Protein 2JUI (pdb70)

Secondary structure (DSSP, 8-state):
--S-S--SSHHHHHHHHHHHHGGGTHHHHTTT-

Organism: Lactiplantibacillus plantarum (NCBI:txid1590)

Nearest PDB structures (foldseek):
  2jui-assembly1_A  TM=8.104E-01  e=1.303E-03  unclassified
  2jui-assembly1_A  TM=7.655E-01  e=3.194E-03  unclassified
  2jui-assembly1_A  TM=8.270E-01  e=9.093E-04  unclassified
  2jui-assembly1_A  TM=8.305E-01  e=9.449E-04  unclassified
  2jui-assembly1_A  TM=6.900E-01  e=1.078E-03  unclassified

Structure (mmCIF, N/CA/C/O backbone):
data_2JUI
#
_entry.id   2JUI
#
loop_
_atom_site.group_PDB
_atom_site.id
_atom_site.type_symbol
_atom_site.label_atom_id
_atom_site.label_alt_id
_atom_site.label_comp_id
_atom_site.label_asym_id
_atom_site.label_entity_id
_atom_site.label_seq_id
_atom_site.pdbx_PDB_ins_code
_atom_site.Cartn_x
_atom_site.Cartn_y
_atom_site.Cartn_z
_atom_site.occupancy
_atom_site.B_iso_or_equiv
_atom_site.auth_seq_id
_atom_site.auth_comp_id
_atom_site.auth_asym_id
_atom_site.auth_atom_id
_atom_site.pdbx_PDB_model_num
ATOM 1 N N . PHE A 1 1 ? 1.325 0.000 0.000 1.00 11.00 1 PHE A N 1
ATOM 2 C CA . PHE A 1 1 ? 2.073 0.000 -1.246 1.00 3.05 1 PHE A CA 1
ATOM 3 C C . PHE A 1 1 ? 3.219 -1.013 -1.197 1.00 32.21 1 PHE A C 1
ATOM 4 O O . PHE A 1 1 ? 3.326 -1.790 -0.249 1.00 13.41 1 PHE A O 1
ATOM 21 N N . ASN A 1 2 ? 4.046 -0.973 -2.231 1.00 4.32 2 ASN A N 1
ATOM 22 C CA . ASN A 1 2 ? 5.180 -1.878 -2.318 1.00 11.41 2 ASN A CA 1
ATOM 23 C C . ASN A 1 2 ? 6.379 -1.131 -2.906 1.00 10.12 2 ASN A C 1
ATOM 24 O O . ASN A 1 2 ? 7.367 -0.892 -2.213 1.00 32.23 2 ASN A O 1
ATOM 35 N N . ARG A 1 3 ? 6.253 -0.783 -4.178 1.00 10.21 3 ARG A N 1
ATOM 36 C CA . ARG A 1 3 ? 7.314 -0.068 -4.867 1.00 21.02 3 ARG A CA 1
ATOM 37 C C . ARG A 1 3 ? 7.494 1.326 -4.263 1.00 55.43 3 ARG A C 1
ATOM 38 O O . ARG A 1 3 ? 8.602 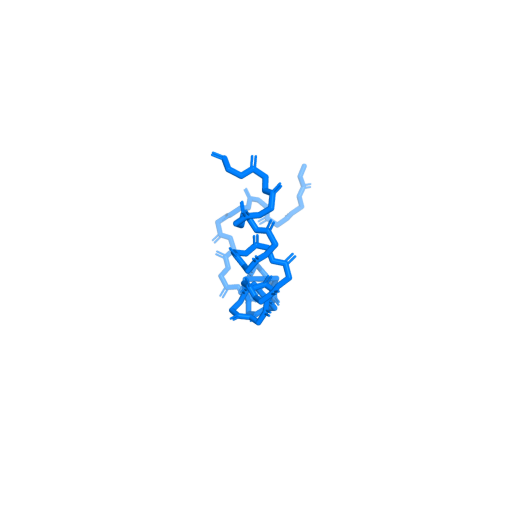1.858 -4.239 1.00 5.11 3 ARG A O 1
ATOM 58 N N . GLY A 1 4 ? 6.386 1.879 -3.791 1.00 71.00 4 GLY A N 1
ATOM 59 C CA . GLY A 1 4 ? 6.407 3.201 -3.189 1.00 50.42 4 GLY A CA 1
ATOM 60 C C . GLY A 1 4 ? 5.992 4.271 -4.201 1.00 50.23 4 GLY A C 1
ATOM 61 O O . GLY A 1 4 ? 5.322 5.240 -3.847 1.00 32.34 4 GLY A O 1
ATOM 65 N N . GLY A 1 5 ? 6.407 4.060 -5.442 1.00 24.25 5 GLY A N 1
ATOM 66 C CA . GLY A 1 5 ? 6.087 4.994 -6.507 1.00 62.15 5 GLY A CA 1
ATOM 67 C C . GLY A 1 5 ? 7.339 5.735 -6.982 1.00 21.32 5 GLY A C 1
ATOM 68 O O . GLY A 1 5 ? 7.400 6.190 -8.123 1.00 25.21 5 GLY A O 1
ATOM 72 N N . TYR A 1 6 ? 8.306 5.833 -6.082 1.00 25.32 6 TYR A N 1
ATOM 73 C CA . TYR A 1 6 ? 9.553 6.510 -6.394 1.00 43.50 6 TYR A CA 1
ATOM 74 C C . TYR A 1 6 ? 10.511 5.580 -7.141 1.00 40.11 6 TYR A C 1
ATOM 75 O O . TYR A 1 6 ? 11.679 5.913 -7.337 1.00 53.15 6 TYR A O 1
ATOM 93 N N . ASN A 1 7 ? 9.981 4.432 -7.538 1.00 2.25 7 ASN A N 1
ATOM 94 C CA . ASN A 1 7 ? 10.774 3.451 -8.259 1.00 4.43 7 ASN A CA 1
ATOM 95 C C . ASN A 1 7 ? 11.288 4.074 -9.559 1.00 23.44 7 ASN A C 1
ATOM 96 O O . ASN A 1 7 ? 11.073 5.258 -9.812 1.00 23.05 7 ASN A O 1
ATOM 107 N N . PHE A 1 8 ? 11.958 3.247 -10.349 1.00 14.03 8 PHE A N 1
ATOM 108 C CA . PHE A 1 8 ? 12.504 3.701 -11.616 1.00 51.32 8 PHE A CA 1
ATOM 109 C C . PHE A 1 8 ? 12.994 2.521 -12.457 1.00 21.53 8 PHE A C 1
ATOM 110 O O . PHE A 1 8 ? 13.981 2.637 -13.181 1.00 42.23 8 PHE A O 1
ATOM 127 N N . GLY A 1 9 ? 12.282 1.410 -12.332 1.00 12.41 9 GLY A N 1
ATOM 128 C CA . GLY A 1 9 ? 12.632 0.209 -13.071 1.00 51.41 9 GLY A CA 1
ATOM 129 C C . GLY A 1 9 ? 11.387 -0.623 -13.386 1.00 24.23 9 GLY A C 1
ATOM 130 O O . GLY A 1 9 ? 11.133 -0.952 -14.543 1.00 55.13 9 GLY A O 1
ATOM 134 N N . LYS A 1 10 ? 10.646 -0.940 -12.335 1.00 35.31 10 LYS A N 1
ATOM 135 C CA . LYS A 1 10 ? 9.434 -1.728 -12.485 1.00 31.35 10 LYS A CA 1
ATOM 136 C C . LYS A 1 10 ? 8.404 -0.926 -13.283 1.00 2.15 10 LYS A C 1
ATOM 137 O O . LYS A 1 10 ? 7.905 -1.393 -14.305 1.00 33.12 10 LYS A O 1
ATOM 155 N N . SER A 1 11 ? 8.117 0.268 -12.785 1.00 43.22 11 SER A N 1
ATOM 156 C CA . SER A 1 11 ? 7.156 1.140 -13.439 1.00 62.00 11 SER A CA 1
ATOM 157 C C . SER A 1 11 ? 7.539 1.332 -14.908 1.00 13.31 11 SER A C 1
ATOM 158 O O . SER A 1 11 ? 6.669 1.476 -15.766 1.00 1.21 11 SER A O 1
ATOM 166 N N . VAL A 1 12 ? 8.841 1.328 -15.152 1.00 52.54 12 VAL A N 1
ATOM 167 C CA . VAL A 1 12 ? 9.349 1.501 -16.503 1.00 23.33 12 VAL A CA 1
ATOM 168 C C . VAL A 1 12 ? 8.871 0.338 -17.375 1.00 42.32 12 VAL A C 1
ATOM 169 O O . VAL A 1 12 ? 8.613 0.515 -18.565 1.00 3.53 12 VAL A O 1
ATOM 182 N N . ARG A 1 13 ? 8.767 -0.825 -16.750 1.00 23.20 13 ARG A N 1
ATOM 183 C CA . ARG A 1 13 ? 8.325 -2.016 -17.455 1.00 33.55 13 ARG A CA 1
ATOM 184 C C . ARG A 1 13 ? 6.851 -1.886 -17.845 1.00 1.41 13 ARG A C 1
ATOM 185 O O . ARG A 1 13 ? 6.437 -2.380 -18.892 1.00 55.32 13 ARG A O 1
ATOM 205 N N . HIS A 1 14 ? 6.100 -1.217 -16.982 1.00 24.44 14 HIS A N 1
ATOM 206 C CA . HIS A 1 14 ? 4.682 -1.015 -17.223 1.00 72.40 14 HIS A CA 1
ATOM 207 C C . HIS A 1 14 ? 4.491 0.075 -18.279 1.00 2.20 14 HIS A C 1
ATOM 208 O O . HIS A 1 14 ? 3.664 -0.064 -19.178 1.00 72.14 14 HIS A O 1
ATOM 222 N N . VAL A 1 15 ? 5.271 1.137 -18.134 1.00 70.45 15 VAL A N 1
ATOM 223 C CA . VAL A 1 15 ? 5.199 2.251 -19.065 1.00 34.44 15 VAL A CA 1
ATOM 224 C C . VAL A 1 15 ? 5.717 1.802 -20.433 1.00 35.25 15 VAL A C 1
ATOM 225 O O . VAL A 1 15 ? 5.221 2.249 -21.465 1.00 52.54 15 VAL A O 1
ATOM 238 N N . VAL A 1 16 ? 6.707 0.923 -20.395 1.00 61.33 16 VAL A N 1
ATOM 239 C CA . VAL A 1 16 ? 7.298 0.408 -21.619 1.00 54.32 16 VAL A CA 1
ATOM 240 C C . VAL A 1 16 ? 6.196 -0.178 -22.505 1.00 22.15 16 VAL A C 1
ATOM 241 O O . VAL A 1 16 ? 6.178 0.051 -23.713 1.00 24.20 16 VAL A O 1
ATOM 254 N N . ASP A 1 17 ? 5.304 -0.923 -21.869 1.00 20.13 17 ASP A N 1
ATOM 255 C CA . ASP A 1 17 ? 4.202 -1.544 -22.583 1.00 72.14 17 ASP A CA 1
ATOM 256 C C . ASP A 1 17 ? 3.213 -0.464 -23.025 1.00 14.52 17 ASP A C 1
ATOM 257 O O . ASP A 1 17 ? 2.479 -0.647 -23.995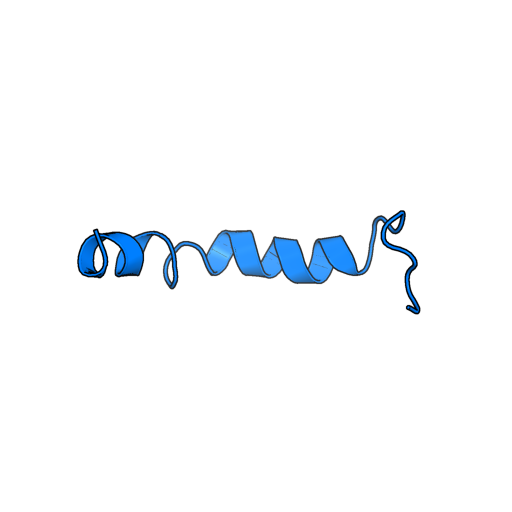 1.00 21.30 17 ASP A O 1
ATOM 267 N N . ALA A 1 18 ? 3.224 0.640 -22.291 1.00 63.41 18 ALA A N 1
ATOM 268 C CA . ALA A 1 18 ? 2.337 1.750 -22.595 1.00 23.22 18 ALA A CA 1
ATOM 269 C C . ALA A 1 18 ? 2.719 2.346 -23.951 1.00 43.00 18 ALA A C 1
ATOM 270 O O . ALA A 1 18 ? 1.855 2.796 -24.701 1.00 14.20 18 ALA A O 1
ATOM 277 N N . ILE A 1 19 ? 4.016 2.330 -24.225 1.00 34.33 19 ILE A N 1
ATOM 278 C CA . ILE A 1 19 ? 4.523 2.863 -25.477 1.00 53.25 19 ILE A CA 1
ATOM 279 C C . ILE A 1 19 ? 3.842 2.146 -26.645 1.00 24.40 19 ILE A C 1
ATOM 280 O O . ILE A 1 19 ? 3.660 2.726 -27.714 1.00 2.31 19 ILE A O 1
ATOM 296 N N . GLY A 1 20 ? 3.485 0.893 -26.401 1.00 1.41 20 GLY A N 1
ATOM 297 C CA . GLY A 1 20 ? 2.829 0.090 -27.419 1.00 12.44 20 GLY A CA 1
ATOM 298 C C . GLY A 1 20 ? 1.325 -0.010 -27.153 1.00 24.23 20 GLY A C 1
ATOM 299 O O . GLY A 1 20 ? 0.550 -0.314 -28.058 1.00 22.30 20 GLY A O 1
ATOM 303 N N . SER A 1 21 ? 0.959 0.251 -25.907 1.00 15.13 21 SER A N 1
ATOM 304 C CA . SER A 1 21 ? -0.438 0.194 -25.510 1.00 72.11 21 SER A CA 1
ATOM 305 C C . SER A 1 21 ? -1.198 1.384 -26.098 1.00 54.34 21 SER A C 1
ATOM 306 O O . SER A 1 21 ? -2.428 1.406 -26.090 1.00 72.41 21 SER A O 1
ATOM 314 N N . VAL A 1 22 ? -0.435 2.346 -26.595 1.00 5.20 22 VAL A N 1
ATOM 315 C CA . VAL A 1 22 ? -1.021 3.537 -27.186 1.00 45.22 22 VAL A CA 1
ATOM 316 C C . VAL A 1 22 ? -1.920 3.131 -28.356 1.00 4.23 22 VAL A C 1
ATOM 317 O O . VAL A 1 22 ? -2.935 3.775 -28.615 1.00 41.15 22 VAL A O 1
ATOM 330 N N . ALA A 1 23 ? -1.514 2.065 -29.030 1.00 42.41 23 ALA A N 1
ATOM 331 C CA . ALA A 1 23 ? -2.270 1.566 -30.166 1.00 20.11 23 ALA A CA 1
ATOM 332 C C . ALA A 1 23 ? -3.549 0.892 -29.665 1.00 11.20 23 ALA A C 1
ATOM 333 O O . ALA A 1 23 ? -4.486 0.682 -30.434 1.00 21.53 23 ALA A O 1
ATOM 340 N N . GLY A 1 24 ? -3.547 0.573 -28.379 1.00 71.11 24 GLY A N 1
ATOM 341 C CA . GLY A 1 24 ? -4.696 -0.073 -27.766 1.00 43.45 24 GLY A CA 1
ATOM 342 C C . GLY A 1 24 ? -5.347 0.840 -26.725 1.00 61.02 24 GLY A C 1
ATOM 343 O O . GLY A 1 24 ? -6.110 0.377 -25.879 1.00 23.42 24 GLY A O 1
ATOM 347 N N . ILE A 1 25 ? -5.022 2.121 -26.822 1.00 21.23 25 ILE A N 1
ATOM 348 C CA . ILE A 1 25 ? -5.566 3.102 -25.899 1.00 4.53 25 ILE A CA 1
ATOM 349 C C . ILE A 1 25 ? -5.808 4.417 -26.643 1.00 62.13 25 ILE A C 1
ATOM 350 O O . ILE A 1 25 ? -6.930 4.918 -26.676 1.00 15.43 25 ILE A O 1
ATOM 366 N N . ARG A 1 26 ? -4.736 4.937 -27.223 1.00 54.53 26 ARG A N 1
ATOM 367 C CA . ARG A 1 26 ? -4.818 6.184 -27.966 1.00 34.05 26 ARG A CA 1
ATOM 368 C C . ARG A 1 26 ? -5.594 5.976 -29.268 1.00 43.21 26 ARG A C 1
ATOM 369 O O . ARG A 1 26 ? -6.375 6.836 -29.674 1.00 22.45 26 ARG A O 1
ATOM 389 N N . GLY A 1 27 ? -5.351 4.830 -29.888 1.00 0.55 27 GLY A N 1
ATOM 390 C CA . GLY A 1 27 ? -6.017 4.499 -31.136 1.00 23.12 27 GLY A CA 1
ATOM 391 C C . GLY A 1 27 ? -7.510 4.251 -30.912 1.00 22.41 27 GLY A C 1
ATOM 392 O O . GLY A 1 27 ? -8.342 4.692 -31.703 1.00 43.11 27 GLY A O 1
ATOM 396 N N . ILE A 1 28 ? -7.804 3.545 -29.830 1.00 21.21 28 ILE A N 1
ATOM 397 C CA . ILE A 1 28 ? -9.182 3.233 -29.492 1.00 32.51 28 ILE A CA 1
ATOM 398 C C . ILE A 1 28 ? -9.842 4.465 -28.869 1.00 23.51 28 ILE A C 1
ATOM 399 O O . ILE A 1 28 ? -11.067 4.545 -28.791 1.00 24.44 28 ILE A O 1
ATOM 415 N N . LEU A 1 29 ? -9.000 5.394 -28.442 1.00 10.35 29 LEU A N 1
ATOM 416 C CA . LEU A 1 29 ? -9.486 6.619 -27.828 1.00 21.51 29 LEU A CA 1
ATOM 417 C C . LEU A 1 29 ? -10.364 7.372 -28.829 1.00 32.12 29 LEU A C 1
ATOM 418 O O . LEU A 1 29 ? -11.304 8.063 -28.438 1.00 44.44 29 LEU A O 1
ATOM 434 N N . LYS A 1 30 ? -10.027 7.212 -30.100 1.00 55.33 30 LYS A N 1
ATOM 435 C CA . LYS A 1 30 ? -10.774 7.869 -31.160 1.00 62.22 30 LYS A CA 1
ATOM 436 C C . LYS A 1 30 ? -12.196 7.307 -31.199 1.00 54.25 30 LYS A C 1
ATOM 437 O O . LYS A 1 30 ? -13.069 7.862 -31.866 1.00 45.31 30 LYS A O 1
ATOM 455 N N . SER A 1 31 ? -12.387 6.213 -30.477 1.00 3.22 31 SER A N 1
ATOM 456 C CA . SER A 1 31 ? -13.689 5.570 -30.421 1.00 4.43 31 SER A CA 1
ATOM 457 C C . SER A 1 31 ? -14.421 5.982 -29.142 1.00 23.23 31 SER A C 1
ATOM 458 O O . SER A 1 31 ? -15.613 5.718 -28.992 1.00 63.21 31 SER A O 1
ATOM 466 N N . ILE A 1 32 ? -13.676 6.622 -28.252 1.00 34.22 32 ILE A N 1
ATOM 467 C CA . ILE A 1 32 ? -14.240 7.072 -26.990 1.00 44.44 32 ILE A CA 1
ATOM 468 C C . ILE A 1 32 ? -14.571 8.563 -27.088 1.00 63.12 32 ILE A C 1
ATOM 469 O O . ILE A 1 32 ? -15.604 9.007 -26.589 1.00 64.02 32 ILE A O 1
ATOM 485 N N . ARG A 1 33 ? -13.675 9.294 -27.735 1.00 2.35 33 ARG A N 1
ATOM 486 C CA . ARG A 1 33 ? -13.859 10.726 -27.904 1.00 61.41 33 ARG A CA 1
ATOM 487 C C . ARG A 1 33 ? -13.826 11.430 -26.546 1.00 71.41 33 ARG A C 1
ATOM 488 O O . ARG A 1 33 ? -13.675 12.648 -26.478 1.00 51.42 33 ARG A O 1
ATOM 508 N N . PHE A 1 1 ? 5.159 1.431 3.493 1.00 44.25 1 PHE A N 2
ATOM 509 C CA . PHE A 1 1 ? 5.836 1.263 2.218 1.00 51.24 1 PHE A CA 2
ATOM 510 C C . PHE A 1 1 ? 7.143 2.058 2.182 1.00 71.15 1 PHE A C 2
ATOM 511 O O . PHE A 1 1 ? 7.451 2.795 3.116 1.00 1.45 1 PHE A O 2
ATOM 528 N N . ASN A 1 2 ? 7.876 1.881 1.092 1.00 22.54 2 ASN A N 2
ATOM 529 C CA . ASN A 1 2 ? 9.143 2.572 0.922 1.00 32.12 2 ASN A CA 2
ATOM 530 C C . ASN A 1 2 ? 9.294 2.998 -0.539 1.00 53.53 2 ASN A C 2
ATOM 531 O O . ASN A 1 2 ? 9.583 4.159 -0.824 1.00 44.51 2 ASN A O 2
ATOM 542 N N . ARG A 1 3 ? 9.090 2.036 -1.427 1.00 45.43 3 ARG A N 2
ATOM 543 C CA . ARG A 1 3 ? 9.200 2.298 -2.852 1.00 63.24 3 ARG A CA 2
ATOM 544 C C . ARG A 1 3 ? 8.086 3.243 -3.306 1.00 41.10 3 ARG A C 2
ATOM 545 O O . ARG A 1 3 ? 8.160 3.820 -4.390 1.00 35.20 3 ARG A O 2
ATOM 565 N N . GLY A 1 4 ? 7.080 3.373 -2.454 1.00 20.33 4 GLY A N 2
ATOM 566 C CA . GLY A 1 4 ? 5.952 4.238 -2.753 1.00 50.24 4 GLY A CA 2
ATOM 567 C C . GLY A 1 4 ? 4.870 3.481 -3.527 1.00 4.31 4 GLY A C 2
ATOM 568 O O . GLY A 1 4 ? 3.680 3.667 -3.279 1.00 40.34 4 GLY A O 2
ATOM 572 N N . GLY A 1 5 ? 5.323 2.644 -4.448 1.00 64.41 5 GLY A N 2
ATOM 573 C CA . GLY A 1 5 ? 4.409 1.858 -5.259 1.00 63.25 5 GLY A CA 2
ATOM 574 C C . GLY A 1 5 ? 4.538 2.223 -6.740 1.00 32.22 5 GLY A C 2
ATOM 575 O O . GLY A 1 5 ? 4.314 1.384 -7.611 1.00 53.23 5 GLY A O 2
ATOM 579 N N . TYR A 1 6 ? 4.898 3.475 -6.978 1.00 42.25 6 TYR A N 2
ATOM 580 C CA . TYR A 1 6 ? 5.059 3.961 -8.338 1.00 43.42 6 TYR A CA 2
ATOM 581 C C . TYR A 1 6 ? 6.409 3.533 -8.918 1.00 31.43 6 TYR A C 2
ATOM 582 O O . TYR A 1 6 ? 6.592 3.524 -10.134 1.00 53.00 6 TYR A O 2
ATOM 600 N N . ASN A 1 7 ? 7.320 3.187 -8.019 1.00 54.25 7 ASN A N 2
ATOM 601 C CA . ASN A 1 7 ? 8.647 2.758 -8.426 1.00 50.42 7 ASN A CA 2
ATOM 602 C C . ASN A 1 7 ? 9.125 3.628 -9.591 1.00 14.12 7 ASN A C 2
ATOM 603 O O . ASN A 1 7 ? 8.695 4.772 -9.733 1.00 3.13 7 ASN A O 2
ATOM 614 N N . PHE A 1 8 ? 10.007 3.052 -10.395 1.00 14.54 8 PHE A N 2
ATOM 615 C CA . PHE A 1 8 ? 10.547 3.761 -11.542 1.00 63.13 8 PHE A CA 2
ATOM 616 C C . PHE A 1 8 ? 11.322 2.811 -12.458 1.00 73.21 8 PHE A C 2
ATOM 617 O O . PHE A 1 8 ? 12.324 3.199 -13.056 1.00 61.11 8 PHE A O 2
ATOM 634 N N . GLY A 1 9 ? 10.827 1.584 -12.539 1.00 45.20 9 GLY A N 2
ATOM 635 C CA . GLY A 1 9 ? 11.461 0.576 -13.372 1.00 35.32 9 GLY A CA 2
ATOM 636 C C . GLY A 1 9 ? 10.441 -0.462 -13.846 1.00 64.24 9 GLY A C 2
ATOM 637 O O . GLY A 1 9 ? 10.308 -0.703 -15.045 1.00 72.31 9 GLY A O 2
ATOM 641 N N . LYS A 1 10 ? 9.749 -1.049 -12.881 1.00 53.32 10 LYS A N 2
ATOM 642 C CA . LYS A 1 10 ? 8.746 -2.055 -13.185 1.00 72.23 10 LYS A CA 2
ATOM 643 C C . LYS A 1 10 ? 7.598 -1.407 -13.962 1.00 41.20 10 LYS A C 2
ATOM 644 O O . LYS A 1 10 ? 7.253 -1.854 -15.055 1.00 11.22 10 LYS A O 2
ATOM 662 N N . SER A 1 11 ? 7.039 -0.363 -13.367 1.00 74.44 11 SER A N 2
ATOM 663 C CA . SER A 1 11 ? 5.937 0.351 -13.990 1.00 30.02 11 SER A CA 2
ATOM 664 C C . SER A 1 11 ? 6.325 0.780 -15.406 1.00 63.13 11 SER A C 2
ATOM 665 O O . SER A 1 11 ? 5.479 0.831 -16.297 1.00 52.42 11 SER A O 2
ATOM 673 N N . VAL A 1 12 ? 7.606 1.077 -15.570 1.00 21.10 12 VAL A N 2
ATOM 674 C CA . VAL A 1 12 ? 8.117 1.500 -16.863 1.00 31.22 12 VAL A CA 2
ATOM 675 C C . VAL A 1 12 ? 7.944 0.363 -17.872 1.00 33.54 12 VAL A C 2
ATOM 676 O O . VAL A 1 12 ? 7.701 0.607 -19.052 1.00 74.03 12 VAL A O 2
ATOM 689 N N . ARG A 1 13 ? 8.076 -0.856 -17.369 1.00 75.43 13 ARG A N 2
ATOM 690 C CA . ARG A 1 13 ? 7.937 -2.032 -18.212 1.00 34.12 13 ARG A CA 2
ATOM 691 C C . ARG A 1 13 ? 6.488 -2.182 -18.679 1.00 55.24 13 ARG A C 2
ATOM 692 O O . ARG A 1 13 ? 6.235 -2.638 -19.793 1.00 60.24 13 ARG A O 2
ATOM 712 N N . HIS A 1 14 ? 5.573 -1.789 -17.805 1.00 4.43 14 HIS A N 2
ATOM 713 C CA . HIS A 1 14 ? 4.156 -1.873 -18.114 1.00 62.31 14 HIS A CA 2
ATOM 714 C C . HIS A 1 14 ? 3.771 -0.743 -19.070 1.00 42.33 14 HIS A C 2
ATOM 715 O O . HIS A 1 14 ? 3.032 -0.960 -20.029 1.00 61.21 14 HIS A O 2
ATOM 729 N N . VAL A 1 15 ? 4.290 0.440 -18.776 1.00 12.42 15 VAL A N 2
ATOM 730 C CA . VAL A 1 15 ? 4.010 1.606 -19.597 1.00 72.23 15 VAL A CA 2
ATOM 731 C C . VAL A 1 15 ? 4.669 1.429 -20.967 1.00 13.32 15 VAL A C 2
ATOM 732 O O . VAL A 1 15 ? 4.126 1.865 -21.981 1.00 65.13 15 VAL A O 2
ATOM 745 N N . VAL A 1 16 ? 5.829 0.790 -20.952 1.00 32.43 16 VAL A N 2
ATOM 746 C CA . VAL A 1 16 ? 6.567 0.550 -22.180 1.00 5.11 16 VAL A CA 2
ATOM 747 C C . VAL A 1 16 ? 5.661 -0.166 -23.183 1.00 65.24 16 VAL A C 2
ATOM 748 O O . VAL A 1 16 ? 5.647 0.174 -24.365 1.00 42.13 16 VAL A O 2
ATOM 761 N N . ASP A 1 17 ? 4.927 -1.145 -22.675 1.00 62.14 17 ASP A N 2
ATOM 762 C CA . ASP A 1 17 ? 4.021 -1.912 -23.512 1.00 74.35 17 ASP A CA 2
ATOM 763 C C . ASP A 1 17 ? 2.912 -0.994 -24.031 1.00 31.20 17 ASP A C 2
ATOM 764 O O . ASP A 1 17 ? 2.334 -1.248 -25.087 1.00 44.41 17 ASP A O 2
ATOM 774 N N . ALA A 1 18 ? 2.648 0.053 -23.264 1.00 10.31 18 ALA A N 2
ATOM 775 C CA . ALA A 1 18 ? 1.619 1.011 -23.633 1.00 32.44 18 ALA A CA 2
ATOM 776 C C . ALA A 1 18 ? 2.104 1.842 -24.821 1.00 43.35 18 ALA A C 2
ATOM 777 O O . ALA A 1 18 ? 1.306 2.259 -25.659 1.00 50.41 18 ALA A O 2
ATOM 784 N N . ILE A 1 19 ? 3.411 2.058 -24.857 1.00 50.52 19 ILE A N 2
ATOM 785 C CA . ILE A 1 19 ? 4.012 2.833 -25.930 1.00 24.24 19 ILE A CA 2
ATOM 786 C C . ILE A 1 19 ? 3.752 2.134 -27.266 1.00 11.05 19 ILE A C 2
ATOM 787 O O . ILE A 1 19 ? 3.691 2.783 -28.308 1.00 43.44 19 ILE A O 2
ATOM 803 N N . GLY A 1 20 ? 3.605 0.819 -27.190 1.00 52.44 20 GLY A N 2
ATOM 804 C CA . GLY A 1 20 ? 3.352 0.025 -28.381 1.00 2.42 20 GLY A CA 2
ATOM 805 C C . GLY A 1 20 ? 1.859 -0.266 -28.539 1.00 35.44 20 GLY A C 2
ATOM 806 O O . GLY A 1 20 ? 1.390 -0.548 -29.641 1.00 25.34 20 GLY A O 2
ATOM 810 N N . SER A 1 21 ? 1.152 -0.189 -27.421 1.00 13.43 21 SER A N 2
ATOM 811 C CA . SER A 1 21 ? -0.279 -0.441 -27.421 1.00 13.21 21 SER A CA 2
ATOM 812 C C . SER A 1 21 ? -1.041 0.867 -27.644 1.00 11.24 21 SER A C 2
ATOM 813 O O . SER A 1 21 ? -2.262 0.910 -27.502 1.00 53.34 21 SER A O 2
ATOM 821 N N . VAL A 1 22 ? -0.289 1.902 -27.988 1.00 25.20 22 VAL A N 2
ATOM 822 C CA . VAL A 1 22 ? -0.878 3.208 -28.232 1.00 24.44 22 VAL A CA 2
ATOM 823 C C . VAL A 1 22 ? -1.905 3.096 -29.360 1.00 44.51 22 VAL A C 2
ATOM 824 O O . VAL A 1 22 ? -2.912 3.802 -29.359 1.00 41.43 22 VAL A O 2
ATOM 837 N N . ALA A 1 23 ? -1.614 2.205 -30.296 1.00 20.41 23 ALA A N 2
ATOM 838 C CA . ALA A 1 23 ? -2.500 1.992 -31.428 1.00 23.01 23 ALA A CA 2
ATOM 839 C C . ALA A 1 23 ? -3.751 1.247 -30.958 1.00 41.12 23 ALA A C 2
ATOM 840 O O . ALA A 1 23 ? -4.766 1.231 -31.653 1.00 2.51 23 ALA A O 2
ATOM 847 N N . GLY A 1 24 ? -3.637 0.648 -29.782 1.00 72.10 24 GLY A N 2
ATOM 848 C CA . GLY A 1 24 ? -4.747 -0.097 -29.211 1.00 64.03 24 GLY A CA 2
ATOM 849 C C . GLY A 1 24 ? -5.316 0.620 -27.985 1.00 44.13 24 GLY A C 2
ATOM 850 O O . GLY A 1 24 ? -6.056 0.026 -27.202 1.00 45.53 24 GLY A O 2
ATOM 854 N N . ILE A 1 25 ? -4.949 1.887 -27.857 1.00 65.31 25 ILE A N 2
ATOM 855 C CA . ILE A 1 25 ? -5.413 2.691 -26.740 1.00 11.13 25 ILE A CA 2
ATOM 856 C C . ILE A 1 25 ? -5.640 4.129 -27.211 1.00 72.34 25 ILE A C 2
ATOM 857 O O . ILE A 1 25 ? -6.752 4.647 -27.121 1.00 1.33 25 ILE A O 2
ATOM 873 N N . ARG A 1 26 ? -4.569 4.732 -27.705 1.00 62.21 26 ARG A N 2
ATOM 874 C CA . ARG A 1 26 ? -4.637 6.099 -28.191 1.00 52.42 26 ARG A CA 2
ATOM 875 C C . ARG A 1 26 ? -5.438 6.160 -29.493 1.00 52.44 26 ARG A C 2
ATOM 876 O O . ARG A 1 26 ? -5.935 7.220 -29.872 1.00 1.22 26 ARG A O 2
ATOM 896 N N . GLY A 1 27 ? -5.539 5.010 -30.143 1.00 41.23 27 GLY A N 2
ATOM 897 C CA . GLY A 1 27 ? -6.271 4.920 -31.395 1.00 70.51 27 GLY A CA 2
ATOM 898 C C . GLY A 1 27 ? -7.763 4.690 -31.143 1.00 5.04 27 GLY A C 2
ATOM 899 O O . GLY A 1 27 ? -8.604 5.155 -31.910 1.00 33.42 27 GLY A O 2
ATOM 903 N N . ILE A 1 28 ? -8.044 3.974 -30.064 1.00 71.43 28 ILE A N 2
ATOM 904 C CA . ILE A 1 28 ? -9.419 3.677 -29.701 1.00 74.21 28 ILE A CA 2
ATOM 905 C C . ILE A 1 28 ? -10.014 4.872 -28.954 1.00 55.35 28 ILE A C 2
ATOM 906 O O . ILE A 1 28 ? -11.233 5.026 -28.892 1.00 73.32 28 ILE A O 2
ATOM 922 N N . LEU A 1 29 ? -9.126 5.689 -28.407 1.00 34.34 29 LEU A N 2
ATOM 923 C CA . LEU A 1 29 ? -9.549 6.866 -27.667 1.00 25.24 29 LEU A CA 2
ATOM 924 C C . LEU A 1 29 ? -10.482 7.705 -28.541 1.00 44.45 29 LEU A C 2
ATOM 925 O O . LEU A 1 29 ? -11.578 8.068 -28.117 1.00 23.43 29 LEU A O 2
ATOM 941 N N . LYS A 1 30 ? -10.013 7.990 -29.747 1.00 44.44 30 LYS A N 2
ATOM 942 C CA . LYS A 1 30 ? -10.791 8.781 -30.686 1.00 34.43 30 LYS A CA 2
ATOM 943 C C . LYS A 1 30 ? -12.095 8.046 -31.006 1.00 24.21 30 LYS A C 2
ATOM 944 O O . LYS A 1 30 ? -13.022 8.633 -31.560 1.00 54.03 30 LYS A O 2
ATOM 962 N N . SER A 1 31 ? -12.123 6.772 -30.643 1.00 21.10 31 SER A N 2
ATOM 963 C CA . SER A 1 31 ? -13.297 5.951 -30.885 1.00 30.33 31 SER A CA 2
ATOM 964 C C . SER A 1 31 ? -14.325 6.168 -29.773 1.00 34.02 31 SER A C 2
ATOM 965 O O . SER A 1 31 ? -15.511 5.895 -29.956 1.00 65.34 31 SER A O 2
ATOM 973 N N . ILE A 1 32 ? -13.834 6.658 -28.644 1.00 33.41 32 ILE A N 2
ATOM 974 C CA . ILE A 1 32 ? -14.696 6.915 -27.502 1.00 62.23 32 ILE A CA 2
ATOM 975 C C . ILE A 1 32 ? -15.057 8.401 -27.466 1.00 40.11 32 ILE A C 2
ATOM 976 O O . ILE A 1 32 ? -16.215 8.757 -27.253 1.00 40.15 32 ILE A O 2
ATOM 992 N N . ARG A 1 33 ? -14.044 9.229 -27.677 1.00 31.31 33 ARG A N 2
ATOM 993 C CA . ARG A 1 33 ? -14.240 10.668 -27.671 1.00 14.50 33 ARG A CA 2
ATOM 994 C C . ARG A 1 33 ? -14.642 11.144 -26.273 1.00 63.31 33 ARG A C 2
ATOM 995 O O . ARG A 1 33 ? -15.213 12.222 -26.121 1.00 1.35 33 ARG A O 2
ATOM 1015 N N . PHE A 1 1 ? 3.320 3.610 -12.775 1.00 33.10 1 PHE A N 3
ATOM 1016 C CA . PHE A 1 1 ? 3.814 3.555 -11.410 1.00 12.34 1 PHE A CA 3
ATOM 1017 C C . PHE A 1 1 ? 2.702 3.150 -10.440 1.00 12.21 1 PHE A C 3
ATOM 1018 O O . PHE A 1 1 ? 1.539 3.050 -10.829 1.00 44.25 1 PHE A O 3
ATOM 1035 N N . ASN A 1 2 ? 3.098 2.928 -9.195 1.00 71.12 2 ASN A N 3
ATOM 1036 C CA . ASN A 1 2 ? 2.149 2.536 -8.167 1.00 22.13 2 ASN A CA 3
ATOM 1037 C C . ASN A 1 2 ? 2.563 3.161 -6.833 1.00 32.43 2 ASN A C 3
ATOM 1038 O O . ASN A 1 2 ? 1.741 3.763 -6.144 1.00 33.11 2 ASN A O 3
ATOM 1049 N N . ARG A 1 3 ? 3.837 2.996 -6.508 1.00 73.32 3 ARG A N 3
ATOM 1050 C CA . ARG A 1 3 ? 4.369 3.536 -5.269 1.00 24.00 3 ARG A CA 3
ATOM 1051 C C . ARG A 1 3 ? 4.954 4.930 -5.506 1.00 25.33 3 ARG A C 3
ATOM 1052 O O . ARG A 1 3 ? 4.655 5.866 -4.766 1.00 44.14 3 ARG A O 3
ATOM 1072 N N . GLY A 1 4 ? 5.778 5.023 -6.539 1.00 51.15 4 GLY A N 3
ATOM 1073 C CA . GLY A 1 4 ? 6.408 6.287 -6.883 1.00 34.21 4 GLY A CA 3
ATOM 1074 C C . GLY A 1 4 ? 7.218 6.834 -5.706 1.00 35.34 4 GLY A C 3
ATOM 1075 O O . GLY A 1 4 ? 7.585 8.007 -5.692 1.00 50.52 4 GLY A O 3
ATOM 1079 N N . GLY A 1 5 ? 7.472 5.957 -4.746 1.00 30.34 5 GLY A N 3
ATOM 1080 C CA . GLY A 1 5 ? 8.232 6.337 -3.567 1.00 34.13 5 GLY A CA 3
ATOM 1081 C C . GLY A 1 5 ? 9.402 5.379 -3.336 1.00 43.13 5 GLY A C 3
ATOM 1082 O O . GLY A 1 5 ? 10.168 5.546 -2.388 1.00 62.13 5 GLY A O 3
ATOM 1086 N N . TYR A 1 6 ? 9.504 4.397 -4.220 1.00 23.24 6 TYR A N 3
ATOM 1087 C CA . TYR A 1 6 ? 10.569 3.412 -4.124 1.00 53.34 6 TYR A CA 3
ATOM 1088 C C . TYR A 1 6 ? 10.817 2.741 -5.477 1.00 4.12 6 TYR A C 3
ATOM 1089 O O . TYR A 1 6 ? 11.957 2.657 -5.932 1.00 21.44 6 TYR A O 3
ATOM 1107 N N . ASN A 1 7 ? 9.732 2.281 -6.081 1.00 40.15 7 ASN A N 3
ATOM 1108 C CA . ASN A 1 7 ? 9.818 1.620 -7.373 1.00 0.04 7 ASN A CA 3
ATOM 1109 C C . ASN A 1 7 ? 10.388 2.596 -8.404 1.00 13.44 7 ASN A C 3
ATOM 1110 O O . ASN A 1 7 ? 10.401 3.805 -8.178 1.00 4.44 7 ASN A O 3
ATOM 1121 N N . PHE A 1 8 ? 10.844 2.035 -9.514 1.00 0.33 8 PHE A N 3
ATOM 1122 C CA . PHE A 1 8 ? 11.413 2.841 -10.580 1.00 44.43 8 PHE A CA 3
ATOM 1123 C C . PHE A 1 8 ? 12.189 1.971 -11.571 1.00 74.24 8 PHE A C 3
ATOM 1124 O O . PHE A 1 8 ? 13.269 2.349 -12.023 1.00 34.15 8 PHE A O 3
ATOM 1141 N N . GLY A 1 9 ? 11.607 0.821 -11.881 1.00 51.41 9 GLY A N 3
ATOM 1142 C CA . GLY A 1 9 ? 12.230 -0.106 -12.811 1.00 15.15 9 GLY A CA 3
ATOM 1143 C C . GLY A 1 9 ? 11.202 -1.088 -13.376 1.00 71.31 9 GLY A C 3
ATOM 1144 O O . GLY A 1 9 ? 11.107 -1.263 -14.590 1.00 3.20 9 GLY A O 3
ATOM 1148 N N . LYS A 1 10 ? 10.458 -1.704 -12.469 1.00 71.21 10 LYS A N 3
ATOM 1149 C CA . LYS A 1 10 ? 9.441 -2.664 -12.862 1.00 73.54 10 LYS A CA 3
ATOM 1150 C C . LYS A 1 10 ? 8.335 -1.942 -13.634 1.00 73.01 10 LYS A C 3
ATOM 1151 O O . LYS A 1 10 ? 8.013 -2.316 -14.761 1.00 35.44 10 LYS A O 3
ATOM 1169 N N . SER A 1 11 ? 7.783 -0.920 -12.997 1.00 5.51 11 SER A N 3
ATOM 1170 C CA . SER A 1 11 ? 6.720 -0.141 -13.609 1.00 63.25 11 SER A CA 3
ATOM 1171 C C . SER A 1 11 ? 7.164 0.358 -14.986 1.00 53.11 11 SER A C 3
ATOM 1172 O O . SER A 1 11 ? 6.348 0.481 -15.898 1.00 52.13 11 SER A O 3
ATOM 1180 N N . VAL A 1 12 ? 8.456 0.632 -15.093 1.00 15.33 12 VAL A N 3
ATOM 1181 C CA . VAL A 1 12 ? 9.017 1.116 -16.343 1.00 24.54 12 VAL A CA 3
ATOM 1182 C C . VAL A 1 12 ? 8.843 0.046 -17.422 1.00 63.43 12 VAL A C 3
ATOM 1183 O O . VAL A 1 12 ? 8.643 0.367 -18.593 1.00 23.52 12 VAL A O 3
ATOM 1196 N N . ARG A 1 13 ? 8.926 -1.204 -16.990 1.00 73.35 13 ARG A N 3
ATOM 1197 C CA . ARG A 1 13 ? 8.780 -2.323 -17.906 1.00 32.44 13 ARG A CA 3
ATOM 1198 C C . ARG A 1 13 ? 7.342 -2.402 -18.423 1.00 30.32 13 ARG A C 3
ATOM 1199 O O . ARG A 1 13 ? 7.111 -2.784 -19.569 1.00 31.51 13 ARG A O 3
ATOM 1219 N N . HIS A 1 14 ? 6.413 -2.035 -17.553 1.00 10.43 14 HIS A N 3
ATOM 1220 C CA . HIS A 1 14 ? 5.004 -2.059 -17.907 1.00 40.11 14 HIS A CA 3
ATOM 1221 C C . HIS A 1 14 ? 4.680 -0.863 -18.804 1.00 51.24 14 HIS A C 3
ATOM 1222 O O . HIS A 1 14 ? 3.964 -1.001 -19.795 1.00 65.24 14 HIS A O 3
ATOM 1236 N N . VAL A 1 15 ? 5.222 0.285 -18.425 1.00 20.03 15 VAL A N 3
ATOM 1237 C CA . VAL A 1 15 ? 5.000 1.505 -19.183 1.00 34.35 15 VAL A CA 3
ATOM 1238 C C . VAL A 1 15 ? 5.695 1.390 -20.541 1.00 13.03 15 VAL A C 3
ATOM 1239 O O . VAL A 1 15 ? 5.196 1.900 -21.542 1.00 53.54 15 VAL A O 3
ATOM 1252 N N . VAL A 1 16 ? 6.836 0.717 -20.531 1.00 33.33 16 VAL A N 3
ATOM 1253 C CA . VAL A 1 16 ? 7.604 0.529 -21.749 1.00 64.53 16 VAL A CA 3
ATOM 1254 C C . VAL A 1 16 ? 6.710 -0.101 -22.819 1.00 51.43 16 VAL A C 3
ATOM 1255 O O . VAL A 1 16 ? 6.756 0.295 -23.983 1.00 51.11 16 VAL A O 3
ATOM 1268 N N . ASP A 1 17 ? 5.917 -1.070 -22.387 1.00 51.11 17 ASP A N 3
ATOM 1269 C CA . ASP A 1 17 ? 5.013 -1.758 -23.294 1.00 1.35 17 ASP A CA 3
ATOM 1270 C C . ASP A 1 17 ? 3.849 -0.830 -23.648 1.00 45.30 17 ASP A C 3
ATOM 1271 O O . ASP A 1 17 ? 3.231 -0.978 -24.701 1.00 45.42 17 ASP A O 3
ATOM 1281 N N . ALA A 1 18 ? 3.586 0.107 -22.748 1.00 71.44 18 ALA A N 3
ATOM 1282 C CA . ALA A 1 18 ? 2.507 1.059 -22.953 1.00 24.41 18 ALA A CA 3
ATOM 1283 C C . ALA A 1 18 ? 2.850 1.965 -24.137 1.00 64.41 18 ALA A C 3
ATOM 1284 O O . ALA A 1 18 ? 1.958 2.448 -24.832 1.00 63.14 18 ALA A O 3
ATOM 1291 N N . ILE A 1 19 ? 4.145 2.167 -24.330 1.00 44.52 19 ILE A N 3
ATOM 1292 C CA . ILE A 1 19 ? 4.617 3.007 -25.418 1.00 64.13 19 ILE A CA 3
ATOM 1293 C C . ILE A 1 19 ? 4.125 2.434 -26.749 1.00 1.31 19 ILE A C 3
ATOM 1294 O O . ILE A 1 19 ? 3.921 3.175 -27.710 1.00 33.43 19 ILE A O 3
ATOM 1310 N N . GLY A 1 20 ? 3.949 1.121 -26.762 1.00 40.24 20 GLY A N 3
ATOM 1311 C CA . GLY A 1 20 ? 3.485 0.441 -27.959 1.00 74.33 20 GLY A CA 3
ATOM 1312 C C . GLY A 1 20 ? 2.002 0.081 -27.845 1.00 53.54 20 GLY A C 3
ATOM 1313 O O . GLY A 1 20 ? 1.353 -0.218 -28.847 1.00 22.23 20 GLY A O 3
ATOM 1317 N N . SER A 1 21 ? 1.508 0.123 -26.617 1.00 2.45 21 SER A N 3
ATOM 1318 C CA . SER A 1 21 ? 0.114 -0.194 -26.359 1.00 11.13 21 SER A CA 3
ATOM 1319 C C . SER A 1 21 ? -0.743 1.067 -26.492 1.00 21.24 21 SER A C 3
ATOM 1320 O O . SER A 1 21 ? -1.970 0.993 -26.468 1.00 75.34 21 SER A O 3
ATOM 1328 N N . VAL A 1 22 ? -0.062 2.195 -26.628 1.00 64.10 22 VAL A N 3
ATOM 1329 C CA . VAL A 1 22 ? -0.745 3.470 -26.765 1.00 21.13 22 VAL A CA 3
ATOM 1330 C C . VAL A 1 22 ? -1.663 3.423 -27.988 1.00 1.23 22 VAL A C 3
ATOM 1331 O O . VAL A 1 22 ? -2.722 4.049 -27.998 1.00 44.40 22 VAL A O 3
ATOM 1344 N N . ALA A 1 23 ? -1.224 2.675 -28.989 1.00 61.11 23 ALA A N 3
ATOM 1345 C CA . ALA A 1 23 ? -1.993 2.538 -30.214 1.00 40.23 23 ALA A CA 3
ATOM 1346 C C . ALA A 1 23 ? -3.213 1.654 -29.950 1.00 31.15 23 ALA A C 3
ATOM 1347 O O . ALA A 1 23 ? -4.167 1.657 -30.726 1.00 63.14 23 ALA A O 3
ATOM 1354 N N . GLY A 1 24 ? -3.143 0.918 -28.850 1.00 13.00 24 GLY A N 3
ATOM 1355 C CA . GLY A 1 24 ? -4.230 0.031 -28.473 1.00 34.30 24 GLY A CA 3
ATOM 1356 C C . GLY A 1 24 ? -4.948 0.543 -27.223 1.00 11.23 24 GLY A C 3
ATOM 1357 O O . GLY A 1 24 ? -5.688 -0.199 -26.579 1.00 22.41 24 GLY A O 3
ATOM 1361 N N . ILE A 1 25 ? -4.704 1.809 -26.916 1.00 74.15 25 ILE A N 3
ATOM 1362 C CA . ILE A 1 25 ? -5.318 2.429 -25.755 1.00 12.43 25 ILE A CA 3
ATOM 1363 C C . ILE A 1 25 ? -5.637 3.892 -26.072 1.00 21.13 25 ILE A C 3
ATOM 1364 O O . ILE A 1 25 ? -6.793 4.307 -26.007 1.00 40.10 25 ILE A O 3
ATOM 1380 N N . ARG A 1 26 ? -4.591 4.633 -26.408 1.00 32.24 26 ARG A N 3
ATOM 1381 C CA . ARG A 1 26 ? -4.745 6.040 -26.735 1.00 11.12 26 ARG A CA 3
ATOM 1382 C C . ARG A 1 26 ? -5.463 6.198 -28.077 1.00 32.44 26 ARG A C 3
ATOM 1383 O O . ARG A 1 26 ? -6.291 7.092 -28.240 1.00 51.44 26 ARG A O 3
ATOM 1403 N N . GLY A 1 27 ? -5.120 5.314 -29.002 1.00 41.25 27 GLY A N 3
ATOM 1404 C CA . GLY A 1 27 ? -5.721 5.344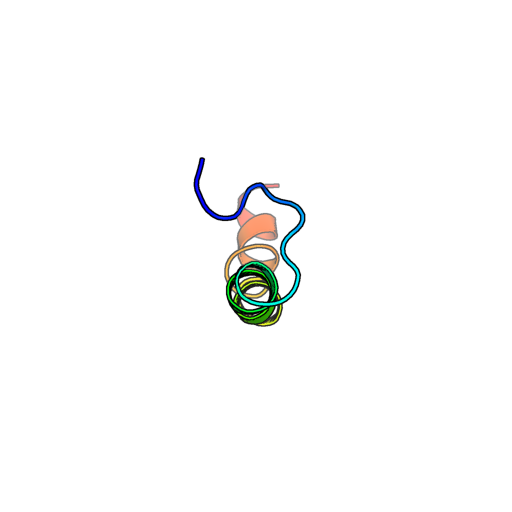 -30.325 1.00 34.01 27 GLY A CA 3
ATOM 1405 C C . GLY A 1 27 ? -7.196 4.940 -30.266 1.00 20.13 27 GLY A C 3
ATOM 1406 O O . GLY A 1 27 ? -8.038 5.553 -30.919 1.00 51.55 27 GLY A O 3
ATOM 1410 N N . ILE A 1 28 ? -7.463 3.910 -29.476 1.00 11.20 28 ILE A N 3
ATOM 1411 C CA . ILE A 1 28 ? -8.821 3.417 -29.323 1.00 13.00 28 ILE A CA 3
ATOM 1412 C C . ILE A 1 28 ? -9.592 4.342 -28.379 1.00 41.30 28 ILE A C 3
ATOM 1413 O O . ILE A 1 28 ? -10.821 4.313 -28.341 1.00 70.35 28 ILE A O 3
ATOM 1429 N N . LEU A 1 29 ? -8.838 5.142 -27.640 1.00 4.23 29 LEU A N 3
ATOM 1430 C CA . LEU A 1 29 ? -9.434 6.074 -26.698 1.00 53.44 29 LEU A CA 3
ATOM 1431 C C . LEU A 1 29 ? -10.342 7.046 -27.455 1.00 44.44 29 LEU A C 3
ATOM 1432 O O . LEU A 1 29 ? -11.342 7.515 -26.916 1.00 15.33 29 LEU A O 3
ATOM 1448 N N . LYS A 1 30 ? -9.959 7.320 -28.694 1.00 51.10 30 LYS A N 3
ATOM 1449 C CA . LYS A 1 30 ? -10.726 8.228 -29.531 1.00 24.33 30 LYS A CA 3
ATOM 1450 C C . LYS A 1 30 ? -12.098 7.615 -29.816 1.00 72.11 30 LYS A C 3
ATOM 1451 O O . LYS A 1 30 ? -12.993 8.294 -30.318 1.00 63.32 30 LYS A O 3
ATOM 1469 N N . SER A 1 31 ? -12.222 6.338 -29.484 1.00 5.43 31 SER A N 3
ATOM 1470 C CA . SER A 1 31 ? -13.470 5.626 -29.698 1.00 40.50 31 SER A CA 3
ATOM 1471 C C . SER A 1 31 ? -14.267 5.563 -28.393 1.00 64.33 31 SER A C 3
ATOM 1472 O O . SER A 1 31 ? -15.438 5.187 -28.395 1.00 22.14 31 SER A O 3
ATOM 1480 N N . ILE A 1 32 ? -13.599 5.936 -27.311 1.00 73.41 32 ILE A N 3
ATOM 1481 C CA . ILE A 1 32 ? -14.230 5.925 -26.002 1.00 53.53 32 ILE A CA 3
ATOM 1482 C C . ILE A 1 32 ? -14.675 7.345 -25.644 1.00 45.01 32 ILE A C 3
ATOM 1483 O O . ILE A 1 32 ? -15.752 7.539 -25.084 1.00 53.31 32 ILE A O 3
ATOM 1499 N N . ARG A 1 33 ? -13.821 8.301 -25.982 1.00 33.31 33 ARG A N 3
ATOM 1500 C CA . ARG A 1 33 ? -14.112 9.697 -25.703 1.00 34.30 33 ARG A CA 3
ATOM 1501 C C . ARG A 1 33 ? -14.172 9.935 -24.193 1.00 33.02 33 ARG A C 3
ATOM 1502 O O . ARG A 1 33 ? -13.895 9.031 -23.407 1.00 23.43 33 ARG A O 3
ATOM 1522 N N . PHE A 1 1 ? 3.970 2.197 0.385 1.00 31.12 1 PHE A N 4
ATOM 1523 C CA . PHE A 1 1 ? 4.748 1.824 1.555 1.00 51.34 1 PHE A CA 4
ATOM 1524 C C . PHE A 1 1 ? 5.847 0.826 1.186 1.00 24.04 1 PHE A C 4
ATOM 1525 O O . PHE A 1 1 ? 6.287 0.044 2.027 1.00 25.34 1 PHE A O 4
ATOM 1542 N N . ASN A 1 2 ? 6.259 0.886 -0.071 1.00 64.54 2 ASN A N 4
ATOM 1543 C CA . ASN A 1 2 ? 7.299 -0.004 -0.561 1.00 41.43 2 ASN A CA 4
ATOM 1544 C C . ASN A 1 2 ? 8.007 0.652 -1.749 1.00 1.14 2 ASN A C 4
ATOM 1545 O O . ASN A 1 2 ? 9.210 0.904 -1.697 1.00 20.41 2 ASN A O 4
ATOM 1556 N N . ARG A 1 3 ? 7.231 0.910 -2.791 1.00 14.24 3 ARG A N 4
ATOM 1557 C CA . ARG A 1 3 ? 7.768 1.532 -3.989 1.00 23.31 3 ARG A CA 4
ATOM 1558 C C . ARG A 1 3 ? 7.643 3.054 -3.899 1.00 75.14 3 ARG A C 4
ATOM 1559 O O . ARG A 1 3 ? 8.374 3.781 -4.570 1.00 13.22 3 ARG A O 4
ATOM 1579 N N . GLY A 1 4 ? 6.710 3.491 -3.066 1.00 30.32 4 GLY A N 4
ATOM 1580 C CA . GLY A 1 4 ? 6.479 4.913 -2.880 1.00 40.20 4 GLY A CA 4
ATOM 1581 C C . GLY A 1 4 ? 5.447 5.437 -3.881 1.00 32.51 4 GLY A C 4
ATOM 1582 O O . GLY A 1 4 ? 4.663 6.329 -3.560 1.00 71.54 4 GLY A O 4
ATOM 1586 N N . GLY A 1 5 ? 5.480 4.859 -5.073 1.00 1.21 5 GLY A N 4
ATOM 1587 C CA . GLY A 1 5 ? 4.557 5.256 -6.123 1.00 1.23 5 GLY A CA 4
ATOM 1588 C C . GLY A 1 5 ? 5.309 5.828 -7.326 1.00 51.14 5 GLY A C 4
ATOM 1589 O O . GLY A 1 5 ? 4.793 5.825 -8.443 1.00 45.32 5 GLY A O 4
ATOM 1593 N N . TYR A 1 6 ? 6.516 6.305 -7.058 1.00 35.11 6 TYR A N 4
ATOM 1594 C CA . TYR A 1 6 ? 7.343 6.879 -8.105 1.00 64.11 6 TYR A CA 4
ATOM 1595 C C . TYR A 1 6 ? 8.037 5.784 -8.918 1.00 21.22 6 TYR A C 4
ATOM 1596 O O . TYR A 1 6 ? 8.263 5.944 -10.116 1.00 41.12 6 TYR A O 4
ATOM 1614 N N . ASN A 1 7 ? 8.356 4.695 -8.233 1.00 53.21 7 ASN A N 4
ATOM 1615 C CA . ASN A 1 7 ? 9.019 3.574 -8.876 1.00 60.25 7 ASN A CA 4
ATOM 1616 C C . ASN A 1 7 ? 10.111 4.100 -9.811 1.00 15.24 7 ASN A C 4
ATOM 1617 O O . ASN A 1 7 ? 10.516 5.257 -9.707 1.00 63.32 7 ASN A O 4
ATOM 1628 N N . PHE A 1 8 ? 10.555 3.226 -10.701 1.00 73.23 8 PHE A N 4
ATOM 1629 C CA . PHE A 1 8 ? 11.591 3.588 -11.653 1.00 63.10 8 PHE A CA 4
ATOM 1630 C C . PHE A 1 8 ? 12.186 2.344 -12.316 1.00 23.34 8 PHE A C 4
ATOM 1631 O O . PHE A 1 8 ? 13.399 2.256 -12.504 1.00 54.11 8 PHE A O 4
ATOM 1648 N N . GLY A 1 9 ? 11.306 1.412 -12.651 1.00 15.43 9 GLY A N 4
ATOM 1649 C CA . GLY A 1 9 ? 11.729 0.177 -13.288 1.00 55.12 9 GLY A CA 4
ATOM 1650 C C . GLY A 1 9 ? 10.522 -0.670 -13.698 1.00 12.32 9 GLY A C 4
ATOM 1651 O O . GLY A 1 9 ? 10.402 -1.067 -14.856 1.00 12.42 9 GLY A O 4
ATOM 1655 N N . LYS A 1 10 ? 9.658 -0.921 -12.725 1.00 23.50 10 LYS A N 4
ATOM 1656 C CA . LYS A 1 10 ? 8.465 -1.714 -12.970 1.00 2.13 10 LYS A CA 4
ATOM 1657 C C . LYS A 1 10 ? 7.545 -0.959 -13.931 1.00 0.31 10 LYS A C 4
ATOM 1658 O O . LYS A 1 10 ? 7.173 -1.482 -14.980 1.00 64.22 10 LYS A O 4
ATOM 1676 N N . SER A 1 11 ? 7.204 0.260 -13.538 1.00 71.22 11 SER A N 4
ATOM 1677 C CA . SER A 1 11 ? 6.334 1.092 -14.352 1.00 2.21 11 SER A CA 4
ATOM 1678 C C . SER A 1 11 ? 6.915 1.236 -15.760 1.00 2.41 11 SER A C 4
ATOM 1679 O O . SER A 1 11 ? 6.172 1.331 -16.735 1.00 70.35 11 SER A O 4
ATOM 1687 N N . VAL A 1 12 ? 8.239 1.249 -15.821 1.00 13.12 12 VAL A N 4
ATOM 1688 C CA . VAL A 1 12 ? 8.928 1.380 -17.093 1.00 41.22 12 VAL A CA 4
ATOM 1689 C C . VAL A 1 12 ? 8.567 0.193 -17.989 1.00 0.34 12 VAL A C 4
ATOM 1690 O O . VAL A 1 12 ? 8.477 0.335 -19.207 1.00 41.21 12 VAL A O 4
ATOM 1703 N N . ARG A 1 13 ? 8.370 -0.950 -17.350 1.00 31.53 13 ARG A N 4
ATOM 1704 C CA . ARG A 1 13 ? 8.021 -2.161 -18.073 1.00 74.32 13 ARG A CA 4
ATOM 1705 C C . ARG A 1 13 ? 6.618 -2.036 -18.672 1.00 20.24 13 ARG A C 4
ATOM 1706 O O . ARG A 1 13 ? 6.350 -2.563 -19.750 1.00 44.14 13 ARG A O 4
ATOM 1726 N N . HIS A 1 14 ? 5.760 -1.336 -17.945 1.00 14.21 14 HIS A N 4
ATOM 1727 C CA . HIS A 1 14 ? 4.391 -1.135 -18.390 1.00 43.15 14 HIS A CA 4
ATOM 1728 C C . HIS A 1 14 ? 4.362 -0.080 -19.498 1.00 11.40 14 HIS A C 4
ATOM 1729 O O . HIS A 1 14 ? 3.669 -0.246 -20.501 1.00 11.45 14 HIS A O 4
ATOM 1743 N N . VAL A 1 15 ? 5.123 0.983 -19.279 1.00 71.32 15 VAL A N 4
ATOM 1744 C CA . VAL A 1 15 ? 5.193 2.065 -20.246 1.00 51.01 15 VAL A CA 4
ATOM 1745 C C . VAL A 1 15 ? 5.895 1.568 -21.511 1.00 42.14 15 VAL A C 4
ATOM 1746 O O . VAL A 1 15 ? 5.556 1.984 -22.618 1.00 74.01 15 VAL A O 4
ATOM 1759 N N . VAL A 1 16 ? 6.861 0.685 -21.305 1.00 45.45 16 VAL A N 4
ATOM 1760 C CA . VAL A 1 16 ? 7.614 0.127 -22.416 1.00 5.41 16 VAL A CA 4
ATOM 1761 C C . VAL A 1 16 ? 6.643 -0.464 -23.439 1.00 71.21 16 VAL A C 4
ATOM 1762 O O . VAL A 1 16 ? 6.804 -0.264 -24.642 1.00 4.51 16 VAL A O 4
ATOM 1775 N N . ASP A 1 17 ? 5.655 -1.181 -22.924 1.00 23.40 17 ASP A N 4
ATOM 1776 C CA . ASP A 1 17 ? 4.658 -1.804 -23.778 1.00 13.51 17 ASP A CA 4
ATOM 1777 C C . ASP A 1 17 ? 3.708 -0.729 -24.312 1.00 21.14 17 ASP A C 4
ATOM 1778 O O . ASP A 1 17 ? 3.097 -0.903 -25.365 1.00 65.21 17 ASP A O 4
ATOM 1788 N N . ALA A 1 18 ? 3.613 0.358 -23.560 1.00 64.12 18 ALA A N 4
ATOM 1789 C CA . ALA A 1 18 ? 2.749 1.460 -23.945 1.00 15.45 18 ALA A CA 4
ATOM 1790 C C . ALA A 1 18 ? 3.186 1.994 -25.310 1.00 1.20 18 ALA A C 4
ATOM 1791 O O . ALA A 1 18 ? 2.389 2.592 -26.031 1.00 70.35 18 ALA A O 4
ATOM 1798 N N . ILE A 1 19 ? 4.452 1.759 -25.624 1.00 12.35 19 ILE A N 4
ATOM 1799 C CA . ILE A 1 19 ? 5.005 2.209 -26.890 1.00 0.04 19 ILE A CA 4
ATOM 1800 C C . ILE A 1 19 ? 4.258 1.528 -28.038 1.00 63.22 19 ILE A C 4
ATOM 1801 O O . ILE A 1 19 ? 4.222 2.046 -29.153 1.00 74.12 19 ILE A O 4
ATOM 1817 N N . GLY A 1 20 ? 3.681 0.377 -27.726 1.00 63.32 20 GLY A N 4
ATOM 1818 C CA . GLY A 1 20 ? 2.938 -0.381 -28.718 1.00 54.24 20 GLY A CA 4
ATOM 1819 C C . GLY A 1 20 ? 1.438 -0.359 -28.415 1.00 2.55 20 GLY A C 4
ATOM 1820 O O . GLY A 1 20 ? 0.615 -0.459 -29.323 1.00 65.13 20 GLY A O 4
ATOM 1824 N N . SER A 1 21 ? 1.129 -0.226 -27.133 1.00 75.21 21 SER A N 4
ATOM 1825 C CA . SER A 1 21 ? -0.257 -0.189 -26.698 1.00 74.41 21 SER A CA 4
ATOM 1826 C C . SER A 1 21 ? -0.909 1.123 -27.137 1.00 51.35 21 SER A C 4
ATOM 1827 O O . SER A 1 21 ? -2.095 1.153 -27.464 1.00 45.14 21 SER A O 4
ATOM 1835 N N . VAL A 1 22 ? -0.106 2.177 -27.131 1.00 22.11 22 VAL A N 4
ATOM 1836 C CA . VAL A 1 22 ? -0.589 3.489 -27.525 1.00 14.22 22 VAL A CA 4
ATOM 1837 C C . VAL A 1 22 ? -1.101 3.428 -28.965 1.00 51.24 22 VAL A C 4
ATOM 1838 O O . VAL A 1 22 ? -2.026 4.153 -29.331 1.00 24.32 22 VAL A O 4
ATOM 1851 N N . ALA A 1 23 ? -0.478 2.557 -29.745 1.00 25.14 23 ALA A N 4
ATOM 1852 C CA . ALA A 1 23 ? -0.858 2.392 -31.137 1.00 72.22 23 ALA A CA 4
ATOM 1853 C C . ALA A 1 23 ? -2.214 1.687 -31.211 1.00 13.24 23 ALA A C 4
ATOM 1854 O O . ALA A 1 23 ? -2.877 1.715 -32.247 1.00 21.34 23 ALA A O 4
ATOM 1861 N N . GLY A 1 24 ? -2.587 1.072 -30.098 1.00 2.53 24 GLY A N 4
ATOM 1862 C CA . GLY A 1 24 ? -3.852 0.362 -30.023 1.00 30.22 24 GLY A CA 4
ATOM 1863 C C . GLY A 1 24 ? -4.678 0.837 -28.826 1.00 11.40 24 GLY A C 4
ATOM 1864 O O . GLY A 1 24 ? -5.523 0.101 -28.318 1.00 45.21 24 GLY A O 4
ATOM 1868 N N . ILE A 1 25 ? -4.406 2.066 -28.410 1.00 64.51 25 ILE A N 4
ATOM 1869 C CA . ILE A 1 25 ? -5.113 2.648 -27.283 1.00 11.14 25 ILE A CA 4
ATOM 1870 C C . ILE A 1 25 ? -5.377 4.129 -27.562 1.00 3.24 25 ILE A C 4
ATOM 1871 O O . ILE A 1 25 ? -6.491 4.612 -27.368 1.00 53.22 25 ILE A O 4
ATOM 1887 N N . ARG A 1 26 ? -4.332 4.809 -28.012 1.00 32.33 26 ARG A N 4
ATOM 1888 C CA . ARG A 1 26 ? -4.437 6.225 -28.319 1.00 62.03 26 ARG A CA 4
ATOM 1889 C C . ARG A 1 26 ? -5.409 6.446 -29.480 1.00 20.31 26 ARG A C 4
ATOM 1890 O O . ARG A 1 26 ? -6.310 7.278 -29.390 1.00 2.52 26 ARG A O 4
ATOM 1910 N N . GLY A 1 27 ? -5.194 5.685 -30.543 1.00 43.21 27 GLY A N 4
ATOM 1911 C CA . GLY A 1 27 ? -6.040 5.787 -31.720 1.00 43.31 27 GLY A CA 4
ATOM 1912 C C . GLY A 1 27 ? -7.490 5.431 -31.386 1.00 24.13 27 GLY A C 4
ATOM 1913 O O . GLY A 1 27 ? -8.418 6.085 -31.858 1.00 11.23 27 GLY A O 4
ATOM 1917 N N . ILE A 1 28 ? -7.639 4.394 -30.574 1.00 5.50 28 ILE A N 4
ATOM 1918 C CA . ILE A 1 28 ? -8.960 3.943 -30.171 1.00 3.30 28 ILE A CA 4
ATOM 1919 C C . ILE A 1 28 ? -9.500 4.870 -29.080 1.00 5.11 28 ILE A C 4
ATOM 1920 O O . ILE A 1 28 ? -10.699 4.882 -28.808 1.00 51.12 28 ILE A O 4
ATOM 1936 N N . LEU A 1 29 ? -8.588 5.624 -28.484 1.00 44.21 29 LEU A N 4
ATOM 1937 C CA . LEU A 1 29 ? -8.957 6.552 -27.429 1.00 11.13 29 LEU A CA 4
ATOM 1938 C C . LEU A 1 29 ? -9.949 7.577 -27.981 1.00 53.33 29 LEU A C 4
ATOM 1939 O O . LEU A 1 29 ? -10.813 8.065 -27.254 1.00 0.21 29 LEU A O 4
ATOM 1955 N N . LYS A 1 30 ? -9.793 7.874 -29.263 1.00 63.41 30 LYS A N 4
ATOM 1956 C CA . LYS A 1 30 ? -10.664 8.832 -29.922 1.00 31.14 30 LYS A CA 4
ATOM 1957 C C . LYS A 1 30 ? -12.084 8.265 -29.983 1.00 10.52 30 LYS A C 4
ATOM 1958 O O . LYS A 1 30 ? -13.028 8.981 -30.314 1.00 10.22 30 LYS A O 4
ATOM 1976 N N . SER A 1 31 ? -12.191 6.985 -29.658 1.00 44.34 31 SER A N 4
ATOM 1977 C CA . SER A 1 31 ? -13.479 6.315 -29.672 1.00 75.53 31 SER A CA 4
ATOM 1978 C C . SER A 1 31 ? -14.047 6.241 -28.253 1.00 43.42 31 SER A C 4
ATOM 1979 O O . SER A 1 31 ? -15.215 5.905 -28.064 1.00 65.31 31 SER A O 4
ATOM 1987 N N . ILE A 1 32 ? -13.193 6.562 -27.292 1.00 12.41 32 ILE A N 4
ATOM 1988 C CA . ILE A 1 32 ? -13.595 6.537 -25.896 1.00 4.44 32 ILE A CA 4
ATOM 1989 C C . ILE A 1 32 ? -13.900 7.963 -25.432 1.00 32.13 32 ILE A C 4
ATOM 1990 O O . ILE A 1 32 ? -14.870 8.190 -24.710 1.00 2.24 32 ILE A O 4
ATOM 2006 N N . ARG A 1 33 ? -13.055 8.886 -25.866 1.00 1.35 33 ARG A N 4
ATOM 2007 C CA . ARG A 1 33 ? -13.222 10.284 -25.504 1.00 34.53 33 ARG A CA 4
ATOM 2008 C C . ARG A 1 33 ? -13.082 10.461 -23.990 1.00 61.45 33 ARG A C 4
ATOM 2009 O O . ARG A 1 33 ? -12.308 11.298 -23.529 1.00 55.31 33 ARG A O 4
ATOM 2029 N N . PHE A 1 1 ? 2.838 -1.037 0.887 1.00 75.13 1 PHE A N 5
ATOM 2030 C CA . PHE A 1 1 ? 3.013 -0.318 -0.363 1.00 43.44 1 PHE A CA 5
ATOM 2031 C C . PHE A 1 1 ? 3.356 -1.277 -1.505 1.00 33.11 1 PHE A C 5
ATOM 2032 O O . PHE A 1 1 ? 3.241 -2.493 -1.355 1.00 13.54 1 PHE A O 5
ATOM 2049 N N . ASN A 1 2 ? 3.770 -0.695 -2.621 1.00 15.13 2 ASN A N 5
ATOM 2050 C CA . ASN A 1 2 ? 4.129 -1.483 -3.787 1.00 65.02 2 ASN A CA 5
ATOM 2051 C C . ASN A 1 2 ? 5.346 -0.852 -4.468 1.00 30.42 2 ASN A C 5
ATOM 2052 O O . ASN A 1 2 ? 6.432 -1.430 -4.466 1.00 31.23 2 ASN A O 5
ATOM 2063 N N . ARG A 1 3 ? 5.123 0.325 -5.034 1.00 63.50 3 ARG A N 5
ATOM 2064 C CA . ARG A 1 3 ? 6.188 1.040 -5.717 1.00 72.20 3 ARG A CA 5
ATOM 2065 C C . ARG A 1 3 ? 7.312 1.380 -4.737 1.00 43.40 3 ARG A C 5
ATOM 2066 O O . ARG A 1 3 ? 8.481 1.426 -5.119 1.00 33.42 3 ARG A O 5
ATOM 2086 N N . GLY A 1 4 ? 6.920 1.611 -3.493 1.00 11.32 4 GLY A N 5
ATOM 2087 C CA . GLY A 1 4 ? 7.880 1.946 -2.455 1.00 43.42 4 GLY A CA 5
ATOM 2088 C C . GLY A 1 4 ? 7.918 3.456 -2.210 1.00 0.22 4 GLY A C 5
ATOM 2089 O O . GLY A 1 4 ? 8.079 3.900 -1.074 1.00 50.31 4 GLY A O 5
ATOM 2093 N N . GLY A 1 5 ? 7.767 4.203 -3.293 1.00 51.54 5 GLY A N 5
ATOM 2094 C CA . GLY A 1 5 ? 7.782 5.654 -3.210 1.00 53.11 5 GLY A CA 5
ATOM 2095 C C . GLY A 1 5 ? 9.040 6.228 -3.864 1.00 4.13 5 GLY A C 5
ATOM 2096 O O . GLY A 1 5 ? 9.367 7.398 -3.669 1.00 71.11 5 GLY A O 5
ATOM 2100 N N . TYR A 1 6 ? 9.713 5.378 -4.626 1.00 10.04 6 TYR A N 5
ATOM 2101 C CA . TYR A 1 6 ? 10.929 5.786 -5.309 1.00 54.00 6 TYR A CA 5
ATOM 2102 C C . TYR A 1 6 ? 11.226 4.866 -6.495 1.00 1.02 6 TYR A C 5
ATOM 2103 O O . TYR A 1 6 ? 12.385 4.676 -6.862 1.00 75.31 6 TYR A O 5
ATOM 2121 N N . ASN A 1 7 ? 10.160 4.320 -7.061 1.00 21.31 7 ASN A N 5
ATOM 2122 C CA . ASN A 1 7 ? 10.292 3.424 -8.198 1.00 4.24 7 ASN A CA 5
ATOM 2123 C C . ASN A 1 7 ? 10.964 4.169 -9.353 1.00 2.33 7 ASN A C 5
ATOM 2124 O O . ASN A 1 7 ? 10.973 5.399 -9.381 1.00 44.01 7 ASN A O 5
ATOM 2135 N N . PHE A 1 8 ? 11.510 3.393 -10.277 1.00 41.34 8 PHE A N 5
ATOM 2136 C CA . PHE A 1 8 ? 12.183 3.964 -11.432 1.00 14.30 8 PHE A CA 5
ATOM 2137 C C . PHE A 1 8 ? 12.704 2.866 -12.361 1.00 51.45 8 PHE A C 5
ATOM 2138 O O . PHE A 1 8 ? 13.758 3.018 -12.977 1.00 21.23 8 PHE A O 5
ATOM 2155 N N . GLY A 1 9 ? 11.941 1.786 -12.434 1.00 61.52 9 GLY A N 5
ATOM 2156 C CA . GLY A 1 9 ? 12.313 0.663 -13.278 1.00 72.32 9 GLY A CA 5
ATOM 2157 C C . GLY A 1 9 ? 11.120 -0.266 -13.512 1.00 33.32 9 GLY A C 5
ATOM 2158 O O . GLY A 1 9 ? 10.827 -0.633 -14.649 1.00 11.41 9 GLY A O 5
ATOM 2162 N N . LYS A 1 10 ? 10.463 -0.621 -12.417 1.00 3.31 10 LYS A N 5
ATOM 2163 C CA . LYS A 1 10 ? 9.309 -1.500 -12.488 1.00 54.11 10 LYS A CA 5
ATOM 2164 C C . LYS A 1 10 ? 8.177 -0.789 -13.232 1.00 53.24 10 LYS A C 5
ATOM 2165 O O . LYS A 1 10 ? 7.667 -1.300 -14.229 1.00 10.45 10 LYS A O 5
ATOM 2183 N N . SER A 1 11 ? 7.817 0.379 -12.720 1.00 73.13 11 SER A N 5
ATOM 2184 C CA . SER A 1 11 ? 6.754 1.165 -13.324 1.00 45.30 11 SER A CA 5
ATOM 2185 C C . SER A 1 11 ? 7.059 1.407 -14.804 1.00 12.22 11 SER A C 5
ATOM 2186 O O . SER A 1 11 ? 6.147 1.471 -15.626 1.00 54.45 11 SER A O 5
ATOM 2194 N N . VAL A 1 12 ? 8.344 1.535 -15.097 1.00 65.44 12 VAL A N 5
ATOM 2195 C CA . VAL A 1 12 ? 8.781 1.768 -16.464 1.00 34.03 12 VAL A CA 5
ATOM 2196 C C . VAL A 1 12 ? 8.345 0.593 -17.341 1.00 64.52 12 VAL A C 5
ATOM 2197 O O . VAL A 1 12 ? 8.026 0.774 -18.515 1.00 11.40 12 VAL A O 5
ATOM 2210 N N . ARG A 1 13 ? 8.347 -0.587 -16.738 1.00 20.10 13 ARG A N 5
ATOM 2211 C CA . ARG A 1 13 ? 7.956 -1.792 -17.450 1.00 24.12 13 ARG A CA 5
ATOM 2212 C C . ARG A 1 13 ? 6.463 -1.753 -17.780 1.00 31.23 13 ARG A C 5
ATOM 2213 O O . ARG A 1 13 ? 6.040 -2.256 -18.819 1.00 71.24 13 ARG A O 5
ATOM 2233 N N . HIS A 1 14 ? 5.705 -1.151 -16.875 1.00 21.00 14 HIS A N 5
ATOM 2234 C CA . HIS A 1 14 ? 4.268 -1.040 -17.057 1.00 12.21 14 HIS A CA 5
ATOM 2235 C C . HIS A 1 14 ? 3.963 0.053 -18.084 1.00 24.23 14 HIS A C 5
ATOM 2236 O O . HIS A 1 14 ? 3.112 -0.127 -18.953 1.00 50.20 14 HIS A O 5
ATOM 2250 N N . VAL A 1 15 ? 4.676 1.162 -17.949 1.00 62.41 15 VAL A N 5
ATOM 2251 C CA . VAL A 1 15 ? 4.493 2.283 -18.854 1.00 41.43 15 VAL A CA 5
ATOM 2252 C C . VAL A 1 15 ? 4.985 1.893 -20.249 1.00 71.14 15 VAL A C 5
ATOM 2253 O O . VAL A 1 15 ? 4.420 2.324 -21.254 1.00 21.53 15 VAL A O 5
ATOM 2266 N N . VAL A 1 16 ? 6.032 1.082 -20.267 1.00 62.42 16 VAL A N 5
ATOM 2267 C CA . VAL A 1 16 ? 6.606 0.628 -21.523 1.00 5.24 16 VAL A CA 5
ATOM 2268 C C . VAL A 1 16 ? 5.513 -0.022 -22.373 1.00 43.32 16 VAL A C 5
ATOM 2269 O O . VAL A 1 16 ? 5.449 0.198 -23.582 1.00 1.22 16 VAL A O 5
ATOM 2282 N N . ASP A 1 17 ? 4.681 -0.809 -21.709 1.00 35.15 17 ASP A N 5
ATOM 2283 C CA . ASP A 1 17 ? 3.593 -1.492 -22.388 1.00 63.44 17 ASP A CA 5
ATOM 2284 C C . ASP A 1 17 ? 2.597 -0.458 -22.915 1.00 52.13 17 ASP A C 5
ATOM 2285 O O . ASP A 1 17 ? 1.903 -0.705 -23.900 1.00 53.13 17 ASP A O 5
ATOM 2295 N N . ALA A 1 18 ? 2.558 0.679 -22.236 1.00 32.22 18 ALA A N 5
ATOM 2296 C CA . ALA A 1 18 ? 1.658 1.752 -22.623 1.00 72.21 18 ALA A CA 5
ATOM 2297 C C . ALA A 1 18 ? 2.087 2.305 -23.983 1.00 51.53 18 ALA A C 5
ATOM 2298 O O . ALA A 1 18 ? 1.250 2.741 -24.772 1.00 73.45 18 ALA A O 5
ATOM 2305 N N . ILE A 1 19 ? 3.391 2.271 -24.216 1.00 12.02 19 ILE A N 5
ATOM 2306 C CA . ILE A 1 19 ? 3.941 2.764 -25.467 1.00 2.00 19 ILE A CA 5
ATOM 2307 C C . ILE A 1 19 ? 3.436 1.894 -26.619 1.00 73.15 19 ILE A C 5
ATOM 2308 O O . ILE A 1 19 ? 3.378 2.344 -27.763 1.00 23.22 19 ILE A O 5
ATOM 2324 N N . GLY A 1 20 ? 3.082 0.663 -26.279 1.00 10.44 20 GLY A N 5
ATOM 2325 C CA . GLY A 1 20 ? 2.583 -0.274 -27.271 1.00 2.14 20 GLY A CA 5
ATOM 2326 C C . GLY A 1 20 ? 1.061 -0.405 -27.185 1.00 22.25 20 GLY A C 5
ATOM 2327 O O . GLY A 1 20 ? 0.410 -0.773 -28.161 1.00 41.21 20 GLY A O 5
ATOM 2331 N N . SER A 1 21 ? 0.538 -0.097 -26.007 1.00 24.43 21 SER A N 5
ATOM 2332 C CA . SER A 1 21 ? -0.895 -0.176 -25.780 1.00 63.33 21 SER A CA 5
ATOM 2333 C C . SER A 1 21 ? -1.582 1.070 -26.340 1.00 54.43 21 SER A C 5
ATOM 2334 O O . SER A 1 21 ? -2.751 1.021 -26.720 1.00 53.21 21 SER A O 5
ATOM 2342 N N . VAL A 1 22 ? -0.828 2.159 -26.374 1.00 24.31 22 VAL A N 5
ATOM 2343 C CA . VAL A 1 22 ? -1.350 3.416 -26.881 1.00 43.31 22 VAL A CA 5
ATOM 2344 C C . VAL A 1 22 ? -1.815 3.225 -28.326 1.00 33.51 22 VAL A C 5
ATOM 2345 O O . VAL A 1 22 ? -2.780 3.852 -28.759 1.00 50.45 22 VAL A O 5
ATOM 2358 N N . ALA A 1 23 ? -1.108 2.354 -29.031 1.00 41.23 23 ALA A N 5
ATOM 2359 C CA . ALA A 1 23 ? -1.437 2.072 -30.418 1.00 64.22 23 ALA A CA 5
ATOM 2360 C C . ALA A 1 23 ? -2.717 1.237 -30.474 1.00 75.14 23 ALA A C 5
ATOM 2361 O O . ALA A 1 23 ? -3.353 1.139 -31.523 1.00 33.12 23 ALA A O 5
ATOM 2368 N N . GLY A 1 24 ? -3.058 0.656 -29.333 1.00 40.42 24 GLY A N 5
ATOM 2369 C CA . GLY A 1 24 ? -4.252 -0.167 -29.239 1.00 65.03 24 GLY A CA 5
ATOM 2370 C C . GLY A 1 24 ? -5.210 0.375 -28.177 1.00 4.33 24 GLY A C 5
ATOM 2371 O O . GLY A 1 24 ? -6.066 -0.353 -27.678 1.00 21.40 24 GLY A O 5
ATOM 2375 N N . ILE A 1 25 ? -5.033 1.650 -27.862 1.00 0.02 25 ILE A N 5
ATOM 2376 C CA . ILE A 1 25 ? -5.871 2.298 -26.868 1.00 11.44 25 ILE A CA 5
ATOM 2377 C C . ILE A 1 25 ? -6.123 3.748 -27.286 1.00 52.25 25 ILE A C 5
ATOM 2378 O O . ILE A 1 25 ? -7.270 4.188 -27.353 1.00 42.41 25 ILE A O 5
ATOM 2394 N N . ARG A 1 26 ? -5.033 4.450 -27.558 1.00 41.20 26 ARG A N 5
ATOM 2395 C CA . ARG A 1 26 ? -5.121 5.841 -27.969 1.00 14.23 26 ARG A CA 5
ATOM 2396 C C . ARG A 1 26 ? -5.705 5.942 -29.379 1.00 54.12 26 ARG A C 5
ATOM 2397 O O . ARG A 1 26 ? -6.483 6.850 -29.669 1.00 61.04 26 ARG A O 5
ATOM 2417 N N . GLY A 1 27 ? -5.308 4.997 -30.219 1.00 12.23 27 GLY A N 5
ATOM 2418 C CA . GLY A 1 27 ? -5.783 4.968 -31.592 1.00 5.32 27 GLY A CA 5
ATOM 2419 C C . GLY A 1 27 ? -7.266 4.598 -31.652 1.00 1.11 27 GLY A C 5
ATOM 2420 O O . GLY A 1 27 ? -8.023 5.179 -32.428 1.00 14.04 27 GLY A O 5
ATOM 2424 N N . ILE A 1 28 ? -7.636 3.633 -30.823 1.00 12.32 28 ILE A N 5
ATOM 2425 C CA . ILE A 1 28 ? -9.015 3.179 -30.772 1.00 34.22 28 ILE A CA 5
ATOM 2426 C C . ILE A 1 28 ? -9.850 4.184 -29.976 1.00 52.32 28 ILE A C 5
ATOM 2427 O O . ILE A 1 28 ? -11.077 4.181 -30.059 1.00 54.24 28 ILE A O 5
ATOM 2443 N N . LEU A 1 29 ? -9.151 5.021 -29.223 1.00 72.31 29 LEU A N 5
ATOM 2444 C CA . LEU A 1 29 ? -9.813 6.030 -28.413 1.00 64.32 29 LEU A CA 5
ATOM 2445 C C . LEU A 1 29 ? -10.615 6.962 -29.323 1.00 33.11 29 LEU A C 5
ATOM 2446 O O . LEU A 1 29 ? -11.652 7.488 -28.920 1.00 23.53 29 LEU A O 5
ATOM 2462 N N . LYS A 1 30 ? -10.106 7.138 -30.533 1.00 40.42 30 LYS A N 5
ATOM 2463 C CA . LYS A 1 30 ? -10.763 7.998 -31.503 1.00 44.04 30 LYS A CA 5
ATOM 2464 C C . LYS A 1 30 ? -12.116 7.393 -31.881 1.00 61.54 30 LYS A C 5
ATOM 2465 O O . LYS A 1 30 ? -12.939 8.050 -32.517 1.00 4.34 30 LYS A O 5
ATOM 2483 N N . SER A 1 31 ? -12.305 6.146 -31.475 1.00 24.22 31 SER A N 5
ATOM 2484 C CA . SER A 1 31 ? -13.544 5.444 -31.763 1.00 10.12 31 SER A CA 5
ATOM 2485 C C . SER A 1 31 ? -14.467 5.490 -30.543 1.00 63.32 31 SER A C 5
ATOM 2486 O O . SER A 1 31 ? -15.642 5.137 -30.636 1.00 5.14 31 SER A O 5
ATOM 2494 N N . ILE A 1 32 ? -13.900 5.927 -29.428 1.00 61.13 32 ILE A N 5
ATOM 2495 C CA . ILE A 1 32 ? -14.657 6.023 -28.192 1.00 1.12 32 ILE A CA 5
ATOM 2496 C C . ILE A 1 32 ? -15.098 7.473 -27.980 1.00 64.12 32 ILE A C 5
ATOM 2497 O O . ILE A 1 32 ? -16.222 7.727 -27.551 1.00 3.33 32 ILE A O 5
ATOM 2513 N N . ARG A 1 33 ? -14.189 8.385 -28.292 1.00 1.44 33 ARG A N 5
ATOM 2514 C CA . ARG A 1 33 ? -14.470 9.803 -28.141 1.00 42.10 33 ARG A CA 5
ATOM 2515 C C . ARG A 1 33 ? -14.650 10.154 -26.663 1.00 14.32 33 ARG A C 5
ATOM 2516 O O . ARG A 1 33 ? -13.708 10.595 -26.006 1.00 52.03 33 ARG A O 5
ATOM 2536 N N . PHE A 1 1 ? -0.041 7.733 -6.589 1.00 22.11 1 PHE A N 6
ATOM 2537 C CA . PHE A 1 1 ? 0.731 6.591 -6.129 1.00 34.25 1 PHE A CA 6
ATOM 2538 C C . PHE A 1 1 ? 0.849 5.531 -7.226 1.00 31.13 1 PHE A C 6
ATOM 2539 O O . PHE A 1 1 ? -0.159 5.041 -7.732 1.00 15.11 1 PHE A O 6
ATOM 2556 N N . ASN A 1 2 ? 2.089 5.208 -7.561 1.00 24.02 2 ASN A N 6
ATOM 2557 C CA . ASN A 1 2 ? 2.353 4.215 -8.589 1.00 14.24 2 ASN A CA 6
ATOM 2558 C C . ASN A 1 2 ? 3.557 3.367 -8.176 1.00 5.31 2 ASN A C 6
ATOM 2559 O O . ASN A 1 2 ? 3.416 2.180 -7.886 1.00 53.33 2 ASN A O 6
ATOM 2570 N N . ARG A 1 3 ? 4.716 4.010 -8.162 1.00 70.13 3 ARG A N 6
ATOM 2571 C CA . ARG A 1 3 ? 5.945 3.330 -7.790 1.00 32.31 3 ARG A CA 6
ATOM 2572 C C . ARG A 1 3 ? 5.883 2.885 -6.327 1.00 71.43 3 ARG A C 6
ATOM 2573 O O . ARG A 1 3 ? 6.430 1.843 -5.968 1.00 41.20 3 ARG A O 6
ATOM 2593 N N . GLY A 1 4 ? 5.212 3.696 -5.523 1.00 74.21 4 GLY A N 6
ATOM 2594 C CA . GLY A 1 4 ? 5.071 3.399 -4.108 1.00 21.43 4 GLY A CA 6
ATOM 2595 C C . GLY A 1 4 ? 6.106 4.164 -3.281 1.00 44.22 4 GLY A C 6
ATOM 2596 O O . GLY A 1 4 ? 5.895 4.420 -2.097 1.00 34.22 4 GLY A O 6
ATOM 2600 N N . GLY A 1 5 ? 7.204 4.509 -3.939 1.00 31.23 5 GLY A N 6
ATOM 2601 C CA . GLY A 1 5 ? 8.273 5.240 -3.280 1.00 14.15 5 GLY A CA 6
ATOM 2602 C C . GLY A 1 5 ? 9.536 4.384 -3.170 1.00 43.33 5 GLY A C 6
ATOM 2603 O O . GLY A 1 5 ? 10.340 4.572 -2.258 1.00 63.25 5 GLY A O 6
ATOM 2607 N N . TYR A 1 6 ? 9.672 3.463 -4.113 1.00 11.12 6 TYR A N 6
ATOM 2608 C CA . TYR A 1 6 ? 10.824 2.578 -4.134 1.00 20.11 6 TYR A CA 6
ATOM 2609 C C . TYR A 1 6 ? 11.050 2.006 -5.535 1.00 22.33 6 TYR A C 6
ATOM 2610 O O . TYR A 1 6 ? 12.184 1.941 -6.007 1.00 21.20 6 TYR A O 6
ATOM 2628 N N . ASN A 1 7 ? 9.953 1.605 -6.160 1.00 11.21 7 ASN A N 6
ATOM 2629 C CA . ASN A 1 7 ? 10.017 1.041 -7.497 1.00 63.42 7 ASN A CA 6
ATOM 2630 C C . ASN A 1 7 ? 10.592 2.083 -8.459 1.00 74.30 7 ASN A C 6
ATOM 2631 O O . ASN A 1 7 ? 10.445 3.284 -8.238 1.00 70.23 7 ASN A O 6
ATOM 2642 N N . PHE A 1 8 ? 11.233 1.585 -9.506 1.00 25.12 8 PHE A N 6
ATOM 2643 C CA . PHE A 1 8 ? 11.831 2.458 -10.502 1.00 74.11 8 PHE A CA 6
ATOM 2644 C C . PHE A 1 8 ? 12.587 1.649 -11.558 1.00 31.34 8 PHE A C 6
ATOM 2645 O O . PHE A 1 8 ? 13.642 2.070 -12.029 1.00 70.33 8 PHE A O 6
ATOM 2662 N N . GLY A 1 9 ? 12.018 0.501 -11.897 1.00 40.43 9 GLY A N 6
ATOM 2663 C CA . GLY A 1 9 ? 12.625 -0.371 -12.888 1.00 44.43 9 GLY A CA 6
ATOM 2664 C C . GLY A 1 9 ? 11.611 -1.383 -13.424 1.00 14.15 9 GLY A C 6
ATOM 2665 O O . GLY A 1 9 ? 11.458 -1.533 -14.635 1.00 20.12 9 GLY A O 6
ATOM 2669 N N . LYS A 1 10 ? 10.943 -2.051 -12.495 1.00 31.15 10 LYS A N 6
ATOM 2670 C CA . LYS A 1 10 ? 9.947 -3.045 -12.858 1.00 11.22 10 LYS A CA 6
ATOM 2671 C C . LYS A 1 10 ? 8.772 -2.353 -13.553 1.00 25.11 10 LYS A C 6
ATOM 2672 O O . LYS A 1 10 ? 8.415 -2.707 -14.675 1.00 42.15 10 LYS A O 6
ATOM 2690 N N . SER A 1 11 ? 8.205 -1.379 -12.857 1.00 34.32 11 SER A N 6
ATOM 2691 C CA . SER A 1 11 ? 7.078 -0.635 -13.393 1.00 51.21 11 SER A CA 6
ATOM 2692 C C . SER A 1 11 ? 7.435 -0.063 -14.767 1.00 13.14 11 SER A C 6
ATOM 2693 O O . SER A 1 11 ? 6.575 0.050 -15.639 1.00 34.43 11 SER A O 6
ATOM 2701 N N . VAL A 1 12 ? 8.705 0.283 -14.916 1.00 52.31 12 VAL A N 6
ATOM 2702 C CA . VAL A 1 12 ? 9.186 0.841 -16.169 1.00 21.33 12 VAL A CA 6
ATOM 2703 C C . VAL A 1 12 ? 8.979 -0.180 -17.289 1.00 64.42 12 VAL A C 6
ATOM 2704 O O . VAL A 1 12 ? 8.697 0.190 -18.428 1.00 1.45 12 VAL A O 6
ATOM 2717 N N . ARG A 1 13 ? 9.128 -1.446 -16.928 1.00 21.35 13 ARG A N 6
ATOM 2718 C CA . ARG A 1 13 ? 8.961 -2.524 -17.888 1.00 43.42 13 ARG A CA 6
ATOM 2719 C C . ARG A 1 13 ? 7.498 -2.627 -18.321 1.00 55.44 13 ARG A C 6
ATOM 2720 O O . ARG A 1 13 ? 7.208 -2.967 -19.467 1.00 61.43 13 ARG A O 6
ATOM 2740 N N . HIS A 1 14 ? 6.613 -2.326 -17.382 1.00 0.30 14 HIS A N 6
ATOM 2741 C CA . HIS A 1 14 ? 5.186 -2.380 -17.652 1.00 64.23 14 HIS A CA 6
ATOM 2742 C C . HIS A 1 14 ? 4.774 -1.161 -18.480 1.00 60.31 14 HIS A C 6
ATOM 2743 O O . HIS A 1 14 ? 4.004 -1.284 -19.431 1.00 71.04 14 HIS A O 6
ATOM 2757 N N . VAL A 1 15 ? 5.305 -0.013 -18.088 1.00 2.31 15 VAL A N 6
ATOM 2758 C CA . VAL A 1 15 ? 5.002 1.228 -18.782 1.00 22.42 15 VAL A CA 6
ATOM 2759 C C . VAL A 1 15 ? 5.618 1.187 -20.182 1.00 3.44 15 VAL A C 6
ATOM 2760 O O . VAL A 1 15 ? 5.047 1.722 -21.131 1.00 1.23 15 VAL A O 6
ATOM 2773 N N . VAL A 1 16 ? 6.776 0.548 -20.266 1.00 12.32 16 VAL A N 6
ATOM 2774 C CA . VAL A 1 16 ? 7.476 0.431 -21.534 1.00 14.42 16 VAL A CA 6
ATOM 2775 C C . VAL A 1 16 ? 6.540 -0.191 -22.572 1.00 50.54 16 VAL A C 6
ATOM 2776 O O . VAL A 1 16 ? 6.516 0.236 -23.726 1.00 12.12 16 VAL A O 6
ATOM 2789 N N . ASP A 1 17 ? 5.792 -1.189 -22.126 1.00 23.02 17 ASP A N 6
ATOM 2790 C CA . ASP A 1 17 ? 4.857 -1.874 -23.002 1.00 43.11 17 ASP A CA 6
ATOM 2791 C C . ASP A 1 17 ? 3.706 -0.929 -23.350 1.00 55.13 17 ASP A C 6
ATOM 2792 O O . ASP A 1 17 ? 3.065 -1.082 -24.389 1.00 51.31 17 ASP A O 6
ATOM 2802 N N . ALA A 1 18 ? 3.477 0.027 -22.462 1.00 24.14 18 ALA A N 6
ATOM 2803 C CA . ALA A 1 18 ? 2.414 0.997 -22.662 1.00 30.41 18 ALA A CA 6
ATOM 2804 C C . ALA A 1 18 ? 2.782 1.917 -23.828 1.00 33.15 18 ALA A C 6
ATOM 2805 O O . ALA A 1 18 ? 1.904 2.482 -24.478 1.00 12.34 18 ALA A O 6
ATOM 2812 N N . ILE A 1 19 ? 4.081 2.038 -24.057 1.00 0.55 19 ILE A N 6
ATOM 2813 C CA . ILE A 1 19 ? 4.576 2.880 -25.133 1.00 12.45 19 ILE A CA 6
ATOM 2814 C C . ILE A 1 19 ? 4.075 2.336 -26.472 1.00 24.42 19 ILE A C 6
ATOM 2815 O O . ILE A 1 19 ? 3.881 3.094 -27.421 1.00 31.43 19 ILE A O 6
ATOM 2831 N N . GLY A 1 20 ? 3.881 1.025 -26.506 1.00 4.40 20 GLY A N 6
ATOM 2832 C CA . GLY A 1 20 ? 3.407 0.370 -27.713 1.00 44.22 20 GLY A CA 6
ATOM 2833 C C . GLY A 1 20 ? 1.914 0.051 -27.614 1.00 3.31 20 GLY A C 6
ATOM 2834 O O . GLY A 1 20 ? 1.234 -0.077 -28.631 1.00 24.51 20 GLY A O 6
ATOM 2838 N N . SER A 1 21 ? 1.448 -0.067 -26.379 1.00 51.05 21 SER A N 6
ATOM 2839 C CA . SER A 1 21 ? 0.048 -0.368 -26.134 1.00 72.41 21 SER A CA 6
ATOM 2840 C C . SER A 1 21 ? -0.793 0.902 -26.272 1.00 50.40 21 SER A C 6
ATOM 2841 O O . SER A 1 21 ? -2.003 0.831 -26.482 1.00 21.22 21 SER A O 6
ATOM 2849 N N . VAL A 1 22 ? -0.119 2.036 -26.149 1.00 4.14 22 VAL A N 6
ATOM 2850 C CA . VAL A 1 22 ? -0.788 3.321 -26.257 1.00 34.02 22 VAL A CA 6
ATOM 2851 C C . VAL A 1 22 ? -1.478 3.419 -27.619 1.00 64.33 22 VAL A C 6
ATOM 2852 O O . VAL A 1 22 ? -2.560 3.992 -27.732 1.00 31.13 22 VAL A O 6
ATOM 2865 N N . ALA A 1 23 ? -0.822 2.850 -28.621 1.00 1.35 23 ALA A N 6
ATOM 2866 C CA . ALA A 1 23 ? -1.358 2.866 -29.971 1.00 10.20 23 ALA A CA 6
ATOM 2867 C C . ALA A 1 23 ? -2.575 1.942 -30.043 1.00 13.13 23 ALA A C 6
ATOM 2868 O O . ALA A 1 23 ? -3.375 2.034 -30.973 1.00 12.45 23 ALA A O 6
ATOM 2875 N N . GLY A 1 24 ? -2.677 1.072 -29.049 1.00 11.13 24 GLY A N 6
ATOM 2876 C CA . GLY A 1 24 ? -3.783 0.132 -28.987 1.00 74.14 24 GLY A CA 6
ATOM 2877 C C . GLY A 1 24 ? -4.646 0.380 -27.748 1.00 63.11 24 GLY A C 6
ATOM 2878 O O . GLY A 1 24 ? -5.403 -0.494 -27.330 1.00 32.15 24 GLY A O 6
ATOM 2882 N N . ILE A 1 25 ? -4.502 1.576 -27.196 1.00 24.41 25 ILE A N 6
ATOM 2883 C CA . ILE A 1 25 ? -5.258 1.950 -26.013 1.00 21.41 25 ILE A CA 6
ATOM 2884 C C . ILE A 1 25 ? -5.635 3.430 -26.101 1.00 25.04 25 ILE A C 6
ATOM 2885 O O . ILE A 1 25 ? -6.812 3.780 -26.032 1.00 22.21 25 ILE A O 6
ATOM 2901 N N . ARG A 1 26 ? -4.613 4.260 -26.251 1.00 24.30 26 ARG A N 6
ATOM 2902 C CA . ARG A 1 26 ? -4.822 5.694 -26.349 1.00 4.33 26 ARG A CA 6
ATOM 2903 C C . ARG A 1 26 ? -5.478 6.045 -27.685 1.00 41.35 26 ARG A C 6
ATOM 2904 O O . ARG A 1 26 ? -6.159 7.064 -27.798 1.00 63.54 26 ARG A O 6
ATOM 2924 N N . GLY A 1 27 ? -5.250 5.182 -28.665 1.00 14.33 27 GLY A N 6
ATOM 2925 C CA . GLY A 1 27 ? -5.811 5.388 -29.989 1.00 52.43 27 GLY A CA 6
ATOM 2926 C C . GLY A 1 27 ? -7.277 4.953 -30.038 1.00 12.22 27 GLY A C 6
ATOM 2927 O O . GLY A 1 27 ? -8.079 5.541 -30.762 1.00 33.02 27 GLY A O 6
ATOM 2931 N N . ILE A 1 28 ? -7.583 3.927 -29.258 1.00 23.24 28 ILE A N 6
ATOM 2932 C CA . ILE A 1 28 ? -8.938 3.406 -29.203 1.00 12.15 28 ILE A CA 6
ATOM 2933 C C . ILE A 1 28 ? -9.793 4.313 -28.314 1.00 65.14 28 ILE A C 6
ATOM 2934 O O . ILE A 1 28 ? -11.020 4.267 -28.373 1.00 53.34 28 ILE A O 6
ATOM 2950 N N . LEU A 1 29 ? -9.109 5.116 -27.512 1.00 31.41 29 LEU A N 6
ATOM 2951 C CA . LEU A 1 29 ? -9.790 6.032 -26.613 1.00 21.44 29 LEU A CA 6
ATOM 2952 C C . LEU A 1 29 ? -10.633 7.011 -27.432 1.00 1.14 29 LEU A C 6
ATOM 2953 O O . LEU A 1 29 ? -11.662 7.494 -26.961 1.00 45.51 29 LEU A O 6
ATOM 2969 N N . LYS A 1 30 ? -10.166 7.275 -28.643 1.00 62.21 30 LYS A N 6
ATOM 2970 C CA . LYS A 1 30 ? -10.864 8.188 -29.532 1.00 1.00 30 LYS A CA 6
ATOM 2971 C C . LYS A 1 30 ? -12.213 7.581 -29.923 1.00 63.11 30 LYS A C 6
ATOM 2972 O O . LYS A 1 30 ? -13.067 8.266 -30.483 1.00 0.20 30 LYS A O 6
ATOM 2990 N N . SER A 1 31 ? -12.362 6.302 -29.613 1.00 21.54 31 SER A N 6
ATOM 2991 C CA . SER A 1 31 ? -13.592 5.594 -29.925 1.00 13.34 31 SER A CA 6
ATOM 2992 C C . SER A 1 31 ? -14.482 5.519 -28.682 1.00 61.31 31 SER A C 6
ATOM 2993 O O . SER A 1 31 ? -15.650 5.144 -28.772 1.00 60.14 31 SER A O 6
ATOM 3001 N N . ILE A 1 32 ? -13.895 5.881 -27.551 1.00 33.33 32 ILE A N 6
ATOM 3002 C CA . ILE A 1 32 ? -14.620 5.859 -26.291 1.00 60.45 32 ILE A CA 6
ATOM 3003 C C . ILE A 1 32 ? -15.092 7.275 -25.955 1.00 23.44 32 ILE A C 6
ATOM 3004 O O . ILE A 1 32 ? -16.206 7.462 -25.470 1.00 13.54 32 ILE A O 6
ATOM 3020 N N . ARG A 1 33 ? -14.219 8.234 -26.225 1.00 54.51 33 ARG A N 6
ATOM 3021 C CA . ARG A 1 33 ? -14.533 9.628 -25.957 1.00 22.23 33 ARG A CA 6
ATOM 3022 C C . ARG A 1 33 ? -14.698 9.855 -24.453 1.00 22.54 33 ARG A C 6
ATOM 3023 O O . ARG A 1 33 ? -15.407 10.768 -24.033 1.00 61.11 33 ARG A O 6
ATOM 3043 N N . PHE A 1 1 ? 8.452 2.546 4.326 1.00 61.44 1 PHE A N 7
ATOM 3044 C CA . PHE A 1 1 ? 8.804 1.909 3.068 1.00 70.41 1 PHE A CA 7
ATOM 3045 C C . PHE A 1 1 ? 9.983 2.622 2.403 1.00 71.00 1 PHE A C 7
ATOM 3046 O O . PHE A 1 1 ? 10.731 3.341 3.064 1.00 70.22 1 PHE A O 7
ATOM 3063 N N . ASN A 1 2 ? 10.112 2.398 1.103 1.00 11.54 2 ASN A N 7
ATOM 3064 C CA . ASN A 1 2 ? 11.187 3.011 0.342 1.00 61.13 2 ASN A CA 7
ATOM 3065 C C . ASN A 1 2 ? 10.662 3.419 -1.036 1.00 71.12 2 ASN A C 7
ATOM 3066 O O . ASN A 1 2 ? 10.633 4.603 -1.368 1.00 13.14 2 ASN A O 7
ATOM 3077 N N . ARG A 1 3 ? 10.260 2.415 -1.802 1.00 1.21 3 ARG A N 7
ATOM 3078 C CA . ARG A 1 3 ? 9.738 2.655 -3.136 1.00 74.45 3 ARG A CA 7
ATOM 3079 C C . ARG A 1 3 ? 8.471 3.510 -3.065 1.00 33.40 3 ARG A C 7
ATOM 3080 O O . ARG A 1 3 ? 8.406 4.581 -3.665 1.00 42.32 3 ARG A O 7
ATOM 3100 N N . GLY A 1 4 ? 7.495 3.003 -2.326 1.00 14.52 4 GLY A N 7
ATOM 3101 C CA . GLY A 1 4 ? 6.233 3.707 -2.168 1.00 43.41 4 GLY A CA 7
ATOM 3102 C C . GLY A 1 4 ? 5.095 2.953 -2.858 1.00 15.22 4 GLY A C 7
ATOM 3103 O O . GLY A 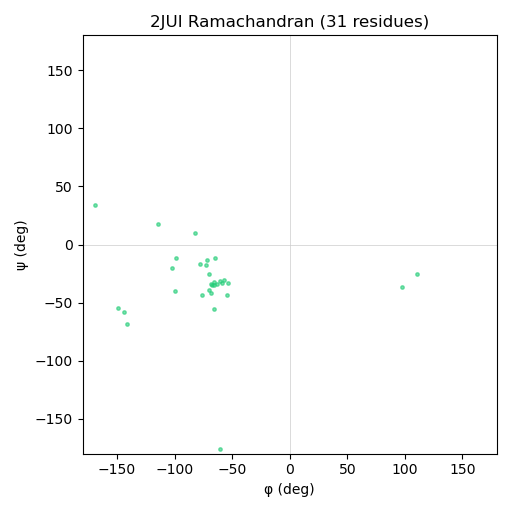1 4 ? 3.923 3.183 -2.561 1.00 3.35 4 GLY A O 7
ATOM 3107 N N . GLY A 1 5 ? 5.478 2.068 -3.766 1.00 24.03 5 GLY A N 7
ATOM 3108 C CA . GLY A 1 5 ? 4.504 1.279 -4.500 1.00 21.40 5 GLY A CA 7
ATOM 3109 C C . GLY A 1 5 ? 4.539 1.614 -5.992 1.00 43.24 5 GLY A C 7
ATOM 3110 O O . GLY A 1 5 ? 4.327 0.742 -6.834 1.00 3.15 5 GLY A O 7
ATOM 3114 N N . TYR A 1 6 ? 4.808 2.880 -6.275 1.00 45.24 6 TYR A N 7
ATOM 3115 C CA . TYR A 1 6 ? 4.874 3.342 -7.652 1.00 21.24 6 TYR A CA 7
ATOM 3116 C C . TYR A 1 6 ? 6.220 2.985 -8.286 1.00 50.01 6 TYR A C 7
ATOM 3117 O O . TYR A 1 6 ? 6.369 3.038 -9.506 1.00 34.50 6 TYR A O 7
ATOM 3135 N N . ASN A 1 7 ? 7.166 2.630 -7.429 1.00 43.24 7 ASN A N 7
ATOM 3136 C CA . ASN A 1 7 ? 8.495 2.265 -7.891 1.00 32.22 7 ASN A CA 7
ATOM 3137 C C . ASN A 1 7 ? 8.911 3.201 -9.027 1.00 12.30 7 ASN A C 7
ATOM 3138 O O . ASN A 1 7 ? 8.442 4.336 -9.104 1.00 4.12 7 ASN A O 7
ATOM 3149 N N . PHE A 1 8 ? 9.786 2.691 -9.881 1.00 11.30 8 PHE A N 7
ATOM 3150 C CA . PHE A 1 8 ? 10.270 3.468 -11.010 1.00 23.25 8 PHE A CA 7
ATOM 3151 C C . PHE A 1 8 ? 11.046 2.585 -11.990 1.00 12.51 8 PHE A C 7
ATOM 3152 O O . PHE A 1 8 ? 12.017 3.033 -12.598 1.00 72.55 8 PHE A O 7
ATOM 3169 N N . GLY A 1 9 ? 10.588 1.348 -12.112 1.00 41.22 9 GLY A N 7
ATOM 3170 C CA . GLY A 1 9 ? 11.227 0.399 -13.008 1.00 52.22 9 GLY A CA 7
ATOM 3171 C C . GLY A 1 9 ? 10.225 -0.644 -13.507 1.00 54.44 9 GLY A C 7
ATOM 3172 O O . GLY A 1 9 ? 10.067 -0.832 -14.713 1.00 4.52 9 GLY A O 7
ATOM 3176 N N . LYS A 1 10 ? 9.573 -1.294 -12.555 1.00 75.31 10 LYS A N 7
ATOM 3177 C CA . LYS A 1 10 ? 8.590 -2.313 -12.883 1.00 72.20 10 LYS A CA 7
ATOM 3178 C C . LYS A 1 10 ? 7.406 -1.662 -13.600 1.00 52.42 10 LYS A C 7
ATOM 3179 O O . LYS A 1 10 ? 7.045 -2.066 -14.705 1.00 24.15 10 LYS A O 7
ATOM 3197 N N . SER A 1 11 ? 6.833 -0.664 -12.943 1.00 44.31 11 SER A N 7
ATOM 3198 C CA . SER A 1 11 ? 5.698 0.048 -13.504 1.00 75.11 11 SER A CA 7
ATOM 3199 C C . SER A 1 11 ? 6.038 0.554 -14.907 1.00 62.23 11 SER A C 7
ATOM 3200 O O . SER A 1 11 ? 5.168 0.623 -15.774 1.00 43.32 11 SER A O 7
ATOM 3208 N N . VAL A 1 12 ? 7.306 0.894 -15.087 1.00 51.23 12 VAL A N 7
ATOM 3209 C CA . VAL A 1 12 ? 7.772 1.392 -16.370 1.00 63.34 12 VAL A CA 7
ATOM 3210 C C . VAL A 1 12 ? 7.603 0.299 -17.428 1.00 53.42 12 VAL A C 7
ATOM 3211 O O . VAL A 1 12 ? 7.323 0.593 -18.590 1.00 21.05 12 VAL A O 7
ATOM 3224 N N . ARG A 1 13 ? 7.779 -0.938 -16.989 1.00 0.03 13 ARG A N 7
ATOM 3225 C CA . ARG A 1 13 ? 7.649 -2.076 -17.883 1.00 40.32 13 ARG A CA 7
ATOM 3226 C C . ARG A 1 13 ? 6.191 -2.248 -18.315 1.00 3.33 13 ARG A C 7
ATOM 3227 O O . ARG A 1 13 ? 5.918 -2.673 -19.436 1.00 63.30 13 ARG A O 7
ATOM 3247 N N . HIS A 1 14 ? 5.293 -1.908 -17.402 1.00 22.12 14 HIS A N 7
ATOM 3248 C CA . HIS A 1 14 ? 3.870 -2.020 -17.674 1.00 2.40 14 HIS A CA 7
ATOM 3249 C C . HIS A 1 14 ? 3.430 -0.871 -18.584 1.00 22.01 14 HIS A C 7
ATOM 3250 O O . HIS A 1 14 ? 2.673 -1.079 -19.530 1.00 72.35 14 HIS A O 7
ATOM 3264 N N . VAL A 1 15 ? 3.924 0.316 -18.265 1.00 11.30 15 VAL A N 7
ATOM 3265 C CA . VAL A 1 15 ? 3.591 1.498 -19.042 1.00 2.42 15 VAL A CA 7
ATOM 3266 C C . VAL A 1 15 ? 4.212 1.379 -20.435 1.00 3.20 15 VAL A C 7
ATOM 3267 O O . VAL A 1 15 ? 3.611 1.794 -21.424 1.00 54.04 15 VAL A O 7
ATOM 3280 N N . VAL A 1 16 ? 5.408 0.811 -20.468 1.00 25.50 16 VAL A N 7
ATOM 3281 C CA . VAL A 1 16 ? 6.118 0.632 -21.723 1.00 73.55 16 VAL A CA 7
ATOM 3282 C C . VAL A 1 16 ? 5.219 -0.117 -22.710 1.00 21.44 16 VAL A C 7
ATOM 3283 O O . VAL A 1 16 ? 5.223 0.176 -23.904 1.00 74.21 16 VAL A O 7
ATOM 3296 N N . ASP A 1 17 ? 4.471 -1.070 -22.173 1.00 12.01 17 ASP A N 7
ATOM 3297 C CA . ASP A 1 17 ? 3.569 -1.863 -22.991 1.00 31.23 17 ASP A CA 7
ATOM 3298 C C . ASP A 1 17 ? 2.441 -0.970 -23.511 1.00 73.40 17 ASP A C 7
ATOM 3299 O O . ASP A 1 17 ? 1.823 -1.275 -24.530 1.00 71.11 17 ASP A O 7
ATOM 3309 N N . ALA A 1 18 ? 2.206 0.114 -22.787 1.00 41.44 18 ALA A N 7
ATOM 3310 C CA . ALA A 1 18 ? 1.163 1.054 -23.163 1.00 61.42 18 ALA A CA 7
ATOM 3311 C C . ALA A 1 18 ? 1.711 2.026 -24.209 1.00 43.33 18 ALA A C 7
ATOM 3312 O O . ALA A 1 18 ? 0.952 2.590 -24.996 1.00 63.44 18 ALA A O 7
ATOM 3319 N N . ILE A 1 19 ? 3.025 2.194 -24.184 1.00 24.41 19 ILE A N 7
ATOM 3320 C CA . ILE A 1 19 ? 3.684 3.088 -25.120 1.00 41.43 19 ILE A CA 7
ATOM 3321 C C . ILE A 1 19 ? 3.441 2.595 -26.548 1.00 32.22 19 ILE A C 7
ATOM 3322 O O . ILE A 1 19 ? 3.325 3.396 -27.474 1.00 61.32 19 ILE A O 7
ATOM 3338 N N . GLY A 1 20 ? 3.370 1.278 -26.681 1.00 4.42 20 GLY A N 7
ATOM 3339 C CA . GLY A 1 20 ? 3.143 0.668 -27.980 1.00 10.52 20 GLY A CA 7
ATOM 3340 C C . GLY A 1 20 ? 1.658 0.367 -28.192 1.00 30.04 20 GLY A C 7
ATOM 3341 O O . GLY A 1 20 ? 1.206 0.222 -29.326 1.00 50.24 20 GLY A O 7
ATOM 3345 N N . SER A 1 21 ? 0.940 0.281 -27.081 1.00 41.34 21 SER A N 7
ATOM 3346 C CA . SER A 1 21 ? -0.485 0.000 -27.131 1.00 65.31 21 SER A CA 7
ATOM 3347 C C . SER A 1 21 ? -1.264 1.290 -27.390 1.00 13.40 21 SER A C 7
ATOM 3348 O O . SER A 1 21 ? -2.494 1.292 -27.370 1.00 32.55 21 SER A O 7
ATOM 3356 N N . VAL A 1 22 ? -0.517 2.358 -27.628 1.00 3.15 22 VAL A N 7
ATOM 3357 C CA . VAL A 1 22 ? -1.122 3.652 -27.890 1.00 55.51 22 VAL A CA 7
ATOM 3358 C C . VAL A 1 22 ? -1.990 3.559 -29.147 1.00 43.31 22 VAL A C 7
ATOM 3359 O O . VAL A 1 22 ? -3.010 4.238 -29.253 1.00 71.04 22 VAL A O 7
ATOM 3372 N N . ALA A 1 23 ? -1.552 2.713 -30.068 1.00 10.11 23 ALA A N 7
ATOM 3373 C CA . ALA A 1 23 ? -2.276 2.522 -31.313 1.00 44.44 23 ALA A CA 7
ATOM 3374 C C . ALA A 1 23 ? -3.554 1.727 -31.039 1.00 44.2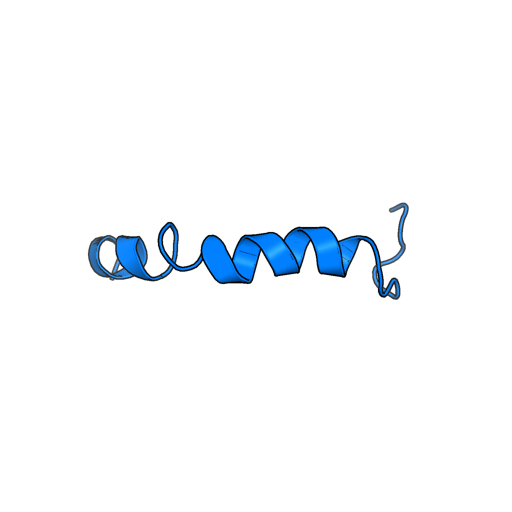1 23 ALA A C 7
ATOM 3375 O O . ALA A 1 23 ? -4.473 1.721 -31.857 1.00 24.03 23 ALA A O 7
ATOM 3382 N N . GLY A 1 24 ? -3.571 1.076 -29.886 1.00 20.34 24 GLY A N 7
ATOM 3383 C CA . GLY A 1 24 ? -4.721 0.279 -29.493 1.00 51.03 24 GLY A CA 7
ATOM 3384 C C . GLY A 1 24 ? -5.472 0.935 -28.333 1.00 33.12 24 GLY A C 7
ATOM 3385 O O . GLY A 1 24 ? -6.287 0.291 -27.673 1.00 50.23 24 GLY A O 7
ATOM 3389 N N . ILE A 1 25 ? -5.171 2.207 -28.119 1.00 13.31 25 ILE A N 7
ATOM 3390 C CA . ILE A 1 25 ? -5.808 2.957 -27.049 1.00 41.35 25 ILE A CA 7
ATOM 3391 C C . ILE A 1 25 ? -6.023 4.402 -27.504 1.00 54.21 25 ILE A C 7
ATOM 3392 O O . ILE A 1 25 ? -7.155 4.884 -27.538 1.00 63.23 25 ILE A O 7
ATOM 3408 N N . ARG A 1 26 ? -4.920 5.053 -27.842 1.00 11.41 26 ARG A N 7
ATOM 3409 C CA . ARG A 1 26 ? -4.974 6.434 -28.293 1.00 71.40 26 ARG A CA 7
ATOM 3410 C C . ARG A 1 26 ? -5.613 6.514 -29.681 1.00 31.21 26 ARG A C 7
ATOM 3411 O O . ARG A 1 26 ? -6.402 7.417 -29.954 1.00 1.34 26 ARG A O 7
ATOM 3431 N N . GLY A 1 27 ? -5.249 5.557 -30.521 1.00 63.33 27 GLY A N 7
ATOM 3432 C CA . GLY A 1 27 ? -5.777 5.508 -31.874 1.00 65.32 27 GLY A CA 7
ATOM 3433 C C . GLY A 1 27 ? -7.268 5.166 -31.869 1.00 22.51 27 GLY A C 7
ATOM 3434 O O . GLY A 1 27 ? -8.047 5.757 -32.615 1.00 2.24 27 GLY A O 7
ATOM 3438 N N . ILE A 1 28 ? -7.620 4.212 -31.020 1.00 34.25 28 ILE A N 7
ATOM 3439 C CA . ILE A 1 28 ? -9.004 3.784 -30.907 1.00 75.23 28 ILE A CA 7
ATOM 3440 C C . ILE A 1 28 ? -9.785 4.807 -30.079 1.00 64.03 28 ILE A C 7
ATOM 3441 O O . ILE A 1 28 ? -11.014 4.826 -30.108 1.00 12.12 28 ILE A O 7
ATOM 3457 N N . LEU A 1 29 ? -9.038 5.633 -29.361 1.00 63.33 29 LEU A N 7
ATOM 3458 C CA . LEU A 1 29 ? -9.644 6.656 -28.527 1.00 1.22 29 LEU A CA 7
ATOM 3459 C C . LEU A 1 29 ? -10.469 7.600 -29.404 1.00 10.34 29 LEU A C 7
ATOM 3460 O O . LEU A 1 29 ? -11.480 8.141 -28.959 1.00 34.00 29 LEU A O 7
ATOM 3476 N N . LYS A 1 30 ? -10.007 7.770 -30.634 1.00 25.44 30 LYS A N 7
ATOM 3477 C CA . LYS A 1 30 ? -10.689 8.639 -31.577 1.00 12.03 30 LYS A CA 7
ATOM 3478 C C . LYS A 1 30 ? -12.057 8.043 -31.915 1.00 61.25 30 LYS A C 7
ATOM 3479 O O . LYS A 1 30 ? -12.891 8.705 -32.531 1.00 34.43 30 LYS A O 7
ATOM 3497 N N . SER A 1 31 ? -12.244 6.799 -31.499 1.00 12.10 31 SER A N 7
ATOM 3498 C CA . SER A 1 31 ? -13.496 6.106 -31.751 1.00 14.14 31 SER A CA 7
ATOM 3499 C C . SER A 1 31 ? -14.387 6.167 -30.508 1.00 51.51 31 SER A C 7
ATOM 3500 O O . SER A 1 31 ? -15.570 5.837 -30.571 1.00 72.11 31 SER A O 7
ATOM 3508 N N . ILE A 1 32 ? -13.784 6.593 -29.408 1.00 35.14 32 ILE A N 7
ATOM 3509 C CA . ILE A 1 32 ? -14.508 6.702 -28.152 1.00 72.14 32 ILE A CA 7
ATOM 3510 C C . ILE A 1 32 ? -14.917 8.159 -27.929 1.00 5.41 32 ILE A C 7
ATOM 3511 O O . ILE A 1 32 ? -16.030 8.435 -27.485 1.00 20.23 32 ILE A O 7
ATOM 3527 N N . ARG A 1 33 ? -13.993 9.055 -28.247 1.00 71.41 33 ARG A N 7
ATOM 3528 C CA . ARG A 1 33 ? -14.243 10.477 -28.087 1.00 21.03 33 ARG A CA 7
ATOM 3529 C C . ARG A 1 33 ? -14.401 10.824 -26.605 1.00 40.40 33 ARG A C 7
ATOM 3530 O O . ARG A 1 33 ? -15.506 10.777 -26.067 1.00 71.02 33 ARG A O 7
ATOM 3550 N N . PHE A 1 1 ? 2.078 -0.950 0.997 1.00 44.31 1 PHE A N 8
ATOM 3551 C CA . PHE A 1 1 ? 3.040 -0.475 0.017 1.00 42.04 1 PHE A CA 8
ATOM 3552 C C . PHE A 1 1 ? 3.953 -1.611 -0.451 1.00 0.45 1 PHE A C 8
ATOM 3553 O O . PHE A 1 1 ? 3.958 -2.690 0.139 1.00 72.33 1 PHE A O 8
ATOM 3570 N N . ASN A 1 2 ? 4.704 -1.328 -1.505 1.00 12.20 2 ASN A N 8
ATOM 3571 C CA . ASN A 1 2 ? 5.619 -2.312 -2.058 1.00 34.01 2 ASN A CA 8
ATOM 3572 C C . ASN A 1 2 ? 6.450 -1.663 -3.167 1.00 32.24 2 ASN A C 8
ATOM 3573 O O . ASN A 1 2 ? 7.658 -1.879 -3.249 1.00 31.03 2 ASN A O 8
ATOM 3584 N N . ARG A 1 3 ? 5.769 -0.881 -3.992 1.00 23.13 3 ARG A N 8
ATOM 3585 C CA . ARG A 1 3 ? 6.430 -0.199 -5.092 1.00 32.42 3 ARG A CA 8
ATOM 3586 C C . ARG A 1 3 ? 7.224 1.001 -4.572 1.00 60.24 3 ARG A C 8
ATOM 3587 O O . ARG A 1 3 ? 8.090 1.525 -5.270 1.00 44.34 3 ARG A O 8
ATOM 3607 N N . GLY A 1 4 ? 6.900 1.400 -3.351 1.00 43.44 4 GLY A N 8
ATOM 3608 C CA . GLY A 1 4 ? 7.573 2.529 -2.730 1.00 72.14 4 GLY A CA 8
ATOM 3609 C C . GLY A 1 4 ? 6.872 3.844 -3.078 1.00 31.21 4 GLY A C 8
ATOM 3610 O O . GLY A 1 4 ? 6.629 4.672 -2.202 1.00 0.32 4 GLY A O 8
ATOM 3614 N N . GLY A 1 5 ? 6.567 3.994 -4.358 1.00 55.23 5 GLY A N 8
ATOM 3615 C CA . GLY A 1 5 ? 5.898 5.194 -4.832 1.00 43.35 5 GLY A CA 8
ATOM 3616 C C . GLY A 1 5 ? 6.900 6.173 -5.448 1.00 5.13 5 GLY A C 8
ATOM 3617 O O . GLY A 1 5 ? 6.608 7.359 -5.590 1.00 13.30 5 GLY A O 8
ATOM 3621 N N . TYR A 1 6 ? 8.062 5.640 -5.796 1.00 62.11 6 TYR A N 8
ATOM 3622 C CA . TYR A 1 6 ? 9.109 6.452 -6.393 1.00 23.32 6 TYR A CA 8
ATOM 3623 C C . TYR A 1 6 ? 10.101 5.583 -7.170 1.00 54.11 6 TYR A C 8
ATOM 3624 O O . TYR A 1 6 ? 11.258 5.962 -7.346 1.00 74.42 6 TYR A O 8
ATOM 3642 N N . ASN A 1 7 ? 9.611 4.435 -7.614 1.00 53.13 7 ASN A N 8
ATOM 3643 C CA . ASN A 1 7 ? 10.439 3.510 -8.369 1.00 20.24 7 ASN A CA 8
ATOM 3644 C C . ASN A 1 7 ? 10.915 4.190 -9.654 1.00 21.41 7 ASN A C 8
ATOM 3645 O O . ASN A 1 7 ? 10.647 5.370 -9.872 1.00 3.22 7 ASN A O 8
ATOM 3656 N N . PHE A 1 8 ? 11.613 3.415 -10.472 1.00 10.25 8 PHE A N 8
ATOM 3657 C CA . PHE A 1 8 ? 12.129 3.928 -11.729 1.00 71.25 8 PHE A CA 8
ATOM 3658 C C . PHE A 1 8 ? 12.663 2.793 -12.606 1.00 53.33 8 PHE A C 8
ATOM 3659 O O . PHE A 1 8 ? 13.641 2.971 -13.331 1.00 14.42 8 PHE A O 8
ATOM 3676 N N . GLY A 1 9 ? 11.997 1.652 -12.512 1.00 32.23 9 GLY A N 8
ATOM 3677 C CA . GLY A 1 9 ? 12.392 0.488 -13.287 1.00 40.33 9 GLY A CA 8
ATOM 3678 C C . GLY A 1 9 ? 11.183 -0.392 -13.610 1.00 71.01 9 GLY A C 8
ATOM 3679 O O . GLY A 1 9 ? 10.929 -0.702 -14.773 1.00 51.31 9 GLY A O 8
ATOM 3683 N N . LYS A 1 10 ? 10.469 -0.770 -12.560 1.00 24.21 10 LYS A N 8
ATOM 3684 C CA . LYS A 1 10 ? 9.293 -1.609 -12.717 1.00 1.21 10 LYS A CA 8
ATOM 3685 C C . LYS A 1 10 ? 8.218 -0.834 -13.482 1.00 22.00 10 LYS A C 8
ATOM 3686 O O . LYS A 1 10 ? 7.729 -1.297 -14.511 1.00 53.42 10 LYS A O 8
ATOM 3704 N N . SER A 1 11 ? 7.883 0.332 -12.949 1.00 74.25 11 SER A N 8
ATOM 3705 C CA . SER A 1 11 ? 6.875 1.175 -13.569 1.00 53.23 11 SER A CA 8
ATOM 3706 C C . SER A 1 11 ? 7.231 1.424 -15.036 1.00 74.04 11 SER A C 8
ATOM 3707 O O . SER A 1 11 ? 6.345 1.550 -15.881 1.00 3.21 11 SER A O 8
ATOM 3715 N N . VAL A 1 12 ? 8.529 1.487 -15.295 1.00 14.14 12 VAL A N 8
ATOM 3716 C CA . VAL A 1 12 ? 9.013 1.718 -16.645 1.00 14.50 12 VAL A CA 8
ATOM 3717 C C . VAL A 1 12 ? 8.578 0.559 -17.544 1.00 21.24 12 VAL A C 8
ATOM 3718 O O . VAL A 1 12 ? 8.298 0.756 -18.725 1.00 64.51 12 VAL A O 8
ATOM 3731 N N . ARG A 1 13 ? 8.535 -0.624 -16.949 1.00 62.41 13 ARG A N 8
ATOM 3732 C CA . ARG A 1 13 ? 8.140 -1.816 -17.681 1.00 55.30 13 ARG A CA 8
ATOM 3733 C C . ARG A 1 13 ? 6.658 -1.742 -18.054 1.00 53.55 13 ARG A C 8
ATOM 3734 O O . ARG A 1 13 ? 6.251 -2.246 -19.100 1.00 24.30 13 ARG A O 8
ATOM 3754 N N . HIS A 1 14 ? 5.891 -1.108 -17.179 1.00 73.23 14 HIS A N 8
ATOM 3755 C CA . HIS A 1 14 ? 4.463 -0.961 -17.404 1.00 74.50 14 HIS A CA 8
ATOM 3756 C C . HIS A 1 14 ? 4.217 0.122 -18.456 1.00 3.32 14 HIS A C 8
ATOM 3757 O O . HIS A 1 14 ? 3.388 -0.049 -19.347 1.00 74.25 14 HIS A O 8
ATOM 3771 N N . VAL A 1 15 ? 4.954 1.214 -18.317 1.00 4.45 15 VAL A N 8
ATOM 3772 C CA . VAL A 1 15 ? 4.828 2.326 -19.243 1.00 55.25 15 VAL A CA 8
ATOM 3773 C C . VAL A 1 15 ? 5.344 1.899 -20.619 1.00 54.10 15 VAL A C 8
ATOM 3774 O O . VAL A 1 15 ? 4.827 2.340 -21.644 1.00 54.13 15 VAL A O 8
ATOM 3787 N N . VAL A 1 16 ? 6.357 1.046 -20.597 1.00 32.33 16 VAL A N 8
ATOM 3788 C CA . VAL A 1 16 ? 6.949 0.554 -21.829 1.00 55.14 16 VAL A CA 8
ATOM 3789 C C . VAL A 1 16 ? 5.851 -0.035 -22.718 1.00 13.53 16 VAL A C 8
ATOM 3790 O O . VAL A 1 16 ? 5.796 0.249 -23.913 1.00 63.35 16 VAL A O 8
ATOM 3803 N N . ASP A 1 17 ? 5.003 -0.843 -22.099 1.00 10.03 17 ASP A N 8
ATOM 3804 C CA . ASP A 1 17 ? 3.910 -1.474 -22.818 1.00 73.03 17 ASP A CA 8
ATOM 3805 C C . ASP A 1 17 ? 2.947 -0.397 -23.321 1.00 14.41 17 ASP A C 8
ATOM 3806 O O . ASP A 1 17 ? 2.233 -0.605 -24.301 1.00 33.24 17 ASP A O 8
ATOM 3816 N N . ALA A 1 18 ? 2.958 0.732 -22.627 1.00 53.12 18 ALA A N 8
ATOM 3817 C CA . ALA A 1 18 ? 2.094 1.843 -22.991 1.00 21.41 18 ALA A CA 8
ATOM 3818 C C . ALA A 1 18 ? 2.500 2.369 -24.369 1.00 62.31 18 ALA A C 8
ATOM 3819 O O . ALA A 1 18 ? 1.646 2.748 -25.169 1.00 2.31 18 ALA A O 8
ATOM 3826 N N . ILE A 1 19 ? 3.804 2.374 -24.604 1.00 40.34 19 ILE A N 8
ATOM 3827 C CA . ILE A 1 19 ? 4.334 2.848 -25.872 1.00 33.40 19 ILE A CA 8
ATOM 3828 C C . ILE A 1 19 ? 3.653 2.095 -27.017 1.00 51.00 19 ILE A C 8
ATOM 3829 O O . ILE A 1 19 ? 3.498 2.633 -28.112 1.00 71.34 19 ILE A O 8
ATOM 3845 N N . GLY A 1 20 ? 3.265 0.863 -26.724 1.00 73.54 20 GLY A N 8
ATOM 3846 C CA . GLY A 1 20 ? 2.604 0.031 -27.716 1.00 22.42 20 GLY A CA 8
ATOM 3847 C C . GLY A 1 20 ? 1.101 -0.059 -27.443 1.00 23.11 20 GLY A C 8
ATOM 3848 O O . GLY A 1 20 ? 0.325 -0.409 -28.331 1.00 24.02 20 GLY A O 8
ATOM 3852 N N . SER A 1 21 ? 0.736 0.263 -26.211 1.00 12.21 21 SER A N 8
ATOM 3853 C CA . SER A 1 21 ? -0.660 0.223 -25.810 1.00 12.42 21 SER A CA 8
ATOM 3854 C C . SER A 1 21 ? -1.413 1.408 -26.418 1.00 54.21 21 SER A C 8
ATOM 3855 O O . SER A 1 21 ? -2.642 1.452 -26.382 1.00 71.22 21 SER A O 8
ATOM 3863 N N . VAL A 1 22 ? -0.645 2.340 -26.963 1.00 0.04 22 VAL A N 8
ATOM 3864 C CA . VAL A 1 22 ? -1.224 3.522 -27.578 1.00 11.11 22 VAL A CA 8
ATOM 3865 C C . VAL A 1 22 ? -2.164 3.095 -28.707 1.00 42.44 22 VAL A C 8
ATOM 3866 O O . VAL A 1 22 ? -3.190 3.733 -28.941 1.00 24.15 22 VAL A O 8
ATOM 3879 N N . ALA A 1 23 ? -1.780 2.020 -29.379 1.00 21.21 23 ALA A N 8
ATOM 3880 C CA . ALA A 1 23 ? -2.575 1.500 -30.478 1.00 53.44 23 ALA A CA 8
ATOM 3881 C C . ALA A 1 23 ? -3.833 0.831 -29.921 1.00 11.24 23 ALA A C 8
ATOM 3882 O O . ALA A 1 23 ? -4.793 0.597 -30.654 1.00 24.45 23 ALA A O 8
ATOM 3889 N N . GLY A 1 24 ? -3.788 0.543 -28.628 1.00 63.13 24 GLY A N 8
ATOM 3890 C CA . GLY A 1 24 ? -4.912 -0.095 -27.964 1.00 3.42 24 GLY A CA 8
ATOM 3891 C C . GLY A 1 24 ? -5.581 0.864 -26.977 1.00 1.11 24 GLY A C 8
ATOM 3892 O O . GLY A 1 24 ? -6.354 0.439 -26.120 1.00 24.44 24 GLY A O 8
ATOM 3896 N N . ILE A 1 25 ? -5.260 2.140 -27.131 1.00 4.24 25 ILE A N 8
ATOM 3897 C CA . ILE A 1 25 ? -5.820 3.163 -26.264 1.00 20.23 25 ILE A CA 8
ATOM 3898 C C . ILE A 1 25 ? -6.056 4.439 -27.074 1.00 20.01 25 ILE A C 8
ATOM 3899 O O . ILE A 1 25 ? -7.185 4.919 -27.168 1.00 64.00 25 ILE A O 8
ATOM 3915 N N . ARG A 1 26 ? -4.973 4.952 -27.638 1.00 42.24 26 ARG A N 8
ATOM 3916 C CA . ARG A 1 26 ? -5.048 6.163 -28.438 1.00 3.44 26 ARG A CA 8
ATOM 3917 C C . ARG A 1 26 ? -5.772 5.885 -29.756 1.00 52.32 26 ARG A C 8
ATOM 3918 O O . ARG A 1 26 ? -6.590 6.689 -30.200 1.00 55.14 26 ARG A O 8
ATOM 3938 N N . GLY A 1 27 ? -5.445 4.744 -30.345 1.00 13.40 27 GLY A N 8
ATOM 3939 C CA . GLY A 1 27 ? -6.055 4.350 -31.604 1.00 3.32 27 GLY A CA 8
ATOM 3940 C C . GLY A 1 27 ? -7.547 4.065 -31.425 1.00 32.01 27 GLY A C 8
ATOM 3941 O O . GLY A 1 27 ? -8.361 4.449 -32.263 1.00 52.13 27 GLY A O 8
ATOM 3945 N N . ILE A 1 28 ? -7.861 3.393 -30.327 1.00 12.43 28 ILE A N 8
ATOM 3946 C CA . ILE A 1 28 ? -9.241 3.052 -30.027 1.00 55.21 28 ILE A CA 8
ATOM 3947 C C . ILE A 1 28 ? -9.960 4.287 -29.479 1.00 71.21 28 ILE A C 8
ATOM 3948 O O . ILE A 1 28 ? -11.189 4.332 -29.449 1.00 41.04 28 ILE A O 8
ATOM 3964 N N . LEU A 1 29 ? -9.163 5.258 -29.059 1.00 40.20 29 LEU A N 8
ATOM 3965 C CA . LEU A 1 29 ? -9.708 6.490 -28.514 1.00 24.03 29 LEU A CA 8
ATOM 3966 C C . LEU A 1 29 ? -10.569 7.176 -29.576 1.00 31.21 29 LEU A C 8
ATOM 3967 O O . LEU A 1 29 ? -11.542 7.853 -29.249 1.00 34.14 29 LEU A O 8
ATOM 3983 N N . LYS A 1 30 ? -10.180 6.977 -30.827 1.00 21.34 30 LYS A N 8
ATOM 3984 C CA . LYS A 1 30 ? -10.904 7.568 -31.939 1.00 35.50 30 LYS A CA 8
ATOM 3985 C C . LYS A 1 30 ? -12.308 6.963 -32.006 1.00 73.13 30 LYS A C 8
ATOM 3986 O O . LYS A 1 30 ? -13.171 7.465 -32.725 1.00 43.50 30 LYS A O 8
ATOM 4004 N N . SER A 1 31 ? -12.494 5.893 -31.248 1.00 21.43 31 SER A N 8
ATOM 4005 C CA . SER A 1 31 ? -13.778 5.214 -31.212 1.00 53.11 31 SER A CA 8
ATOM 4006 C C . SER A 1 31 ? -14.568 5.653 -29.978 1.00 12.35 31 SER A C 8
ATOM 4007 O O . SER A 1 31 ? -15.757 5.359 -29.859 1.00 44.14 31 SER A O 8
ATOM 4015 N N . ILE A 1 32 ? -13.876 6.350 -29.089 1.00 3.42 32 ILE A N 8
ATOM 4016 C CA . ILE A 1 32 ? -14.498 6.833 -27.867 1.00 45.14 32 ILE A CA 8
ATOM 4017 C C . ILE A 1 32 ? -14.869 8.308 -28.038 1.00 30.53 32 ILE A C 8
ATOM 4018 O O . ILE A 1 32 ? -15.932 8.739 -27.594 1.00 73.32 32 ILE A O 8
ATOM 4034 N N . ARG A 1 33 ? -13.972 9.040 -28.681 1.00 51.31 33 ARG A N 8
ATOM 4035 C CA . ARG A 1 33 ? -14.192 10.457 -28.915 1.00 54.35 33 ARG A CA 8
ATOM 4036 C C . ARG A 1 33 ? -14.198 11.220 -27.589 1.00 53.01 33 ARG A C 8
ATOM 4037 O O . ARG A 1 33 ? -15.090 11.030 -26.764 1.00 12.03 33 ARG A O 8
ATOM 4057 N N . PHE A 1 1 ? 4.707 -2.404 1.786 1.00 2.53 1 PHE A N 9
ATOM 4058 C CA . PHE A 1 1 ? 5.050 -1.508 0.695 1.00 61.04 1 PHE A CA 9
ATOM 4059 C C . PHE A 1 1 ? 6.551 -1.212 0.679 1.00 1.22 1 PHE A C 9
ATOM 4060 O O . PHE A 1 1 ? 7.259 -1.526 1.635 1.00 43.24 1 PHE A O 9
ATOM 4077 N N . ASN A 1 2 ? 6.992 -0.611 -0.416 1.00 50.22 2 ASN A N 9
ATOM 4078 C CA . ASN A 1 2 ? 8.396 -0.269 -0.569 1.00 11.34 2 ASN A CA 9
ATOM 4079 C C . ASN A 1 2 ? 8.583 0.540 -1.854 1.00 14.43 2 ASN A C 9
ATOM 4080 O O . ASN A 1 2 ? 9.324 1.522 -1.872 1.00 23.55 2 ASN A O 9
ATOM 4091 N N . ARG A 1 3 ? 7.897 0.099 -2.898 1.00 12.02 3 ARG A N 9
ATOM 4092 C CA . ARG A 1 3 ? 7.978 0.770 -4.184 1.00 73.12 3 ARG A CA 9
ATOM 4093 C C . ARG A 1 3 ? 7.493 2.216 -4.060 1.00 75.33 3 ARG A C 9
ATOM 4094 O O . ARG A 1 3 ? 7.914 3.083 -4.824 1.00 1.25 3 ARG A O 9
ATOM 4114 N N . GLY A 1 4 ? 6.613 2.430 -3.093 1.00 10.21 4 GLY A N 9
ATOM 4115 C CA . GLY A 1 4 ? 6.066 3.756 -2.859 1.00 71.13 4 GLY A CA 9
ATOM 4116 C C . GLY A 1 4 ? 4.808 3.986 -3.700 1.00 44.20 4 GLY A C 9
ATOM 4117 O O . GLY A 1 4 ? 3.861 4.625 -3.244 1.00 43.25 4 GLY A O 9
ATOM 4121 N N . GLY A 1 5 ? 4.840 3.453 -4.912 1.00 61.24 5 GLY A N 9
ATOM 4122 C CA . GLY A 1 5 ? 3.715 3.592 -5.821 1.00 13.21 5 GLY A CA 9
ATOM 4123 C C . GLY A 1 5 ? 4.094 4.437 -7.039 1.00 4.13 5 GLY A C 9
ATOM 4124 O O . GLY A 1 5 ? 3.244 5.107 -7.623 1.00 64.03 5 GLY A O 9
ATOM 4128 N N . TYR A 1 6 ? 5.372 4.378 -7.385 1.00 31.11 6 TYR A N 9
ATOM 4129 C CA . TYR A 1 6 ? 5.875 5.129 -8.522 1.00 55.35 6 TYR A CA 9
ATOM 4130 C C . TYR A 1 6 ? 7.173 4.517 -9.053 1.00 55.55 6 TYR A C 9
ATOM 4131 O O . TYR A 1 6 ? 7.354 4.392 -10.264 1.00 4.25 6 TYR A O 9
ATOM 4149 N N . ASN A 1 7 ? 8.041 4.153 -8.122 1.00 65.33 7 ASN A N 9
ATOM 4150 C CA . ASN A 1 7 ? 9.317 3.557 -8.481 1.00 63.04 7 ASN A CA 9
ATOM 4151 C C . ASN A 1 7 ? 9.884 4.276 -9.708 1.00 35.53 7 ASN A C 9
ATOM 4152 O O . ASN A 1 7 ? 9.576 5.443 -9.945 1.00 74.50 7 ASN A O 9
ATOM 4163 N N . PHE A 1 8 ? 10.701 3.549 -10.455 1.00 25.54 8 PHE A N 9
ATOM 4164 C CA . PHE A 1 8 ? 11.314 4.102 -11.651 1.00 34.14 8 PHE A CA 9
ATOM 4165 C C . PHE A 1 8 ? 11.986 3.006 -12.480 1.00 34.20 8 PHE A C 9
ATOM 4166 O O . PHE A 1 8 ? 13.023 3.238 -13.098 1.00 5.21 8 PHE A O 9
ATOM 4183 N N . GLY A 1 9 ? 11.366 1.835 -12.467 1.00 23.41 9 GLY A N 9
ATOM 4184 C CA . GLY A 1 9 ? 11.892 0.702 -13.210 1.00 74.12 9 GLY A CA 9
ATOM 4185 C C . GLY A 1 9 ? 10.770 -0.260 -13.609 1.00 4.21 9 GLY A C 9
ATOM 4186 O O . GLY A 1 9 ? 10.613 -0.582 -14.786 1.00 1.15 9 GLY A O 9
ATOM 4190 N N . LYS A 1 10 ? 10.020 -0.691 -12.606 1.00 31.40 10 LYS A N 9
ATOM 4191 C CA . LYS A 1 10 ? 8.918 -1.610 -12.837 1.00 51.12 10 LYS A CA 9
ATOM 4192 C C . LYS A 1 10 ? 7.844 -0.911 -13.674 1.00 23.02 10 LYS A C 9
ATOM 4193 O O . LYS A 1 10 ? 7.455 -1.407 -14.730 1.00 50.20 10 LYS A O 9
ATOM 4211 N N . SER A 1 11 ? 7.396 0.229 -13.170 1.00 1.41 11 SER A N 9
ATOM 4212 C CA . SER A 1 11 ? 6.375 1.001 -13.858 1.00 0.44 11 SER A CA 9
ATOM 4213 C C . SER A 1 11 ? 6.807 1.272 -15.300 1.00 75.24 11 SER A C 9
ATOM 4214 O O . SER A 1 11 ? 5.970 1.339 -16.200 1.00 64.40 11 SER A O 9
ATOM 4222 N N . VAL A 1 12 ? 8.111 1.420 -15.476 1.00 3.20 12 VAL A N 9
ATOM 4223 C CA . VAL A 1 12 ? 8.664 1.682 -16.794 1.00 61.11 12 VAL A CA 9
ATOM 4224 C C . VAL A 1 12 ? 8.374 0.491 -17.710 1.00 12.03 12 VAL A C 9
ATOM 4225 O O . VAL A 1 12 ? 8.158 0.663 -18.908 1.00 40.14 12 VAL A O 9
ATOM 4238 N N . ARG A 1 13 ? 8.378 -0.690 -17.110 1.00 72.40 13 ARG A N 9
ATOM 4239 C CA . ARG A 1 13 ? 8.118 -1.910 -17.857 1.00 15.55 13 ARG A CA 9
ATOM 4240 C C . ARG A 1 13 ? 6.661 -1.945 -18.323 1.00 71.44 13 ARG A C 9
ATOM 4241 O O . ARG A 1 13 ? 6.363 -2.462 -19.399 1.00 33.41 13 ARG A O 9
ATOM 4261 N N . HIS A 1 14 ? 5.792 -1.389 -17.492 1.00 25.34 14 HIS A N 9
ATOM 4262 C CA . HIS A 1 14 ? 4.374 -1.351 -17.806 1.00 23.22 14 HIS A CA 9
ATOM 4263 C C . HIS A 1 14 ? 4.110 -0.268 -18.854 1.00 32.41 14 HIS A C 9
ATOM 4264 O O . HIS A 1 14 ? 3.353 -0.485 -19.799 1.00 35.54 14 HIS A O 9
ATOM 4278 N N . VAL A 1 15 ? 4.749 0.874 -18.652 1.00 12.44 15 VAL A N 9
ATOM 4279 C CA . VAL A 1 15 ? 4.592 1.992 -19.567 1.00 62.34 15 VAL A CA 9
ATOM 4280 C C . VAL A 1 15 ? 5.230 1.637 -20.912 1.00 73.51 15 VAL A C 9
ATOM 4281 O O . VAL A 1 15 ? 4.736 2.041 -21.963 1.00 52.24 15 VAL A O 9
ATOM 4294 N N . VAL A 1 16 ? 6.317 0.884 -20.835 1.00 23.13 16 VAL A N 9
ATOM 4295 C CA . VAL A 1 16 ? 7.028 0.470 -22.033 1.00 35.42 16 VAL A CA 9
ATOM 4296 C C . VAL A 1 16 ? 6.052 -0.226 -22.984 1.00 31.52 16 VAL A C 9
ATOM 4297 O O . VAL A 1 16 ? 6.086 0.004 -24.192 1.00 32.14 16 VAL A O 9
ATOM 4310 N N . ASP A 1 17 ? 5.205 -1.064 -22.403 1.00 43.01 17 ASP A N 9
ATOM 4311 C CA . ASP A 1 17 ? 4.222 -1.795 -23.184 1.00 32.22 17 ASP A CA 9
ATOM 4312 C C . ASP A 1 17 ? 3.134 -0.830 -23.659 1.00 44.34 17 ASP A C 9
ATOM 4313 O O . ASP A 1 17 ? 2.478 -1.077 -24.670 1.00 31.43 17 ASP A O 9
ATOM 4323 N N . ALA A 1 18 ? 2.978 0.251 -22.909 1.00 34.33 18 ALA A N 9
ATOM 4324 C CA . ALA A 1 18 ? 1.981 1.255 -23.241 1.00 20.41 18 ALA A CA 9
ATOM 4325 C C . ALA A 1 18 ? 2.347 1.908 -24.575 1.00 10.41 18 ALA A C 9
ATOM 4326 O O . ALA A 1 18 ? 1.468 2.259 -25.360 1.00 53.23 18 ALA A O 9
ATOM 4333 N N . ILE A 1 19 ? 3.646 2.052 -24.790 1.00 3.50 19 ILE A N 9
ATOM 4334 C CA . ILE A 1 19 ? 4.139 2.658 -26.015 1.00 65.14 19 ILE A CA 9
ATOM 4335 C C . ILE A 1 19 ? 3.538 1.928 -27.218 1.00 31.21 19 ILE A C 9
ATOM 4336 O O . ILE A 1 19 ? 3.333 2.526 -28.273 1.00 65.11 19 ILE A O 9
ATOM 4352 N N . GLY A 1 20 ? 3.271 0.645 -27.018 1.00 42.52 20 GLY A N 9
ATOM 4353 C CA . GLY A 1 20 ? 2.697 -0.173 -28.073 1.00 41.40 20 GLY A CA 9
ATOM 4354 C C . GLY A 1 20 ? 1.173 -0.233 -27.952 1.00 21.43 20 GLY A C 9
ATOM 4355 O O . GLY A 1 20 ? 0.477 -0.466 -28.939 1.00 20.12 20 GLY A O 9
ATOM 4359 N N . SER A 1 21 ? 0.699 -0.020 -26.733 1.00 24.21 21 SER A N 9
ATOM 4360 C CA . SER A 1 21 ? -0.729 -0.048 -26.470 1.00 13.23 21 SER A CA 9
ATOM 4361 C C . SER A 1 21 ? -1.393 1.201 -27.053 1.00 51.20 21 SER A C 9
ATOM 4362 O O . SER A 1 21 ? -2.619 1.288 -27.111 1.00 22.33 21 SER A O 9
ATOM 4370 N N . VAL A 1 22 ? -0.554 2.138 -27.471 1.00 32.32 22 VAL A N 9
ATOM 4371 C CA . VAL A 1 22 ? -1.044 3.378 -28.048 1.00 13.14 22 VAL A CA 9
ATOM 4372 C C . VAL A 1 22 ? -1.934 3.059 -29.251 1.00 12.43 22 VAL A C 9
ATOM 4373 O O . VAL A 1 22 ? -2.923 3.749 -29.496 1.00 31.33 22 VAL A O 9
ATOM 4386 N N . ALA A 1 23 ? -1.551 2.015 -29.969 1.00 60.45 23 ALA A N 9
ATOM 4387 C CA . ALA A 1 23 ? -2.302 1.596 -31.141 1.00 42.10 23 ALA A CA 9
ATOM 4388 C C . ALA A 1 23 ? -3.610 0.939 -30.695 1.00 42.23 23 ALA A C 9
ATOM 4389 O O . ALA A 1 23 ? -4.547 0.816 -31.483 1.00 4.22 23 ALA A O 9
ATOM 4396 N N . GLY A 1 24 ? -3.632 0.535 -29.434 1.00 24.51 24 GLY A N 9
ATOM 4397 C CA . GLY A 1 24 ? -4.809 -0.107 -28.874 1.00 12.30 24 GLY A CA 9
ATOM 4398 C C . GLY A 1 24 ? -5.456 0.774 -27.803 1.00 21.23 24 GLY A C 9
ATOM 4399 O O . GLY A 1 24 ? -6.236 0.290 -26.984 1.00 61.31 24 GLY A O 9
ATOM 4403 N N . ILE A 1 25 ? -5.108 2.051 -27.843 1.00 3.50 25 ILE A N 9
ATOM 4404 C CA . ILE A 1 25 ? -5.644 3.004 -26.886 1.00 34.11 25 ILE A CA 9
ATOM 4405 C C . ILE A 1 25 ? -5.859 4.351 -27.579 1.00 71.10 25 ILE A C 9
ATOM 4406 O O . ILE A 1 25 ? -6.970 4.879 -27.587 1.00 71.45 25 ILE A O 9
ATOM 4422 N N . ARG A 1 26 ? -4.778 4.869 -28.144 1.00 31.35 26 ARG A N 9
ATOM 4423 C CA . ARG A 1 26 ? -4.834 6.144 -28.838 1.00 11.05 26 ARG A CA 9
ATOM 4424 C C . ARG A 1 26 ? -5.688 6.024 -30.101 1.00 75.31 26 ARG A C 9
ATOM 4425 O O . ARG A 1 26 ? -6.477 6.916 -30.409 1.00 13.05 26 ARG A O 9
ATOM 4445 N N . GLY A 1 27 ? -5.502 4.913 -30.799 1.00 54.22 27 GLY A N 9
ATOM 4446 C CA . GLY A 1 27 ? -6.246 4.665 -32.022 1.00 73.44 27 GLY A CA 9
ATOM 4447 C C . GLY A 1 27 ? -7.733 4.459 -31.727 1.00 75.35 27 GLY A C 9
ATOM 4448 O O . GLY A 1 27 ? -8.589 4.959 -32.456 1.00 34.24 27 GLY A O 9
ATOM 4452 N N . ILE A 1 28 ? -7.995 3.721 -30.658 1.00 54.43 28 ILE A N 9
ATOM 4453 C CA . ILE A 1 28 ? -9.364 3.443 -30.258 1.00 53.11 28 ILE A CA 9
ATOM 4454 C C . ILE A 1 28 ? -9.944 4.670 -29.552 1.00 11.40 28 ILE A C 9
ATOM 4455 O O . ILE A 1 28 ? -11.159 4.789 -29.403 1.00 33.44 28 ILE A O 9
ATOM 4471 N N . LEU A 1 29 ? -9.048 5.553 -29.136 1.00 65.14 29 LEU A N 9
ATOM 4472 C CA . LEU A 1 29 ? -9.455 6.767 -28.450 1.00 21.25 29 LEU A CA 9
ATOM 4473 C C . LEU A 1 29 ? -10.359 7.590 -29.370 1.00 24.40 29 LEU A C 9
ATOM 4474 O O . LEU A 1 29 ? -11.254 8.291 -28.902 1.00 32.33 29 LEU A O 9
ATOM 4490 N N . LYS A 1 30 ? -10.092 7.477 -30.663 1.00 34.21 30 LYS A N 9
ATOM 4491 C CA . LYS A 1 30 ? -10.870 8.202 -31.653 1.00 74.53 30 LYS A CA 9
ATOM 4492 C C . LYS A 1 30 ? -12.306 7.672 -31.655 1.00 63.33 30 LYS A C 9
ATOM 4493 O O . LYS A 1 30 ? -13.192 8.272 -32.262 1.00 21.24 30 LYS A O 9
ATOM 4511 N N . SER A 1 31 ? -12.491 6.553 -30.970 1.00 64.11 31 SER A N 9
ATOM 4512 C CA . SER A 1 31 ? -13.803 5.935 -30.885 1.00 52.53 31 SER A CA 9
ATOM 4513 C C . SER A 1 31 ? -14.475 6.313 -29.563 1.00 42.45 31 SER A C 9
ATOM 4514 O O . SER A 1 31 ? -15.668 6.080 -29.380 1.00 74.34 31 SER A O 9
ATOM 4522 N N . ILE A 1 32 ? -13.679 6.891 -28.676 1.00 45.31 32 ILE A N 9
ATOM 4523 C CA . ILE A 1 32 ? -14.181 7.304 -27.377 1.00 21.24 32 ILE A CA 9
ATOM 4524 C C . ILE A 1 32 ? -14.468 8.806 -27.399 1.00 51.52 32 ILE A C 9
ATOM 4525 O O . ILE A 1 32 ? -15.476 9.258 -26.857 1.00 25.23 32 ILE A O 9
ATOM 4541 N N . ARG A 1 33 ? -13.565 9.540 -28.033 1.00 24.32 33 ARG A N 9
ATOM 4542 C CA . ARG A 1 33 ? -13.708 10.982 -28.133 1.00 52.23 33 ARG A CA 9
ATOM 4543 C C . ARG A 1 33 ? -13.595 11.625 -26.749 1.00 64.43 33 ARG A C 9
ATOM 4544 O O . ARG A 1 33 ? -13.948 12.789 -26.571 1.00 12.12 33 ARG A O 9
ATOM 4564 N N . PHE A 1 1 ? 8.997 -1.352 4.132 1.00 60.03 1 PHE A N 10
ATOM 4565 C CA . PHE A 1 1 ? 8.845 -1.218 2.693 1.00 72.22 1 PHE A CA 10
ATOM 4566 C C . PHE A 1 1 ? 10.197 -1.331 1.986 1.00 71.14 1 PHE A C 10
ATOM 4567 O O . PHE A 1 1 ? 11.232 -1.467 2.636 1.00 61.22 1 PHE A O 10
ATOM 4584 N N . ASN A 1 2 ? 10.144 -1.270 0.663 1.00 32.41 2 ASN A N 10
ATOM 4585 C CA . ASN A 1 2 ? 11.352 -1.364 -0.139 1.00 75.14 2 ASN A CA 10
ATOM 4586 C C . ASN A 1 2 ? 11.248 -0.401 -1.324 1.00 13.03 2 ASN A C 10
ATOM 4587 O O . ASN A 1 2 ? 12.040 0.533 -1.440 1.00 61.44 2 ASN A O 10
ATOM 4598 N N . ARG A 1 3 ? 10.264 -0.661 -2.172 1.00 40.12 3 ARG A N 10
ATOM 4599 C CA . ARG A 1 3 ? 10.046 0.171 -3.343 1.00 43.43 3 ARG A CA 10
ATOM 4600 C C . ARG A 1 3 ? 9.631 1.582 -2.922 1.00 4.51 3 ARG A C 10
ATOM 4601 O O . ARG A 1 3 ? 9.803 2.536 -3.680 1.00 11.03 3 ARG A O 10
ATOM 4621 N N . GLY A 1 4 ? 9.093 1.671 -1.714 1.00 63.24 4 GLY A N 10
ATOM 4622 C CA . GLY A 1 4 ? 8.653 2.950 -1.183 1.00 74.53 4 GLY A CA 10
ATOM 4623 C C . GLY A 1 4 ? 7.195 3.225 -1.556 1.00 55.04 4 GLY A C 10
ATOM 4624 O O . GLY A 1 4 ? 6.455 3.829 -0.781 1.00 42.51 4 GLY A O 10
ATOM 4628 N N . GLY A 1 5 ? 6.825 2.768 -2.744 1.00 14.42 5 GLY A N 10
ATOM 4629 C CA . GLY A 1 5 ? 5.468 2.958 -3.229 1.00 42.12 5 GLY A CA 10
ATOM 4630 C C . GLY A 1 5 ? 5.469 3.530 -4.648 1.00 55.03 5 GLY A C 10
ATOM 4631 O O . GLY A 1 5 ? 4.675 3.112 -5.490 1.00 65.53 5 GLY A O 10
ATOM 4635 N N . TYR A 1 6 ? 6.367 4.478 -4.870 1.00 24.13 6 TYR A N 10
ATOM 4636 C CA . TYR A 1 6 ? 6.481 5.111 -6.172 1.00 45.54 6 TYR A CA 10
ATOM 4637 C C . TYR A 1 6 ? 7.270 4.230 -7.144 1.00 11.45 6 TYR A C 10
ATOM 4638 O O . TYR A 1 6 ? 7.219 4.436 -8.355 1.00 73.02 6 TYR A O 10
ATOM 4656 N N . ASN A 1 7 ? 7.981 3.268 -6.575 1.00 71.21 7 ASN A N 10
ATOM 4657 C CA . ASN A 1 7 ? 8.779 2.355 -7.375 1.00 60.44 7 ASN A CA 10
ATOM 4658 C C . ASN A 1 7 ? 9.526 3.146 -8.452 1.00 35.45 7 ASN A C 10
ATOM 4659 O O . ASN A 1 7 ? 9.616 4.370 -8.377 1.00 13.04 7 ASN A O 10
ATOM 4670 N N . PHE A 1 8 ? 10.042 2.413 -9.428 1.00 13.43 8 PHE A N 10
ATOM 4671 C CA . PHE A 1 8 ? 10.778 3.031 -10.518 1.00 14.23 8 PHE A CA 10
ATOM 4672 C C . PHE A 1 8 ? 11.380 1.972 -11.442 1.00 65.42 8 PHE A C 10
ATOM 4673 O O . PHE A 1 8 ? 12.498 2.132 -11.931 1.00 12.12 8 PHE A O 10
ATOM 4690 N N . GLY A 1 9 ? 10.614 0.912 -11.654 1.00 52.04 9 GLY A N 10
ATOM 4691 C CA . GLY A 1 9 ? 11.058 -0.174 -12.512 1.00 4.24 9 GLY A CA 10
ATOM 4692 C C . GLY A 1 9 ? 9.871 -0.999 -13.012 1.00 51.30 9 GLY A C 10
ATOM 4693 O O . GLY A 1 9 ? 9.723 -1.215 -14.214 1.00 11.41 9 GLY A O 10
ATOM 4697 N N . LYS A 1 10 ? 9.055 -1.437 -12.065 1.00 30.33 10 LYS A N 10
ATOM 4698 C CA . LYS A 1 10 ? 7.885 -2.234 -12.394 1.00 41.33 10 LYS A CA 10
ATOM 4699 C C . LYS A 1 10 ? 6.900 -1.378 -13.193 1.00 35.23 10 LYS A C 10
ATOM 4700 O O . LYS A 1 10 ? 6.500 -1.750 -14.295 1.00 22.41 10 LYS A O 10
ATOM 4718 N N . SER A 1 11 ? 6.536 -0.248 -12.605 1.00 54.22 11 SER A N 10
ATOM 4719 C CA . SER A 1 11 ? 5.604 0.664 -13.248 1.00 22.30 11 SER A CA 10
ATOM 4720 C C . SER A 1 11 ? 6.099 1.013 -14.653 1.00 23.11 11 SER A C 10
ATOM 4721 O O . SER A 1 11 ? 5.299 1.223 -15.563 1.00 14.03 11 SER A O 10
ATOM 4729 N N . VAL A 1 12 ? 7.416 1.064 -14.786 1.00 25.02 12 VAL A N 10
ATOM 4730 C CA . VAL A 1 12 ? 8.028 1.384 -16.065 1.00 11.05 12 VAL A CA 10
ATOM 4731 C C . VAL A 1 12 ? 7.659 0.305 -17.085 1.00 45.52 12 VAL A C 10
ATOM 4732 O O . VAL A 1 12 ? 7.494 0.596 -18.269 1.00 3.41 12 VAL A O 10
ATOM 4745 N N . ARG A 1 13 ? 7.542 -0.918 -16.590 1.00 14.44 13 ARG A N 10
ATOM 4746 C CA . ARG A 1 13 ? 7.196 -2.041 -17.444 1.00 32.13 13 ARG A CA 10
ATOM 4747 C C . ARG A 1 13 ? 5.756 -1.905 -17.942 1.00 73.33 13 ARG A C 10
ATOM 4748 O O . ARG A 1 13 ? 5.444 -2.300 -19.065 1.00 32.44 13 ARG A O 10
ATOM 4768 N N . HIS A 1 14 ? 4.916 -1.345 -17.084 1.00 23.33 14 HIS A N 10
ATOM 4769 C CA . HIS A 1 14 ? 3.517 -1.153 -17.423 1.00 14.50 14 HIS A CA 10
ATOM 4770 C C . HIS A 1 14 ? 3.379 0.035 -18.378 1.00 71.32 14 HIS A C 10
ATOM 4771 O O . HIS A 1 14 ? 2.633 -0.032 -19.354 1.00 34.03 14 HIS A O 10
ATOM 4785 N N . VAL A 1 15 ? 4.110 1.094 -18.064 1.00 65.41 15 VAL A N 10
ATOM 4786 C CA . VAL A 1 15 ? 4.080 2.294 -18.882 1.00 55.12 15 VAL A CA 10
ATOM 4787 C C . VAL A 1 15 ? 4.721 1.998 -20.239 1.00 63.01 15 VAL A C 10
ATOM 4788 O O . VAL A 1 15 ? 4.296 2.535 -21.261 1.00 64.51 15 VAL A O 10
ATOM 4801 N N . VAL A 1 16 ? 5.734 1.145 -20.205 1.00 64.21 16 VAL A N 10
ATOM 4802 C CA . VAL A 1 16 ? 6.439 0.771 -21.420 1.00 20.24 16 VAL A CA 10
ATOM 4803 C C . VAL A 1 16 ? 5.437 0.224 -22.438 1.00 34.33 16 VAL A C 10
ATOM 4804 O O . VAL A 1 16 ? 5.531 0.520 -23.628 1.00 14.12 16 VAL A O 10
ATOM 4817 N N . ASP A 1 17 ? 4.500 -0.565 -21.933 1.00 32.43 17 ASP A N 10
ATOM 4818 C CA . ASP A 1 17 ? 3.481 -1.157 -22.783 1.00 51.23 17 ASP A CA 10
ATOM 4819 C C . ASP A 1 17 ? 2.555 -0.055 -23.304 1.00 22.41 17 ASP A C 10
ATOM 4820 O O . ASP A 1 17 ? 1.945 -0.201 -24.362 1.00 34.33 17 ASP A O 10
ATOM 4830 N N . ALA A 1 18 ? 2.480 1.022 -22.537 1.00 2.14 18 ALA A N 10
ATOM 4831 C CA . ALA A 1 18 ? 1.639 2.148 -22.907 1.00 63.31 18 ALA A CA 10
ATOM 4832 C C . ALA A 1 18 ? 2.175 2.776 -24.195 1.00 55.42 18 ALA A C 10
ATOM 4833 O O . ALA A 1 18 ? 1.401 3.165 -25.069 1.00 34.42 18 ALA A O 10
ATOM 4840 N N . ILE A 1 19 ? 3.495 2.857 -24.272 1.00 53.32 19 ILE A N 10
ATOM 4841 C CA . ILE A 1 19 ? 4.142 3.432 -25.439 1.00 5.21 19 ILE A CA 10
ATOM 4842 C C . ILE A 1 19 ? 3.824 2.577 -26.667 1.00 25.32 19 ILE A C 10
ATOM 4843 O O . ILE A 1 19 ? 3.902 3.054 -27.798 1.00 1.44 19 ILE A O 10
ATOM 4859 N N . GLY A 1 20 ? 3.473 1.327 -26.403 1.00 21.13 20 GLY A N 10
ATOM 4860 C CA . GLY A 1 20 ? 3.143 0.400 -27.472 1.00 50.32 20 GLY A CA 10
ATOM 4861 C C . GLY A 1 20 ? 1.628 0.231 -27.603 1.00 31.23 20 GLY A C 10
ATOM 4862 O O . GLY A 1 20 ? 1.141 -0.272 -28.614 1.00 72.20 20 GLY A O 10
ATOM 4866 N N . SER A 1 21 ? 0.925 0.660 -26.565 1.00 0.20 21 SER A N 10
ATOM 4867 C CA . SER A 1 21 ? -0.525 0.562 -26.551 1.00 3.31 21 SER A CA 10
ATOM 4868 C C . SER A 1 21 ? -1.141 1.845 -27.114 1.00 32.52 21 SER A C 10
ATOM 4869 O O . SER A 1 21 ? -2.296 1.848 -27.538 1.00 1.35 21 SER A O 10
ATOM 4877 N N . VAL A 1 22 ? -0.343 2.902 -27.100 1.00 15.32 22 VAL A N 10
ATOM 4878 C CA . VAL A 1 22 ? -0.796 4.188 -27.604 1.00 33.24 22 VAL A CA 10
ATOM 4879 C C . VAL A 1 22 ? -1.174 4.048 -29.080 1.00 30.14 22 VAL A C 10
ATOM 4880 O O . VAL A 1 22 ? -2.063 4.746 -29.565 1.00 62.24 22 VAL A O 10
ATOM 4893 N N . ALA A 1 23 ? -0.480 3.141 -29.752 1.00 1.43 23 ALA A N 10
ATOM 4894 C CA . ALA A 1 23 ? -0.731 2.901 -31.163 1.00 13.15 23 ALA A CA 10
ATOM 4895 C C . ALA A 1 23 ? -2.088 2.212 -31.324 1.00 62.02 23 ALA A C 10
ATOM 4896 O O . ALA A 1 23 ? -2.641 2.172 -32.422 1.00 41.21 23 ALA A O 10
ATOM 4903 N N . GLY A 1 24 ? -2.585 1.686 -30.214 1.00 45.21 24 GLY A N 10
ATOM 4904 C CA . GLY A 1 24 ? -3.866 1.001 -30.219 1.00 23.31 24 GLY A CA 10
ATOM 4905 C C . GLY A 1 24 ? -4.907 1.780 -29.413 1.00 33.40 24 GLY A C 10
ATOM 4906 O O . GLY A 1 24 ? -6.101 1.495 -29.495 1.00 70.41 24 GLY A O 10
ATOM 4910 N N . ILE A 1 25 ? -4.418 2.748 -28.652 1.00 65.44 25 ILE A N 10
ATOM 4911 C CA . ILE A 1 25 ? -5.291 3.570 -27.832 1.00 71.43 25 ILE A CA 10
ATOM 4912 C C . ILE A 1 25 ? -5.705 4.812 -28.623 1.00 52.21 25 ILE A C 10
ATOM 4913 O O . ILE A 1 25 ? -6.836 5.282 -28.501 1.00 65.21 25 ILE A O 10
ATOM 4929 N N . ARG A 1 26 ? -4.768 5.309 -29.416 1.00 43.43 26 ARG A N 10
ATOM 4930 C CA . ARG A 1 26 ? -5.021 6.488 -30.227 1.00 10.41 26 ARG A CA 10
ATOM 4931 C C . ARG A 1 26 ? -5.992 6.154 -31.361 1.00 14.22 26 ARG A C 10
ATOM 4932 O O . ARG A 1 26 ? -6.805 6.990 -31.754 1.00 2.25 26 ARG A O 10
ATOM 4952 N N . GLY A 1 27 ? -5.877 4.930 -31.855 1.00 4.41 27 GLY A N 10
ATOM 4953 C CA . GLY A 1 27 ? -6.734 4.475 -32.936 1.00 15.51 27 GLY A CA 10
ATOM 4954 C C . GLY A 1 27 ? -8.172 4.278 -32.449 1.00 43.55 27 GLY A C 10
ATOM 4955 O O . GLY A 1 27 ? -9.121 4.608 -33.158 1.00 74.04 27 GLY A O 10
ATOM 4959 N N . ILE A 1 28 ? -8.286 3.742 -31.243 1.00 51.05 28 ILE A N 10
ATOM 4960 C CA . ILE A 1 28 ? -9.591 3.497 -30.654 1.00 14.20 28 ILE A CA 10
ATOM 4961 C C . ILE A 1 28 ? -10.162 4.814 -30.123 1.00 44.12 28 ILE A C 10
ATOM 4962 O O . ILE A 1 28 ? -11.361 4.918 -29.869 1.00 64.20 28 ILE A O 10
ATOM 4978 N N . LEU A 1 29 ? -9.275 5.787 -29.972 1.00 14.24 29 LEU A N 10
ATOM 4979 C CA . LEU A 1 29 ? -9.675 7.093 -29.476 1.00 13.14 29 LEU A CA 10
ATOM 4980 C C . LEU A 1 29 ? -10.681 7.716 -30.446 1.00 1.31 29 LEU A C 10
ATOM 4981 O O . LEU A 1 29 ? -11.508 8.535 -30.047 1.00 71.35 29 LEU A O 10
ATOM 4997 N N . LYS A 1 30 ? -10.576 7.305 -31.701 1.00 54.11 30 LYS A N 10
ATOM 4998 C CA . LYS A 1 30 ? -11.466 7.813 -32.731 1.00 74.24 30 LYS A CA 10
ATOM 4999 C C . LYS A 1 30 ? -12.881 7.288 -32.481 1.00 35.20 30 LYS A C 10
ATOM 5000 O O . LYS A 1 30 ? -13.839 7.759 -33.092 1.00 15.44 30 LYS A O 10
ATOM 5018 N N . SER A 1 31 ? -12.968 6.319 -31.582 1.00 31.32 31 SER A N 10
ATOM 5019 C CA . SER A 1 31 ? -14.250 5.724 -31.243 1.00 52.50 31 SER A CA 10
ATOM 5020 C C . SER A 1 31 ? -14.785 6.337 -29.947 1.00 42.30 31 SER A C 10
ATOM 5021 O O . SER A 1 31 ? -15.942 6.127 -29.588 1.00 54.22 31 SER A O 10
ATOM 5029 N N . ILE A 1 32 ? -13.916 7.083 -29.280 1.00 71.13 32 ILE A N 10
ATOM 5030 C CA . ILE A 1 32 ? -14.286 7.728 -28.032 1.00 33.32 32 ILE A CA 10
ATOM 5031 C C . ILE A 1 32 ? -14.607 9.200 -28.299 1.00 33.33 32 ILE A C 10
ATOM 5032 O O . ILE A 1 32 ? -15.560 9.742 -27.741 1.00 72.11 32 ILE A O 10
ATOM 5048 N N . ARG A 1 33 ? -13.793 9.805 -29.152 1.00 35.55 33 ARG A N 10
ATOM 5049 C CA . ARG A 1 33 ? -13.979 11.203 -29.499 1.00 42.21 33 ARG A CA 10
ATOM 5050 C C . ARG A 1 33 ? -13.798 12.086 -28.263 1.00 32.15 33 ARG A C 10
ATOM 5051 O O . ARG A 1 33 ? -14.773 12.443 -27.603 1.00 50.41 33 ARG A O 10
ATOM 5071 N N . PHE A 1 1 ? -0.812 0.187 -2.130 1.00 20.11 1 PHE A N 11
ATOM 5072 C CA . PHE A 1 1 ? 0.526 0.749 -2.207 1.00 71.54 1 PHE A CA 11
ATOM 5073 C C . PHE A 1 1 ? 1.588 -0.333 -1.996 1.00 14.34 1 PHE A C 11
ATOM 5074 O O . PHE A 1 1 ? 1.326 -1.347 -1.350 1.00 50.50 1 PHE A O 11
ATOM 5091 N N . ASN A 1 2 ? 2.763 -0.080 -2.552 1.00 2.44 2 ASN A N 11
ATOM 5092 C CA . ASN A 1 2 ? 3.866 -1.019 -2.432 1.00 15.34 2 ASN A CA 11
ATOM 5093 C C . ASN A 1 2 ? 5.125 -0.400 -3.041 1.00 24.04 2 ASN A C 11
ATOM 5094 O O . ASN A 1 2 ? 6.171 -0.350 -2.395 1.00 22.41 2 ASN A O 11
ATOM 5105 N N . ARG A 1 3 ? 4.984 0.056 -4.276 1.00 41.24 3 ARG A N 11
ATOM 5106 C CA . ARG A 1 3 ? 6.098 0.670 -4.980 1.00 32.43 3 ARG A CA 11
ATOM 5107 C C . ARG A 1 3 ? 6.128 2.176 -4.714 1.00 41.14 3 ARG A C 11
ATOM 5108 O O . ARG A 1 3 ? 7.191 2.794 -4.743 1.00 64.25 3 ARG A O 11
ATOM 5128 N N . GLY A 1 4 ? 4.949 2.724 -4.462 1.00 14.02 4 GLY A N 11
ATOM 5129 C CA . GLY A 1 4 ? 4.827 4.147 -4.192 1.00 34.54 4 GLY A CA 11
ATOM 5130 C C . GLY A 1 4 ? 4.559 4.928 -5.479 1.00 40.34 4 GLY A C 11
ATOM 5131 O O . GLY A 1 4 ? 3.768 5.870 -5.485 1.00 10.20 4 GLY A O 11
ATOM 5135 N N . GLY A 1 5 ? 5.234 4.509 -6.540 1.00 33.34 5 GLY A N 11
ATOM 5136 C CA . GLY A 1 5 ? 5.079 5.158 -7.830 1.00 73.34 5 GLY A CA 11
ATOM 5137 C C . GLY A 1 5 ? 6.337 5.944 -8.203 1.00 41.32 5 GLY A C 11
ATOM 5138 O O . GLY A 1 5 ? 6.522 6.314 -9.362 1.00 14.54 5 GLY A O 11
ATOM 5142 N N . TYR A 1 6 ? 7.170 6.176 -7.199 1.00 42.35 6 TYR A N 11
ATOM 5143 C CA . TYR A 1 6 ? 8.406 6.912 -7.407 1.00 52.23 6 TYR A CA 11
ATOM 5144 C C . TYR A 1 6 ? 9.506 5.995 -7.946 1.00 51.41 6 TYR A C 11
ATOM 5145 O O . TYR A 1 6 ? 10.668 6.392 -8.020 1.00 60.33 6 TYR A O 11
ATOM 5163 N N . ASN A 1 7 ? 9.100 4.787 -8.308 1.00 45.24 7 ASN A N 11
ATOM 5164 C CA . ASN A 1 7 ? 10.037 3.811 -8.838 1.00 63.02 7 ASN A CA 11
ATOM 5165 C C . ASN A 1 7 ? 10.679 4.365 -10.111 1.00 44.54 7 ASN A C 11
ATOM 5166 O O . ASN A 1 7 ? 10.475 5.528 -10.459 1.00 31.43 7 ASN A O 11
ATOM 5177 N N . PHE A 1 8 ? 11.443 3.508 -10.772 1.00 41.14 8 PHE A N 11
ATOM 5178 C CA . PHE A 1 8 ? 12.117 3.898 -12.000 1.00 35.43 8 PHE A CA 11
ATOM 5179 C C . PHE A 1 8 ? 12.712 2.680 -12.709 1.00 74.41 8 PHE A C 11
ATOM 5180 O O . PHE A 1 8 ? 13.818 2.746 -13.242 1.00 41.31 8 PHE A O 11
ATOM 5197 N N . GLY A 1 9 ? 11.951 1.595 -12.693 1.00 13.04 9 GLY A N 11
ATOM 5198 C CA . GLY A 1 9 ? 12.389 0.364 -13.328 1.00 31.33 9 GLY A CA 11
ATOM 5199 C C . GLY A 1 9 ? 11.194 -0.517 -13.699 1.00 22.11 9 GLY A C 11
ATOM 5200 O O . GLY A 1 9 ? 11.002 -0.848 -14.868 1.00 13.12 9 GLY A O 11
ATOM 5204 N N . LYS A 1 10 ? 10.423 -0.872 -12.682 1.00 13.22 10 LYS A N 11
ATOM 5205 C CA . LYS A 1 10 ? 9.252 -1.708 -12.887 1.00 10.15 10 LYS A CA 11
ATOM 5206 C C . LYS A 1 10 ? 8.231 -0.949 -13.737 1.00 64.34 10 LYS A C 11
ATOM 5207 O O . LYS A 1 10 ? 7.808 -1.435 -14.785 1.00 60.12 10 LYS A O 11
ATOM 5225 N N . SER A 1 11 ? 7.866 0.229 -13.255 1.00 51.31 11 SER A N 11
ATOM 5226 C CA . SER A 1 11 ? 6.903 1.060 -13.958 1.00 70.34 11 SER A CA 11
ATOM 5227 C C . SER A 1 11 ? 7.353 1.273 -15.405 1.00 65.50 11 SER A C 11
ATOM 5228 O O . SER A 1 11 ? 6.525 1.382 -16.307 1.00 73.13 11 SER A O 11
ATOM 5236 N N . VAL A 1 12 ? 8.666 1.325 -15.581 1.00 34.12 12 VAL A N 11
ATOM 5237 C CA . VAL A 1 12 ? 9.236 1.523 -16.902 1.00 63.34 12 VAL A CA 11
ATOM 5238 C C . VAL A 1 12 ? 8.854 0.344 -17.800 1.00 11.11 12 VAL A C 11
ATOM 5239 O O . VAL A 1 12 ? 8.652 0.514 -19.001 1.00 55.12 12 VAL A O 11
ATOM 5252 N N . ARG A 1 13 ? 8.767 -0.825 -17.182 1.00 54.32 13 ARG A N 11
ATOM 5253 C CA . ARG A 1 13 ? 8.412 -2.031 -17.910 1.00 61.32 13 ARG A CA 11
ATOM 5254 C C . ARG A 1 13 ? 6.957 -1.961 -18.377 1.00 72.23 13 ARG A C 11
ATOM 5255 O O . ARG A 1 13 ? 6.619 -2.469 -19.446 1.00 11.44 13 ARG A O 11
ATOM 5275 N N . HIS A 1 14 ? 6.134 -1.328 -17.554 1.00 23.22 14 HIS A N 11
ATOM 5276 C CA . HIS A 1 14 ? 4.723 -1.185 -17.869 1.00 61.11 14 HIS A CA 11
ATOM 5277 C C . HIS A 1 14 ? 4.542 -0.100 -18.932 1.00 43.23 14 HIS A C 11
ATOM 5278 O O . HIS A 1 14 ? 3.770 -0.271 -19.874 1.00 53.30 14 HIS A O 11
ATOM 5292 N N . VAL A 1 15 ? 5.268 0.993 -18.746 1.00 20.12 15 VAL A N 11
ATOM 5293 C CA . VAL A 1 15 ? 5.198 2.106 -19.677 1.00 54.00 15 VAL A CA 11
ATOM 5294 C C . VAL A 1 15 ? 5.805 1.684 -21.016 1.00 51.14 15 VAL A C 11
ATOM 5295 O O . VAL A 1 15 ? 5.345 2.113 -22.073 1.00 51.24 15 VAL A O 11
ATOM 5308 N N . VAL A 1 16 ? 6.829 0.848 -20.928 1.00 42.33 16 VAL A N 11
ATOM 5309 C CA . VAL A 1 16 ? 7.504 0.364 -22.120 1.00 63.41 16 VAL A CA 11
ATOM 5310 C C . VAL A 1 16 ? 6.477 -0.267 -23.062 1.00 52.12 16 VAL A C 11
ATOM 5311 O O . VAL A 1 16 ? 6.524 -0.050 -24.272 1.00 74.41 16 VAL A O 11
ATOM 5324 N N . ASP A 1 17 ? 5.573 -1.035 -22.472 1.00 13.53 17 ASP A N 11
ATOM 5325 C CA . ASP A 1 17 ? 4.535 -1.698 -23.243 1.00 43.01 17 ASP A CA 11
ATOM 5326 C C . ASP A 1 17 ? 3.525 -0.658 -23.732 1.00 44.11 17 ASP A C 11
ATOM 5327 O O . ASP A 1 17 ? 2.852 -0.867 -24.740 1.00 45.23 17 ASP A O 11
ATOM 5337 N N . ALA A 1 18 ? 3.451 0.440 -22.995 1.00 3.43 18 ALA A N 11
ATOM 5338 C CA . ALA A 1 18 ? 2.535 1.514 -23.341 1.00 32.44 18 ALA A CA 11
ATOM 5339 C C . ALA A 1 18 ? 2.855 2.018 -24.749 1.00 4.21 18 ALA A C 11
ATOM 5340 O O . ALA A 1 18 ? 1.957 2.411 -25.491 1.00 14.41 18 ALA A O 11
ATOM 5347 N N . ILE A 1 19 ? 4.139 1.991 -25.075 1.00 23.42 19 ILE A N 11
ATOM 5348 C CA . ILE A 1 19 ? 4.590 2.440 -26.381 1.00 12.40 19 ILE A CA 11
ATOM 5349 C C . ILE A 1 19 ? 3.853 1.655 -27.468 1.00 14.41 19 ILE A C 11
ATOM 5350 O O . ILE A 1 19 ? 3.705 2.133 -28.592 1.00 0.33 19 ILE A O 11
ATOM 5366 N N . GLY A 1 20 ? 3.409 0.464 -27.095 1.00 64.10 20 GLY A N 11
ATOM 5367 C CA . GLY A 1 20 ? 2.691 -0.392 -28.024 1.00 43.12 20 GLY A CA 11
ATOM 5368 C C . GLY A 1 20 ? 1.217 -0.511 -27.633 1.00 11.23 20 GLY A C 11
ATOM 5369 O O . GLY A 1 20 ? 0.389 -0.934 -28.438 1.00 63.30 20 GLY A O 11
ATOM 5373 N N . SER A 1 21 ? 0.933 -0.129 -26.396 1.00 25.31 21 SER A N 11
ATOM 5374 C CA . SER A 1 21 ? -0.427 -0.188 -25.888 1.00 4.22 21 SER A CA 11
ATOM 5375 C C . SER A 1 21 ? -1.188 1.080 -26.282 1.00 65.44 21 SER A C 11
ATOM 5376 O O . SER A 1 21 ? -2.417 1.108 -26.242 1.00 64.25 21 SER A O 11
ATOM 5384 N N . VAL A 1 22 ? -0.425 2.097 -26.654 1.00 52.34 22 VAL A N 11
ATOM 5385 C CA . VAL A 1 22 ? -1.012 3.364 -27.056 1.00 12.51 22 VAL A CA 11
ATOM 5386 C C . VAL A 1 22 ? -1.938 3.136 -28.253 1.00 3.43 22 VAL A C 11
ATOM 5387 O O . VAL A 1 22 ? -2.974 3.788 -28.374 1.00 3.41 22 VAL A O 11
ATOM 5400 N N . ALA A 1 23 ? -1.531 2.209 -29.107 1.00 24.14 23 ALA A N 11
ATOM 5401 C CA . ALA A 1 23 ? -2.310 1.887 -30.290 1.00 34.34 23 ALA A CA 11
ATOM 5402 C C . ALA A 1 23 ? -3.567 1.119 -29.873 1.00 63.05 23 ALA A C 11
ATOM 5403 O O . ALA A 1 23 ? -4.509 0.994 -30.654 1.00 32.10 23 ALA A O 11
ATOM 5410 N N . GLY A 1 24 ? -3.540 0.625 -28.644 1.00 65.35 24 GLY A N 11
ATOM 5411 C CA . GLY A 1 24 ? -4.665 -0.127 -28.115 1.00 65.32 24 GLY A CA 11
ATOM 5412 C C . GLY A 1 24 ? -5.273 0.578 -26.901 1.00 62.41 24 GLY A C 11
ATOM 5413 O O . GLY A 1 24 ? -6.010 -0.033 -26.129 1.00 31.40 24 GLY A O 11
ATOM 5417 N N . ILE A 1 25 ? -4.941 1.854 -26.770 1.00 72.42 25 ILE A N 11
ATOM 5418 C CA . ILE A 1 25 ? -5.446 2.648 -25.663 1.00 45.21 25 ILE A CA 11
ATOM 5419 C C . ILE A 1 25 ? -5.712 4.075 -26.145 1.00 53.53 25 ILE A C 11
ATOM 5420 O O . ILE A 1 25 ? -6.825 4.582 -26.011 1.00 51.01 25 ILE A O 11
ATOM 5436 N N . ARG A 1 26 ? -4.672 4.684 -26.697 1.00 34.32 26 ARG A N 11
ATOM 5437 C CA . ARG A 1 26 ? -4.780 6.043 -27.200 1.00 35.33 26 ARG A CA 11
ATOM 5438 C C . ARG A 1 26 ? -5.621 6.070 -28.478 1.00 14.54 26 ARG A C 11
ATOM 5439 O O . ARG A 1 26 ? -6.666 6.718 -28.524 1.00 0.34 26 ARG A O 11
ATOM 5459 N N . GLY A 1 27 ? -5.134 5.360 -29.484 1.00 34.50 27 GLY A N 11
ATOM 5460 C CA . GLY A 1 27 ? -5.828 5.295 -30.759 1.00 71.41 27 GLY A CA 11
ATOM 5461 C C . GLY A 1 27 ? -7.266 4.804 -30.577 1.00 23.32 27 GLY A C 11
ATOM 5462 O O . GLY A 1 27 ? -8.170 5.242 -31.287 1.00 23.42 27 GLY A O 11
ATOM 5466 N N . ILE A 1 28 ? -7.432 3.901 -29.621 1.00 72.14 28 ILE A N 11
ATOM 5467 C CA . ILE A 1 28 ? -8.745 3.346 -29.337 1.00 24.21 28 ILE A CA 11
ATOM 5468 C C . ILE A 1 28 ? -9.549 4.349 -28.508 1.00 21.14 28 ILE A C 11
ATOM 5469 O O . ILE A 1 28 ? -10.771 4.246 -28.417 1.00 54.33 28 ILE A O 11
ATOM 5485 N N . LEU A 1 29 ? -8.830 5.296 -27.923 1.00 32.11 29 LEU A N 11
ATOM 5486 C CA . LEU A 1 29 ? -9.462 6.317 -27.104 1.00 63.30 29 LEU A CA 11
ATOM 5487 C C . LEU A 1 29 ? -10.395 7.159 -27.976 1.00 44.24 29 LEU A C 11
ATOM 5488 O O . LEU A 1 29 ? -11.388 7.697 -27.490 1.00 2.24 29 LEU A O 11
ATOM 5504 N N . LYS A 1 30 ? -10.042 7.247 -29.250 1.00 41.34 30 LYS A N 11
ATOM 5505 C CA . LYS A 1 30 ? -10.835 8.015 -30.195 1.00 52.12 30 LYS A CA 11
ATOM 5506 C C . LYS A 1 30 ? -12.205 7.353 -30.361 1.00 4.31 30 LYS A C 11
ATOM 5507 O O . LYS A 1 30 ? -13.120 7.946 -30.930 1.00 43.13 30 LYS A O 11
ATOM 5525 N N . SER A 1 31 ? -12.302 6.134 -29.853 1.00 32.50 31 SER A N 11
ATOM 5526 C CA . SER A 1 31 ? -13.545 5.385 -29.938 1.00 24.24 31 SER A CA 11
ATOM 5527 C C . SER A 1 31 ? -14.311 5.492 -28.618 1.00 22.44 31 SER A C 11
ATOM 5528 O O . SER A 1 31 ? -15.475 5.102 -28.538 1.00 23.41 31 SER A O 11
ATOM 5536 N N . ILE A 1 32 ? -13.627 6.022 -27.614 1.00 63.25 32 ILE A N 11
ATOM 5537 C CA . ILE A 1 32 ? -14.228 6.185 -26.302 1.00 33.11 32 ILE A CA 11
ATOM 5538 C C . ILE A 1 32 ? -14.694 7.633 -26.135 1.00 64.22 32 ILE A C 11
ATOM 5539 O O . ILE A 1 32 ? -15.761 7.885 -25.578 1.00 4.51 32 ILE A O 11
ATOM 5555 N N . ARG A 1 33 ? -13.870 8.546 -26.629 1.00 30.14 33 ARG A N 11
ATOM 5556 C CA . ARG A 1 33 ? -14.184 9.962 -26.541 1.00 62.03 33 ARG A CA 11
ATOM 5557 C C . ARG A 1 33 ? -14.180 10.418 -25.081 1.00 23.53 33 ARG A C 11
ATOM 5558 O O . ARG A 1 33 ? -14.446 11.583 -24.789 1.00 63.44 33 ARG A O 11
ATOM 5578 N N . PHE A 1 1 ? 7.162 1.367 4.303 1.00 12.34 1 PHE A N 12
ATOM 5579 C CA . PHE A 1 1 ? 7.164 1.071 2.881 1.00 62.12 1 PHE A CA 12
ATOM 5580 C C . PHE A 1 1 ? 8.588 1.081 2.321 1.00 21.41 1 PHE A C 12
ATOM 5581 O O . PHE A 1 1 ? 9.538 1.392 3.037 1.00 3.23 1 PHE A O 12
ATOM 5598 N N . ASN A 1 2 ? 8.691 0.736 1.046 1.00 72.30 2 ASN A N 12
ATOM 5599 C CA . ASN A 1 2 ? 9.983 0.701 0.382 1.00 72.21 2 ASN A CA 12
ATOM 5600 C C . ASN A 1 2 ? 9.830 1.220 -1.049 1.00 71.33 2 ASN A C 12
ATOM 5601 O O . ASN A 1 2 ? 10.340 2.288 -1.384 1.00 32.21 2 ASN A O 12
ATOM 5612 N N . ARG A 1 3 ? 9.125 0.439 -1.856 1.00 4.25 3 ARG A N 12
ATOM 5613 C CA . ARG A 1 3 ? 8.899 0.807 -3.243 1.00 70.50 3 ARG A CA 12
ATOM 5614 C C . ARG A 1 3 ? 8.138 2.132 -3.324 1.00 64.30 3 ARG A C 12
ATOM 5615 O O . ARG A 1 3 ? 8.340 2.911 -4.254 1.00 12.21 3 ARG A O 12
ATOM 5635 N N . GLY A 1 4 ? 7.280 2.346 -2.338 1.00 4.05 4 GLY A N 12
ATOM 5636 C CA . GLY A 1 4 ? 6.489 3.563 -2.285 1.00 53.45 4 GLY A CA 12
ATOM 5637 C C . GLY A 1 4 ? 5.164 3.388 -3.030 1.00 53.02 4 GLY A C 12
ATOM 5638 O O . GLY A 1 4 ? 4.148 3.961 -2.640 1.00 53.10 4 GLY A O 12
ATOM 5642 N N . GLY A 1 5 ? 5.217 2.593 -4.089 1.00 44.40 5 GLY A N 12
ATOM 5643 C CA . GLY A 1 5 ? 4.034 2.335 -4.892 1.00 0.42 5 GLY A CA 12
ATOM 5644 C C . GLY A 1 5 ? 4.258 2.750 -6.347 1.00 52.34 5 GLY A C 12
ATOM 5645 O O . GLY A 1 5 ? 3.795 2.077 -7.267 1.00 31.12 5 GLY A O 12
ATOM 5649 N N . TYR A 1 6 ? 4.968 3.857 -6.511 1.00 74.04 6 TYR A N 12
ATOM 5650 C CA . TYR A 1 6 ? 5.258 4.370 -7.840 1.00 24.34 6 TYR A CA 12
ATOM 5651 C C . TYR A 1 6 ? 6.421 3.608 -8.479 1.00 3.22 6 TYR A C 12
ATOM 5652 O O . TYR A 1 6 ? 6.577 3.615 -9.699 1.00 13.40 6 TYR A O 12
ATOM 5670 N N . ASN A 1 7 ? 7.208 2.969 -7.626 1.00 4.21 7 ASN A N 12
ATOM 5671 C CA . ASN A 1 7 ? 8.353 2.204 -8.092 1.00 54.41 7 ASN A CA 12
ATOM 5672 C C . ASN A 1 7 ? 9.071 2.989 -9.192 1.00 20.12 7 ASN A C 12
ATOM 5673 O O . ASN A 1 7 ? 8.872 4.195 -9.330 1.00 60.22 7 ASN A O 12
ATOM 5684 N N . PHE A 1 8 ? 9.892 2.272 -9.946 1.00 14.31 8 PHE A N 12
ATOM 5685 C CA . PHE A 1 8 ? 10.641 2.886 -11.029 1.00 53.30 8 PHE A CA 12
ATOM 5686 C C . PHE A 1 8 ? 11.295 1.824 -11.914 1.00 60.34 8 PHE A C 12
ATOM 5687 O O . PHE A 1 8 ? 12.393 2.030 -12.430 1.00 14.11 8 PHE A O 12
ATOM 5704 N N . GLY A 1 9 ? 10.593 0.710 -12.064 1.00 24.34 9 GLY A N 12
ATOM 5705 C CA . GLY A 1 9 ? 11.092 -0.386 -12.878 1.00 3.44 9 GLY A CA 12
ATOM 5706 C C . GLY A 1 9 ? 9.939 -1.192 -13.478 1.00 30.33 9 GLY A C 12
ATOM 5707 O O . GLY A 1 9 ? 9.893 -1.412 -14.687 1.00 44.42 9 GLY A O 12
ATOM 5711 N N . LYS A 1 10 ? 9.035 -1.612 -12.604 1.00 63.05 10 LYS A N 12
ATOM 5712 C CA . LYS A 1 10 ? 7.885 -2.390 -13.033 1.00 1.30 10 LYS A CA 12
ATOM 5713 C C . LYS A 1 10 ? 6.991 -1.522 -13.921 1.00 35.23 10 LYS A C 12
ATOM 5714 O O . LYS A 1 10 ? 6.680 -1.897 -15.050 1.00 60.23 10 LYS A O 12
ATOM 5732 N N . SER A 1 11 ? 6.601 -0.379 -13.376 1.00 43.22 11 SER A N 12
ATOM 5733 C CA . SER A 1 11 ? 5.749 0.545 -14.105 1.00 14.14 11 SER A CA 12
ATOM 5734 C C . SER A 1 11 ? 6.372 0.873 -15.463 1.00 5.24 11 SER A C 12
ATOM 5735 O O . SER A 1 11 ? 5.659 1.095 -16.440 1.00 45.20 11 SER A O 12
ATOM 5743 N N . VAL A 1 12 ? 7.697 0.894 -15.480 1.00 21.42 12 VAL A N 12
ATOM 5744 C CA . VAL A 1 12 ? 8.425 1.191 -16.702 1.00 22.13 12 VAL A CA 12
ATOM 5745 C C . VAL A 1 12 ? 8.107 0.125 -17.752 1.00 70.11 12 VAL A C 12
ATOM 5746 O O . VAL A 1 12 ? 8.027 0.425 -18.942 1.00 51.41 12 VAL A O 12
ATOM 5759 N N . ARG A 1 13 ? 7.934 -1.098 -17.274 1.00 21.53 13 ARG A N 12
ATOM 5760 C CA . ARG A 1 13 ? 7.626 -2.211 -18.157 1.00 4.24 13 ARG A CA 12
ATOM 5761 C C . ARG A 1 13 ? 6.226 -2.045 -18.751 1.00 21.34 13 ARG A C 12
ATOM 5762 O O . ARG A 1 13 ? 5.980 -2.441 -19.889 1.00 43.52 13 ARG A O 12
ATOM 5782 N N . HIS A 1 14 ? 5.345 -1.461 -17.953 1.00 11.44 14 HIS A N 12
ATOM 5783 C CA . HIS A 1 14 ? 3.976 -1.238 -18.385 1.00 73.12 14 HIS A CA 12
ATOM 5784 C C . HIS A 1 14 ? 3.931 -0.059 -19.360 1.00 35.52 14 HIS A C 12
ATOM 5785 O O . HIS A 1 14 ? 3.249 -0.120 -20.382 1.00 60.20 14 HIS A O 12
ATOM 5799 N N . VAL A 1 15 ? 4.665 0.986 -19.009 1.00 24.52 15 VAL A N 12
ATOM 5800 C CA . VAL A 1 15 ? 4.718 2.176 -19.840 1.00 10.53 15 VAL A CA 12
ATOM 5801 C C . VAL A 1 15 ? 5.443 1.849 -21.147 1.00 13.51 15 VAL A C 12
ATOM 5802 O O . VAL A 1 15 ? 5.098 2.380 -22.202 1.00 35.14 15 VAL A O 12
ATOM 5815 N N . VAL A 1 16 ? 6.434 0.978 -21.035 1.00 31.44 16 VAL A N 12
ATOM 5816 C CA . VAL A 1 16 ? 7.210 0.574 -22.195 1.00 22.55 16 VAL A CA 12
ATOM 5817 C C . VAL A 1 16 ? 6.264 0.060 -23.282 1.00 45.32 16 VAL A C 12
ATOM 5818 O O . VAL A 1 16 ? 6.423 0.394 -24.456 1.00 20.34 16 VAL A O 12
ATOM 5831 N N . ASP A 1 17 ? 5.301 -0.742 -22.854 1.00 24.43 17 ASP A N 12
ATOM 5832 C CA . ASP A 1 17 ? 4.330 -1.305 -23.776 1.00 41.15 17 ASP A CA 12
ATOM 5833 C C . ASP A 1 17 ? 3.388 -0.199 -24.255 1.00 53.31 17 ASP A C 12
ATOM 5834 O O . ASP A 1 17 ? 2.808 -0.297 -25.335 1.00 53.34 17 ASP A O 12
ATOM 5844 N N . ALA A 1 18 ? 3.264 0.829 -23.428 1.00 24.33 18 ALA A N 12
ATOM 5845 C CA . ALA A 1 18 ? 2.402 1.952 -23.753 1.00 4.31 18 ALA A CA 12
ATOM 5846 C C . ALA A 1 18 ? 2.862 2.577 -25.071 1.00 43.54 18 ALA A C 12
ATOM 5847 O O . ALA A 1 18 ? 2.039 2.987 -25.889 1.00 4.23 18 ALA A O 12
ATOM 5854 N N . ILE A 1 19 ? 4.176 2.631 -25.238 1.00 13.15 19 ILE A N 12
ATOM 5855 C CA . ILE A 1 19 ? 4.755 3.199 -26.443 1.00 0.52 19 ILE A CA 12
ATOM 5856 C C . ILE A 1 19 ? 4.143 2.517 -27.668 1.00 45.21 19 ILE A C 12
ATOM 5857 O O . ILE A 1 19 ? 4.150 3.078 -28.763 1.00 33.21 19 ILE A O 12
ATOM 5873 N N . GLY A 1 20 ? 3.630 1.317 -27.443 1.00 31.14 20 GLY A N 12
ATOM 5874 C CA . GLY A 1 20 ? 3.016 0.552 -28.515 1.00 14.24 20 GLY A CA 12
ATOM 5875 C C . GLY A 1 20 ? 1.514 0.383 -28.277 1.00 14.43 20 GLY A C 12
ATOM 5876 O O . GLY A 1 20 ? 0.764 0.088 -29.206 1.00 14.50 20 GLY A O 12
ATOM 5880 N N . SER A 1 21 ? 1.119 0.578 -27.027 1.00 23.32 21 SER A N 12
ATOM 5881 C CA . SER A 1 21 ? -0.280 0.451 -26.655 1.00 64.41 21 SER A CA 12
ATOM 5882 C C . SER A 1 21 ? -1.041 1.721 -27.040 1.00 22.11 21 SER A C 12
ATOM 5883 O O . SER A 1 21 ? -2.267 1.709 -27.138 1.00 22.41 21 SER A O 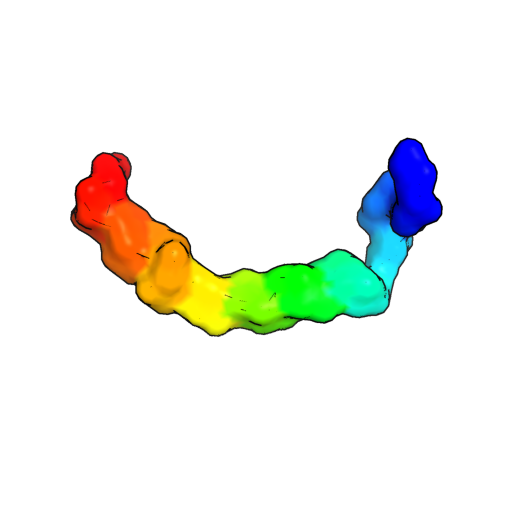12
ATOM 5891 N N . VAL A 1 22 ? -0.282 2.787 -27.248 1.00 30.15 22 VAL A N 12
ATOM 5892 C CA . VAL A 1 22 ? -0.870 4.063 -27.619 1.00 64.25 22 VAL A CA 12
ATOM 5893 C C . VAL A 1 22 ? -1.682 3.890 -28.904 1.00 71.03 22 VAL A C 12
ATOM 5894 O O . VAL A 1 22 ? -2.734 4.507 -29.066 1.00 3.32 22 VAL A O 12
ATOM 5907 N N . ALA A 1 23 ? -1.164 3.047 -29.786 1.00 4.44 23 ALA A N 12
ATOM 5908 C CA . ALA A 1 23 ? -1.828 2.786 -31.051 1.00 62.42 23 ALA A CA 12
ATOM 5909 C C . ALA A 1 23 ? -3.084 1.949 -30.799 1.00 41.25 23 ALA A C 12
ATOM 5910 O O . ALA A 1 23 ? -3.958 1.861 -31.660 1.00 54.41 23 ALA A O 12
ATOM 5917 N N . GLY A 1 24 ? -3.134 1.356 -29.616 1.00 24.21 24 GLY A N 12
ATOM 5918 C CA . GLY A 1 24 ? -4.268 0.529 -29.240 1.00 52.40 24 GLY A CA 12
ATOM 5919 C C . GLY A 1 24 ? -5.021 1.137 -28.055 1.00 4.45 24 GLY A C 12
ATOM 5920 O O . GLY A 1 24 ? -5.804 0.455 -27.396 1.00 25.13 24 GLY A O 12
ATOM 5924 N N . ILE A 1 25 ? -4.757 2.414 -27.819 1.00 44.22 25 ILE A N 12
ATOM 5925 C CA . ILE A 1 25 ? -5.399 3.122 -26.725 1.00 21.24 25 ILE A CA 12
ATOM 5926 C C . ILE A 1 25 ? -5.670 4.567 -27.147 1.00 1.23 25 ILE A C 12
ATOM 5927 O O . ILE A 1 25 ? -6.812 5.024 -27.113 1.00 65.10 25 ILE A O 12
ATOM 5943 N N . ARG A 1 26 ? -4.601 5.247 -27.535 1.00 1.15 26 ARG A N 12
ATOM 5944 C CA . ARG A 1 26 ? -4.709 6.631 -27.963 1.00 10.42 26 ARG A CA 12
ATOM 5945 C C . ARG A 1 26 ? -5.422 6.715 -29.314 1.00 31.11 26 ARG A C 12
ATOM 5946 O O . ARG A 1 26 ? -6.215 7.626 -29.546 1.00 43.41 26 ARG A O 12
ATOM 5966 N N . GLY A 1 27 ? -5.115 5.751 -30.170 1.00 2.32 27 GLY A N 12
ATOM 5967 C CA . GLY A 1 27 ? -5.716 5.704 -31.492 1.00 15.54 27 GLY A CA 12
ATOM 5968 C C . GLY A 1 27 ? -7.207 5.372 -31.404 1.00 33.40 27 GLY A C 12
ATOM 5969 O O . GLY A 1 27 ? -8.021 5.961 -32.113 1.00 53.10 27 GLY A O 12
ATOM 5973 N N . ILE A 1 28 ? -7.520 4.428 -30.528 1.00 63.00 28 ILE A N 12
ATOM 5974 C CA . ILE A 1 28 ? -8.898 4.010 -30.339 1.00 33.45 28 ILE A CA 12
ATOM 5975 C C . ILE A 1 28 ? -9.628 5.046 -29.482 1.00 12.20 28 ILE A C 12
ATOM 5976 O O . ILE A 1 28 ? -10.857 5.073 -29.447 1.00 34.15 28 ILE A O 12
ATOM 5992 N N . LEU A 1 29 ? -8.840 5.875 -28.813 1.00 20.43 29 LEU A N 12
ATOM 5993 C CA . LEU A 1 29 ? -9.396 6.910 -27.959 1.00 2.53 29 LEU A CA 12
ATOM 5994 C C . LEU A 1 29 ? -10.256 7.854 -28.802 1.00 70.42 29 LEU A C 12
ATOM 5995 O O . LEU A 1 29 ? -11.231 8.418 -28.309 1.00 11.32 29 LEU A O 12
ATOM 6011 N N . LYS A 1 30 ? -9.864 7.995 -30.060 1.00 21.12 30 LYS A N 12
ATOM 6012 C CA . LYS A 1 30 ? -10.587 8.860 -30.977 1.00 21.25 30 LYS A CA 12
ATOM 6013 C C . LYS A 1 30 ? -11.981 8.280 -31.226 1.00 64.11 30 LYS A C 12
ATOM 6014 O O . LYS A 1 30 ? -12.839 8.944 -31.804 1.00 41.45 30 LYS A O 12
ATOM 6032 N N . SER A 1 31 ? -12.162 7.047 -30.777 1.00 73.44 31 SER A N 12
ATOM 6033 C CA . SER A 1 31 ? -13.437 6.370 -30.945 1.00 31.42 31 SER A CA 12
ATOM 6034 C C . SER A 1 31 ? -14.249 6.456 -29.651 1.00 55.31 31 SER A C 12
ATOM 6035 O O . SER A 1 31 ? -15.442 6.156 -29.642 1.00 13.34 31 SER A O 12
ATOM 6043 N N . ILE A 1 32 ? -13.571 6.868 -28.590 1.00 42.24 32 ILE A N 12
ATOM 6044 C CA . ILE A 1 32 ? -14.215 6.998 -27.294 1.00 45.22 32 ILE A CA 12
ATOM 6045 C C . ILE A 1 32 ? -14.542 8.471 -27.038 1.00 32.41 32 ILE A C 12
ATOM 6046 O O . ILE A 1 32 ? -15.539 8.784 -26.389 1.00 3.54 32 ILE A O 12
ATOM 6062 N N . ARG A 1 33 ? -13.685 9.334 -27.561 1.00 43.42 33 ARG A N 12
ATOM 6063 C CA . ARG A 1 33 ? -13.871 10.766 -27.397 1.00 44.21 33 ARG A CA 12
ATOM 6064 C C . ARG A 1 33 ? -14.553 11.063 -26.060 1.00 42.12 33 ARG A C 12
ATOM 6065 O O . ARG A 1 33 ? -14.020 10.735 -25.001 1.00 73.21 33 ARG A O 12
ATOM 6085 N N . PHE A 1 1 ? 4.273 -1.722 -11.832 1.00 1.04 1 PHE A N 13
ATOM 6086 C CA . PHE A 1 1 ? 4.815 -1.365 -10.532 1.00 10.44 1 PHE A CA 13
ATOM 6087 C C . PHE A 1 1 ? 3.876 -1.805 -9.406 1.00 64.24 1 PHE A C 13
ATOM 6088 O O . PHE A 1 1 ? 2.928 -2.552 -9.641 1.00 55.33 1 PHE A O 13
ATOM 6105 N N . ASN A 1 2 ? 4.174 -1.324 -8.208 1.00 62.33 2 ASN A N 13
ATOM 6106 C CA . ASN A 1 2 ? 3.369 -1.659 -7.046 1.00 71.11 2 ASN A CA 13
ATOM 6107 C C . ASN A 1 2 ? 3.246 -0.429 -6.144 1.00 65.23 2 ASN A C 13
ATOM 6108 O O . ASN A 1 2 ? 2.157 0.118 -5.980 1.00 4.33 2 ASN A O 13
ATOM 6119 N N . ARG A 1 3 ? 4.379 -0.031 -5.584 1.00 10.02 3 ARG A N 13
ATOM 6120 C CA . ARG A 1 3 ? 4.412 1.124 -4.703 1.00 3.11 3 ARG A CA 13
ATOM 6121 C C . ARG A 1 3 ? 3.953 2.377 -5.452 1.00 61.42 3 ARG A C 13
ATOM 6122 O O . ARG A 1 3 ? 3.279 3.233 -4.882 1.00 42.10 3 ARG A O 13
ATOM 6142 N N . GLY A 1 4 ? 4.336 2.443 -6.719 1.00 3.43 4 GLY A N 13
ATOM 6143 C CA . GLY A 1 4 ? 3.972 3.577 -7.552 1.00 23.21 4 GLY A CA 13
ATOM 6144 C C . GLY A 1 4 ? 3.987 4.877 -6.746 1.00 13.14 4 GLY A C 13
ATOM 6145 O O . GLY A 1 4 ? 3.196 5.782 -7.006 1.00 54.24 4 GLY A O 13
ATOM 6149 N N . GLY A 1 5 ? 4.895 4.929 -5.782 1.00 71.34 5 GLY A N 13
ATOM 6150 C CA . GLY A 1 5 ? 5.023 6.103 -4.936 1.00 53.13 5 GLY A CA 13
ATOM 6151 C C . GLY A 1 5 ? 6.354 6.815 -5.184 1.00 23.11 5 GLY A C 13
ATOM 6152 O O . GLY A 1 5 ? 6.417 8.043 -5.171 1.00 5.25 5 GLY A O 13
ATOM 6156 N N . TYR A 1 6 ? 7.386 6.013 -5.404 1.00 75.20 6 TYR A N 13
ATOM 6157 C CA . TYR A 1 6 ? 8.712 6.551 -5.654 1.00 70.42 6 TYR A CA 13
ATOM 6158 C C . TYR A 1 6 ? 9.593 5.526 -6.371 1.00 71.35 6 TYR A C 13
ATOM 6159 O O . TYR A 1 6 ? 10.818 5.576 -6.270 1.00 72.25 6 TYR A O 13
ATOM 6177 N N . ASN A 1 7 ? 8.935 4.620 -7.080 1.00 52.11 7 ASN A N 13
ATOM 6178 C CA . ASN A 1 7 ? 9.643 3.585 -7.814 1.00 32.00 7 ASN A CA 13
ATOM 6179 C C . ASN A 1 7 ? 10.412 4.223 -8.973 1.00 33.31 7 ASN A C 13
ATOM 6180 O O . ASN A 1 7 ? 10.311 5.427 -9.201 1.00 2.21 7 ASN A O 13
ATOM 6191 N N . PHE A 1 8 ? 11.162 3.386 -9.674 1.00 45.23 8 PHE A N 13
ATOM 6192 C CA . PHE A 1 8 ? 11.948 3.853 -10.804 1.00 1.11 8 PHE A CA 13
ATOM 6193 C C . PHE A 1 8 ? 12.558 2.678 -11.571 1.00 52.00 8 PHE A C 13
ATOM 6194 O O . PHE A 1 8 ? 13.731 2.714 -11.940 1.00 13.42 8 PHE A O 13
ATOM 6211 N N . GLY A 1 9 ? 11.734 1.664 -11.789 1.00 32.54 9 GLY A N 13
ATOM 6212 C CA . GLY A 1 9 ? 12.177 0.480 -12.505 1.00 62.31 9 GLY A CA 13
ATOM 6213 C C . GLY A 1 9 ? 10.988 -0.393 -12.912 1.00 13.42 9 GLY A C 13
ATOM 6214 O O . GLY A 1 9 ? 10.825 -0.718 -14.087 1.00 24.53 9 GLY A O 13
ATOM 6218 N N . LYS A 1 10 ? 10.187 -0.746 -11.917 1.00 55.25 10 LYS A N 13
ATOM 6219 C CA 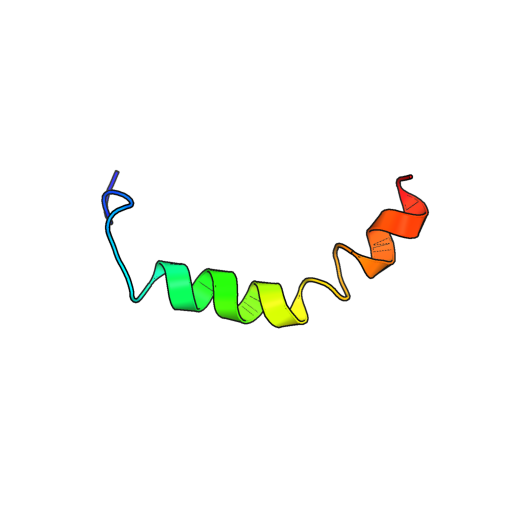. LYS A 1 10 ? 9.017 -1.574 -12.157 1.00 12.00 10 LYS A CA 13
ATOM 6220 C C . LYS A 1 10 ? 8.021 -0.804 -13.027 1.00 5.20 10 LYS A C 13
ATOM 6221 O O . LYS A 1 10 ? 7.614 -1.284 -14.084 1.00 3.51 10 LYS A O 13
ATOM 6239 N N . SER A 1 11 ? 7.658 0.378 -12.550 1.00 63.21 11 SER A N 13
ATOM 6240 C CA . SER A 1 11 ? 6.718 1.219 -13.271 1.00 42.11 11 SER A CA 13
ATOM 6241 C C . SER A 1 11 ? 7.201 1.430 -14.708 1.00 15.53 11 SER A C 13
ATOM 6242 O O . SER A 1 11 ? 6.392 1.551 -15.627 1.00 33.35 11 SER A O 13
ATOM 6250 N N . VAL A 1 12 ? 8.516 1.469 -14.856 1.00 45.44 12 VAL A N 13
ATOM 6251 C CA . VAL A 1 12 ? 9.116 1.664 -16.165 1.00 43.25 12 VAL A CA 13
ATOM 6252 C C . VAL A 1 12 ? 8.748 0.487 -17.071 1.00 13.12 12 VAL A C 13
ATOM 6253 O O . VAL A 1 12 ? 8.572 0.658 -18.276 1.00 73.22 12 VAL A O 13
ATOM 6266 N N . ARG A 1 13 ? 8.642 -0.681 -16.455 1.00 33.20 13 ARG A N 13
ATOM 6267 C CA . ARG A 1 13 ? 8.297 -1.886 -17.190 1.00 63.22 13 ARG A CA 13
ATOM 6268 C C . ARG A 1 13 ? 6.853 -1.809 -17.688 1.00 74.43 13 ARG A C 13
ATOM 6269 O O . ARG A 1 13 ? 6.535 -2.316 -18.763 1.00 62.12 13 ARG A O 13
ATOM 6289 N N . HIS A 1 14 ? 6.016 -1.172 -16.883 1.00 12.20 14 HIS A N 13
ATOM 6290 C CA . HIS A 1 14 ? 4.612 -1.022 -17.229 1.00 24.25 14 HIS A CA 13
ATOM 6291 C C . HIS A 1 14 ? 4.460 0.063 -18.296 1.00 14.20 14 HIS A C 13
ATOM 6292 O O . HIS A 1 14 ? 3.707 -0.105 -19.254 1.00 14.30 14 HIS A O 13
ATOM 6306 N N . VAL A 1 15 ? 5.186 1.153 -18.095 1.00 23.44 15 VAL A N 13
ATOM 6307 C CA . VAL A 1 15 ? 5.141 2.265 -19.028 1.00 1.42 15 VAL A CA 13
ATOM 6308 C C . VAL A 1 15 ? 5.775 1.840 -20.354 1.00 31.44 15 VAL A C 13
ATOM 6309 O O . VAL A 1 15 ? 5.340 2.271 -21.420 1.00 45.23 15 VAL A O 13
ATOM 6322 N N . VAL A 1 16 ? 6.792 0.998 -20.243 1.00 61.12 16 VAL A N 13
ATOM 6323 C CA . VAL A 1 16 ? 7.490 0.509 -21.420 1.00 61.11 16 VAL A CA 13
ATOM 6324 C C . VAL A 1 16 ? 6.482 -0.129 -22.377 1.00 75.24 16 VAL A C 13
ATOM 6325 O O . VAL A 1 16 ? 6.561 0.067 -23.589 1.00 73.21 16 VAL A O 13
ATOM 6338 N N . ASP A 1 17 ? 5.557 -0.880 -21.797 1.00 55.24 17 ASP A N 13
ATOM 6339 C CA . ASP A 1 17 ? 4.534 -1.548 -22.584 1.00 14.11 17 ASP A CA 13
ATOM 6340 C C . ASP A 1 17 ? 3.542 -0.509 -23.111 1.00 41.24 17 ASP A C 13
ATOM 6341 O O . ASP A 1 17 ? 2.891 -0.728 -24.132 1.00 24.42 17 ASP A O 13
ATOM 6351 N N . ALA A 1 18 ? 3.458 0.601 -22.392 1.00 62.31 18 ALA A N 13
ATOM 6352 C CA . ALA A 1 18 ? 2.557 1.674 -22.775 1.00 1.42 18 ALA A CA 13
ATOM 6353 C C . ALA A 1 18 ? 2.987 2.236 -24.132 1.00 20.15 18 ALA A C 13
ATOM 6354 O O . ALA A 1 18 ? 2.149 2.659 -24.926 1.00 73.53 18 ALA A O 13
ATOM 6361 N N . ILE A 1 19 ? 4.293 2.222 -24.355 1.00 11.22 19 ILE A N 13
ATOM 6362 C CA . ILE A 1 19 ? 4.844 2.725 -25.602 1.00 23.13 19 ILE A CA 13
ATOM 6363 C C . ILE A 1 19 ? 4.318 1.880 -26.764 1.00 43.30 19 ILE A C 13
ATOM 6364 O O . ILE A 1 19 ? 4.324 2.324 -27.911 1.00 41.41 19 ILE A O 13
ATOM 6380 N N . GLY A 1 20 ? 3.876 0.678 -26.427 1.00 63.31 20 GLY A N 13
ATOM 6381 C CA . GLY A 1 20 ? 3.348 -0.233 -27.429 1.00 30.15 20 GLY A CA 13
ATOM 6382 C C . GLY A 1 20 ? 1.835 -0.399 -27.275 1.00 32.55 20 GLY A C 13
ATOM 6383 O O . GLY A 1 20 ? 1.155 -0.822 -28.208 1.00 70.34 20 GLY A O 13
ATOM 6387 N N . SER A 1 21 ? 1.352 -0.058 -26.089 1.00 32.31 21 SER A N 13
ATOM 6388 C CA . SER A 1 21 ? -0.068 -0.165 -25.801 1.00 14.54 21 SER A CA 13
ATOM 6389 C C . SER A 1 21 ? -0.777 1.140 -26.172 1.00 61.44 21 SER A C 13
ATOM 6390 O O . SER A 1 21 ? -2.005 1.191 -26.221 1.00 1.34 21 SER A O 13
ATOM 6398 N N . VAL A 1 22 ? 0.028 2.161 -26.426 1.00 12.34 22 VAL A N 13
ATOM 6399 C CA . VAL A 1 22 ? -0.507 3.462 -26.792 1.00 3.04 22 VAL A CA 13
ATOM 6400 C C . VAL A 1 22 ? -1.309 3.332 -28.088 1.00 11.51 22 VAL A C 13
ATOM 6401 O O . VAL A 1 22 ? -2.275 4.064 -28.300 1.00 44.42 22 VAL A O 13
ATOM 6414 N N . ALA A 1 23 ? -0.880 2.396 -28.921 1.00 22.01 23 ALA A N 13
ATOM 6415 C CA . ALA A 1 23 ? -1.546 2.161 -30.191 1.00 12.24 23 ALA A CA 13
ATOM 6416 C C . ALA A 1 23 ? -2.910 1.516 -29.934 1.00 43.24 23 ALA A C 13
ATOM 6417 O O . ALA A 1 23 ? -3.768 1.499 -30.816 1.00 2.25 23 ALA A O 13
ATOM 6424 N N . GLY A 1 24 ? -3.067 1.001 -28.724 1.00 2.11 24 GLY A N 13
ATOM 6425 C CA . GLY A 1 24 ? -4.311 0.357 -28.341 1.00 34.45 24 GLY A CA 13
ATOM 6426 C C . GLY A 1 24 ? -5.044 1.171 -27.272 1.00 73.23 24 GLY A C 13
ATOM 6427 O O . GLY A 1 24 ? -6.214 0.917 -26.987 1.00 5.20 24 GLY A O 13
ATOM 6431 N N . ILE A 1 25 ? -4.326 2.133 -26.711 1.00 34.40 25 ILE A N 13
ATOM 6432 C CA . ILE A 1 25 ? -4.894 2.986 -25.681 1.00 22.45 25 ILE A CA 13
ATOM 6433 C C . ILE A 1 25 ? -5.495 4.233 -26.331 1.00 50.01 25 ILE A C 13
ATOM 6434 O O . ILE A 1 25 ? -6.545 4.714 -25.907 1.00 62.13 25 ILE A O 13
ATOM 6450 N N . ARG A 1 26 ? -4.804 4.721 -27.350 1.00 45.53 26 ARG A N 13
ATOM 6451 C CA . ARG A 1 26 ? -5.256 5.904 -28.064 1.00 30.24 26 ARG A CA 13
ATOM 6452 C C . ARG A 1 26 ? -6.498 5.579 -28.896 1.00 20.41 26 ARG A C 13
ATOM 6453 O O . ARG A 1 26 ? -7.276 6.470 -29.231 1.00 12.44 26 ARG A O 13
ATOM 6473 N N . GLY A 1 27 ? -6.645 4.299 -29.206 1.00 61.02 27 GLY A N 13
ATOM 6474 C CA . GLY A 1 27 ? -7.779 3.845 -29.993 1.00 40.10 27 GLY A CA 13
ATOM 6475 C C . GLY A 1 27 ? -9.022 3.678 -29.117 1.00 55.52 27 GLY A C 13
ATOM 6476 O O . GLY A 1 27 ? -10.145 3.677 -29.620 1.00 61.35 27 GLY A O 13
ATOM 6480 N N . ILE A 1 28 ? -8.781 3.543 -27.822 1.00 22.53 28 ILE A N 13
ATOM 6481 C CA . ILE A 1 28 ? -9.867 3.376 -26.871 1.00 71.32 28 ILE A CA 13
ATOM 6482 C C . ILE A 1 28 ? -10.451 4.747 -26.524 1.00 65.13 28 ILE A C 13
ATOM 6483 O O . ILE A 1 28 ? -11.629 4.857 -26.189 1.00 41.43 28 ILE A O 13
ATOM 6499 N N . LEU A 1 29 ? -9.599 5.757 -26.616 1.00 44.45 29 LEU A N 13
ATOM 6500 C CA . LEU A 1 29 ? -10.015 7.117 -26.317 1.00 21.14 29 LEU A CA 13
ATOM 6501 C C . LEU A 1 29 ? -10.901 7.636 -27.450 1.00 53.14 29 LEU A C 13
ATOM 6502 O O . LEU A 1 29 ? -11.925 8.271 -27.202 1.00 10.13 29 LEU A O 13
ATOM 6518 N N . LYS A 1 30 ? -10.476 7.347 -28.671 1.00 63.32 30 LYS A N 13
ATOM 6519 C CA . LYS A 1 30 ? -11.218 7.776 -29.844 1.00 40.51 30 LYS A CA 13
ATOM 6520 C C . LYS A 1 30 ? -12.539 7.008 -29.916 1.00 13.43 30 LYS A C 13
ATOM 6521 O O . LYS A 1 30 ? -13.416 7.347 -30.709 1.00 13.42 30 LYS A O 13
ATOM 6539 N N . SER A 1 31 ? -12.640 5.988 -29.076 1.00 51.34 31 SER A N 13
ATOM 6540 C CA . SER A 1 31 ? -13.840 5.169 -29.035 1.00 3.35 31 SER A CA 13
ATOM 6541 C C . SER A 1 31 ? -14.895 5.832 -28.146 1.00 63.40 31 SER A C 13
ATOM 6542 O O . SER A 1 31 ? -16.083 5.536 -28.262 1.00 11.32 31 SER A O 13
ATOM 6550 N N . ILE A 1 32 ? -14.422 6.715 -27.279 1.00 21.21 32 ILE A N 13
ATOM 6551 C CA . ILE A 1 32 ? -15.310 7.421 -26.371 1.00 44.42 32 ILE A CA 13
ATOM 6552 C C . ILE A 1 32 ? -15.549 8.838 -26.898 1.00 64.20 32 ILE A C 13
ATOM 6553 O O . ILE A 1 32 ? -16.684 9.311 -26.923 1.00 5.40 32 ILE A O 13
ATOM 6569 N N . ARG A 1 33 ? -14.461 9.474 -27.306 1.00 43.42 33 ARG A N 13
ATOM 6570 C CA . ARG A 1 33 ? -14.538 10.827 -27.831 1.00 43.20 33 ARG A CA 13
ATOM 6571 C C . ARG A 1 33 ? -14.987 11.797 -26.736 1.00 23.31 33 ARG A C 13
ATOM 6572 O O . ARG A 1 33 ? -14.173 12.255 -25.936 1.00 45.41 33 ARG A O 13
ATOM 6592 N N . PHE A 1 1 ? -2.055 3.307 -6.893 1.00 13.35 1 PHE A N 14
ATOM 6593 C CA . PHE A 1 1 ? -0.686 3.312 -6.405 1.00 75.10 1 PHE A CA 14
ATOM 6594 C C . PHE A 1 1 ? -0.435 2.131 -5.466 1.00 31.35 1 PHE A C 14
ATOM 6595 O O . PHE A 1 1 ? -1.373 1.451 -5.052 1.00 53.21 1 PHE A O 14
ATOM 6612 N N . ASN A 1 2 ? 0.836 1.922 -5.156 1.00 2.21 2 ASN A N 14
ATOM 6613 C CA . ASN A 1 2 ? 1.223 0.835 -4.273 1.00 32.11 2 ASN A CA 14
ATOM 6614 C C . ASN A 1 2 ? 2.723 0.925 -3.987 1.00 62.43 2 ASN A C 14
ATOM 6615 O O . ASN A 1 2 ? 3.156 0.724 -2.854 1.00 21.34 2 ASN A O 14
ATOM 6626 N N . ARG A 1 3 ? 3.476 1.227 -5.035 1.00 74.43 3 ARG A N 14
ATOM 6627 C CA . ARG A 1 3 ? 4.918 1.345 -4.911 1.00 45.34 3 ARG A CA 14
ATOM 6628 C C . ARG A 1 3 ? 5.288 2.689 -4.281 1.00 2.43 3 ARG A C 14
ATOM 6629 O O . ARG A 1 3 ? 6.430 2.894 -3.872 1.00 43.13 3 ARG A O 14
ATOM 6649 N N . GLY A 1 4 ? 4.301 3.571 -4.221 1.00 74.50 4 GLY A N 14
ATOM 6650 C CA . GLY A 1 4 ? 4.508 4.889 -3.647 1.00 51.20 4 GLY A CA 14
ATOM 6651 C C . GLY A 1 4 ? 4.772 5.927 -4.739 1.00 45.34 4 GLY A C 14
ATOM 6652 O O . GLY A 1 4 ? 4.605 7.125 -4.516 1.00 52.20 4 GLY A O 14
ATOM 6656 N N . GLY A 1 5 ? 5.182 5.430 -5.897 1.00 75.13 5 GLY A N 14
ATOM 6657 C CA . GLY A 1 5 ? 5.471 6.299 -7.025 1.00 11.41 5 GLY A CA 14
ATOM 6658 C C . GLY A 1 5 ? 6.977 6.521 -7.174 1.00 65.32 5 GLY A C 14
ATOM 6659 O O . GLY A 1 5 ? 7.414 7.281 -8.037 1.00 4.23 5 GLY A O 14
ATOM 6663 N N . TYR A 1 6 ? 7.730 5.842 -6.321 1.00 3.42 6 TYR A N 14
ATOM 6664 C CA . TYR A 1 6 ? 9.179 5.955 -6.347 1.00 12.31 6 TYR A CA 14
ATOM 6665 C C . TYR A 1 6 ? 9.782 5.030 -7.406 1.00 52.41 6 TYR A C 14
ATOM 6666 O O . TYR A 1 6 ? 11.001 4.958 -7.551 1.00 2.42 6 TYR A O 14
ATOM 6684 N N . ASN A 1 7 ? 8.900 4.346 -8.119 1.00 72.14 7 ASN A N 14
ATOM 6685 C CA . ASN A 1 7 ? 9.330 3.429 -9.161 1.00 71.50 7 ASN A CA 14
ATOM 6686 C C . ASN A 1 7 ? 10.140 4.196 -10.208 1.00 33.01 7 ASN A C 14
ATOM 6687 O O . ASN A 1 7 ? 9.959 5.401 -10.376 1.00 44.04 7 ASN A O 14
ATOM 6698 N N . PHE A 1 8 ? 11.015 3.466 -10.884 1.00 52.31 8 PHE A N 14
ATOM 6699 C CA . PHE A 1 8 ? 11.853 4.063 -11.910 1.00 50.30 8 PHE A CA 14
ATOM 6700 C C . PHE A 1 8 ? 12.578 2.987 -12.721 1.00 13.11 8 PHE A C 14
ATOM 6701 O O . PHE A 1 8 ? 13.686 3.211 -13.205 1.00 60.22 8 PHE A O 14
ATOM 6718 N N . GLY A 1 9 ? 11.922 1.842 -12.844 1.00 3.23 9 GLY A N 14
ATOM 6719 C CA . GLY A 1 9 ? 12.490 0.731 -13.588 1.00 23.35 9 GLY A CA 14
ATOM 6720 C C . GLY A 1 9 ? 11.408 -0.276 -13.981 1.00 35.44 9 GLY A C 14
ATOM 6721 O O . GLY A 1 9 ? 11.292 -0.645 -15.148 1.00 65.33 9 GLY A O 14
ATOM 6725 N N . LYS A 1 10 ? 10.641 -0.692 -12.983 1.00 62.41 10 LYS A N 14
ATOM 6726 C CA . LYS A 1 10 ? 9.572 -1.650 -13.210 1.00 12.41 10 LYS A CA 14
ATOM 6727 C C . LYS A 1 10 ? 8.500 -1.010 -14.095 1.00 31.02 10 LYS A C 14
ATOM 6728 O O . LYS A 1 10 ? 8.156 -1.547 -15.147 1.00 25.24 10 LYS A O 14
ATOM 6746 N N . SER A 1 11 ? 8.001 0.128 -13.636 1.00 2.42 11 SER A N 14
ATOM 6747 C CA . SER A 1 11 ? 6.975 0.847 -14.373 1.00 23.05 11 SER A CA 14
ATOM 6748 C C . SER A 1 11 ? 7.449 1.115 -15.803 1.00 33.24 11 SER A C 14
ATOM 6749 O O . SER A 1 11 ? 6.645 1.131 -16.734 1.00 11.04 11 SER A O 14
ATOM 6757 N N . VAL A 1 12 ? 8.751 1.318 -15.932 1.00 44.13 12 VAL A N 14
ATOM 6758 C CA . VAL A 1 12 ? 9.342 1.584 -17.233 1.00 55.32 12 VAL A CA 14
ATOM 6759 C C . VAL A 1 12 ? 9.093 0.389 -18.155 1.00 63.13 12 VAL A C 14
ATOM 6760 O O . VAL A 1 12 ? 8.909 0.557 -19.360 1.00 13.24 12 VAL A O 14
ATOM 6773 N N . ARG A 1 13 ? 9.097 -0.792 -17.554 1.00 50.14 13 ARG A N 14
ATOM 6774 C CA . ARG A 1 13 ? 8.874 -2.015 -18.307 1.00 25.14 13 ARG A CA 14
ATOM 6775 C C . ARG A 1 13 ? 7.433 -2.071 -18.815 1.00 55.30 13 ARG A C 14
ATOM 6776 O O . ARG A 1 13 ? 7.172 -2.594 -19.897 1.00 71.41 13 ARG A O 14
ATOM 6796 N N . HIS A 1 14 ? 6.533 -1.523 -18.010 1.00 65.53 14 HIS A N 14
ATOM 6797 C CA . HIS A 1 14 ? 5.125 -1.504 -18.365 1.00 74.32 14 HIS A CA 14
ATOM 6798 C C . HIS A 1 14 ? 4.877 -0.430 -19.426 1.00 63.13 14 HIS A C 14
ATOM 6799 O O . HIS A 1 14 ? 4.150 -0.661 -20.391 1.00 14.12 14 HIS A O 14
ATOM 6813 N N . VAL A 1 15 ? 5.497 0.721 -19.212 1.00 40.23 15 VAL A N 14
ATOM 6814 C CA . VAL A 1 15 ? 5.353 1.832 -20.138 1.00 65.22 15 VAL A CA 14
ATOM 6815 C C . VAL A 1 15 ? 6.035 1.478 -21.462 1.00 10.24 15 VAL A C 14
ATOM 6816 O O . VAL A 1 15 ? 5.567 1.872 -22.529 1.00 65.52 15 VAL A O 14
ATOM 6829 N N . VAL A 1 16 ? 7.129 0.740 -21.348 1.00 61.32 16 VAL A N 14
ATOM 6830 C CA . VAL A 1 16 ? 7.880 0.329 -22.522 1.00 73.35 16 VAL A CA 14
ATOM 6831 C C . VAL A 1 16 ? 6.939 -0.373 -23.504 1.00 31.53 16 VAL A C 14
ATOM 6832 O O . VAL A 1 16 ? 6.986 -0.117 -24.706 1.00 30.12 16 VAL A O 14
ATOM 6845 N N . ASP A 1 17 ? 6.106 -1.246 -22.954 1.00 43.55 17 ASP A N 14
ATOM 6846 C CA . ASP A 1 17 ? 5.156 -1.987 -23.766 1.00 51.43 17 ASP A CA 14
ATOM 6847 C C . ASP A 1 17 ? 4.065 -1.035 -24.263 1.00 22.43 17 ASP A C 14
ATOM 6848 O O . ASP A 1 17 ? 3.444 -1.282 -25.295 1.00 61.33 17 ASP A O 14
ATOM 6858 N N . ALA A 1 18 ? 3.865 0.032 -23.504 1.00 4.12 18 ALA A N 14
ATOM 6859 C CA . ALA A 1 18 ? 2.860 1.022 -23.854 1.00 24.54 18 ALA A CA 14
ATOM 6860 C C . ALA A 1 18 ? 3.220 1.654 -25.200 1.00 22.24 18 ALA A C 14
ATOM 6861 O O . ALA A 1 18 ? 2.345 2.139 -25.915 1.00 43.12 18 ALA A O 14
ATOM 6868 N N . ILE A 1 19 ? 4.509 1.628 -25.504 1.00 24.43 19 ILE A N 14
ATOM 6869 C CA . ILE A 1 19 ? 4.996 2.192 -26.751 1.00 52.21 19 ILE A CA 14
ATOM 6870 C C . ILE A 1 19 ? 4.353 1.452 -27.926 1.00 11.12 19 ILE A C 14
ATOM 6871 O O . ILE A 1 19 ? 4.166 2.026 -28.998 1.00 35.53 19 ILE A O 14
ATOM 6887 N N . GLY A 1 20 ? 4.033 0.189 -27.684 1.00 54.42 20 GLY A N 14
ATOM 6888 C CA . GLY A 1 20 ? 3.415 -0.635 -28.709 1.00 33.23 20 GLY A CA 14
ATOM 6889 C C . GLY A 1 20 ? 1.931 -0.859 -28.411 1.00 33.41 20 GLY A C 14
ATOM 6890 O O . GLY A 1 20 ? 1.161 -1.211 -29.304 1.00 11.44 20 GLY A O 14
ATOM 6894 N N . SER A 1 21 ? 1.574 -0.647 -27.153 1.00 31.23 21 SER A N 14
ATOM 6895 C CA . SER A 1 21 ? 0.196 -0.822 -26.726 1.00 11.30 21 SER A CA 14
ATOM 6896 C C . SER A 1 21 ? -0.564 0.500 -26.856 1.00 5.21 21 SER A C 14
ATOM 6897 O O . SER A 1 21 ? -1.789 0.529 -26.753 1.00 1.02 21 SER A O 14
ATOM 6905 N N . VAL A 1 22 ? 0.196 1.562 -27.080 1.00 51.42 22 VAL A N 14
ATOM 6906 C CA . VAL A 1 22 ? -0.390 2.884 -27.225 1.00 50.23 22 VAL A CA 14
ATOM 6907 C C . VAL A 1 22 ? -1.404 2.865 -28.371 1.00 21.10 22 VAL A C 14
ATOM 6908 O O . VAL A 1 22 ? -2.441 3.522 -28.298 1.00 32.22 22 VAL A O 14
ATOM 6921 N N . ALA A 1 23 ? -1.068 2.105 -29.403 1.00 34.42 23 ALA A N 14
ATOM 6922 C CA . ALA A 1 23 ? -1.937 1.991 -30.562 1.00 44.15 23 ALA A CA 14
ATOM 6923 C C . ALA A 1 23 ? -3.169 1.164 -30.192 1.00 54.11 23 ALA A C 14
ATOM 6924 O O . ALA A 1 23 ? -4.173 1.187 -30.903 1.00 30.11 23 ALA A O 14
ATOM 6931 N N . GLY A 1 24 ? -3.053 0.453 -29.080 1.00 53.22 24 GLY A N 14
ATOM 6932 C CA . GLY A 1 24 ? -4.146 -0.380 -28.607 1.00 0.42 24 GLY A CA 14
ATOM 6933 C C . GLY A 1 24 ? -4.671 0.118 -27.259 1.00 2.53 24 GLY A C 14
ATOM 6934 O O . GLY A 1 24 ? -5.363 -0.611 -26.550 1.00 54.44 24 GLY A O 14
ATOM 6938 N N . ILE A 1 25 ? -4.321 1.357 -26.945 1.00 3.14 25 ILE A N 14
ATOM 6939 C CA . ILE A 1 25 ? -4.748 1.961 -25.694 1.00 2.20 25 ILE A CA 14
ATOM 6940 C C . ILE A 1 25 ? -5.025 3.449 -25.920 1.00 32.23 25 ILE A C 14
ATOM 6941 O O . ILE A 1 25 ? -6.126 3.926 -25.650 1.00 52.55 25 ILE A O 14
ATOM 6957 N N . ARG A 1 26 ? -4.007 4.140 -26.412 1.00 34.33 26 ARG A N 14
ATOM 6958 C CA . ARG A 1 26 ? -4.128 5.563 -26.677 1.00 3.43 26 ARG A CA 14
ATOM 6959 C C . ARG A 1 26 ? -5.049 5.804 -27.874 1.00 43.35 26 ARG A C 14
ATOM 6960 O O . ARG A 1 26 ? -5.829 6.755 -27.881 1.00 4.52 26 ARG A O 14
ATOM 6980 N N . GLY A 1 27 ? -4.928 4.926 -28.859 1.00 41.43 27 GLY A N 14
ATOM 6981 C CA . GLY A 1 27 ? -5.740 5.032 -30.060 1.00 21.23 27 GLY A CA 14
ATOM 6982 C C . GLY A 1 27 ? -7.210 4.735 -29.755 1.00 63.23 27 GLY A C 14
ATOM 6983 O O . GLY A 1 27 ? -8.101 5.417 -30.257 1.00 54.41 27 GLY A O 14
ATOM 6987 N N . ILE A 1 28 ? -7.417 3.716 -28.935 1.00 23.54 28 ILE A N 14
ATOM 6988 C CA . ILE A 1 28 ? -8.763 3.320 -28.557 1.00 60.14 28 ILE A CA 14
ATOM 6989 C C . ILE A 1 28 ? -9.295 4.284 -27.495 1.00 44.32 28 ILE A C 14
ATOM 6990 O O . ILE A 1 28 ? -10.499 4.343 -27.252 1.00 41.32 28 ILE A O 14
ATOM 7006 N N . LEU A 1 29 ? -8.370 5.016 -26.891 1.00 13.32 29 LEU A N 14
ATOM 7007 C CA . LEU A 1 29 ? -8.731 5.975 -25.860 1.00 41.23 29 LEU A CA 14
ATOM 7008 C C . LEU A 1 29 ? -9.677 7.021 -26.452 1.00 15.40 29 LEU A C 14
ATOM 7009 O O . LEU A 1 29 ? -10.537 7.553 -25.751 1.00 1.31 29 LEU A O 14
ATOM 7025 N N . LYS A 1 30 ? -9.488 7.285 -27.736 1.00 42.44 30 LYS A N 14
ATOM 7026 C CA . LYS A 1 30 ? -10.314 8.259 -28.430 1.00 71.44 30 LYS A CA 14
ATOM 7027 C C . LYS A 1 30 ? -11.756 7.751 -28.484 1.00 34.03 30 LYS A C 14
ATOM 7028 O O . LYS A 1 30 ? -12.670 8.500 -28.827 1.00 44.11 30 LYS A O 14
ATOM 7046 N N . SER A 1 31 ? -11.916 6.482 -28.139 1.00 34.22 31 SER A N 14
ATOM 7047 C CA . SER A 1 31 ? -13.232 5.865 -28.143 1.00 52.31 31 SER A CA 14
ATOM 7048 C C . SER A 1 31 ? -13.803 5.840 -26.724 1.00 23.33 31 SER A C 14
ATOM 7049 O O . SER A 1 31 ? -14.982 5.550 -26.530 1.00 32.50 31 SER A O 14
ATOM 7057 N N . ILE A 1 32 ? -12.939 6.147 -25.767 1.00 42.34 32 ILE A N 14
ATOM 7058 C CA . ILE A 1 32 ? -13.342 6.163 -24.371 1.00 41.35 32 ILE A CA 14
ATOM 7059 C C . ILE A 1 32 ? -13.615 7.606 -23.941 1.00 20.35 32 ILE A C 14
ATOM 7060 O O . ILE A 1 32 ? -14.570 7.869 -23.211 1.00 41.34 32 ILE A O 14
ATOM 7076 N N . ARG A 1 33 ? -12.759 8.502 -24.410 1.00 33.14 33 ARG A N 14
ATOM 7077 C CA . ARG A 1 33 ? -12.896 9.911 -24.082 1.00 33.21 33 ARG A CA 14
ATOM 7078 C C . ARG A 1 33 ? -12.663 10.133 -22.586 1.00 42.02 33 ARG A C 14
ATOM 7079 O O . ARG A 1 33 ? -12.133 9.260 -21.901 1.00 32.14 33 ARG A O 14
ATOM 7099 N N . PHE A 1 1 ? -1.781 2.391 -6.483 1.00 41.21 1 PHE A N 15
ATOM 7100 C CA . PHE A 1 1 ? -0.561 1.917 -7.115 1.00 10.54 1 PHE A CA 15
ATOM 7101 C C . PHE A 1 1 ? 0.103 0.825 -6.274 1.00 70.00 1 PHE A C 15
ATOM 7102 O O . PHE A 1 1 ? -0.437 0.410 -5.250 1.00 13.53 1 PHE A O 15
ATOM 7119 N N . ASN A 1 2 ? 1.265 0.390 -6.738 1.00 60.24 2 ASN A N 15
ATOM 7120 C CA . ASN A 1 2 ? 2.008 -0.647 -6.042 1.00 44.52 2 ASN A CA 15
ATOM 7121 C C . ASN A 1 2 ? 3.503 -0.328 -6.109 1.00 4.24 2 ASN A C 15
ATOM 7122 O O . ASN A 1 2 ? 4.201 -0.390 -5.097 1.00 55.11 2 ASN A O 15
ATOM 7133 N N . ARG A 1 3 ? 3.952 0.007 -7.310 1.00 33.43 3 ARG A N 15
ATOM 7134 C CA . ARG A 1 3 ? 5.351 0.335 -7.521 1.00 42.24 3 ARG A CA 15
ATOM 7135 C C . ARG A 1 3 ? 5.721 1.605 -6.752 1.00 34.13 3 ARG A C 15
ATOM 7136 O O . ARG A 1 3 ? 6.899 1.884 -6.538 1.00 2.44 3 ARG A O 15
ATOM 7156 N N . GLY A 1 4 ? 4.691 2.340 -6.357 1.00 23.21 4 GLY A N 15
ATOM 7157 C CA . GLY A 1 4 ? 4.893 3.573 -5.616 1.00 10.23 4 GLY A CA 15
ATOM 7158 C C . GLY A 1 4 ? 5.008 4.769 -6.563 1.00 10.53 4 GLY A C 15
ATOM 7159 O O . GLY A 1 4 ? 4.408 5.816 -6.322 1.00 72.13 4 GLY A O 15
ATOM 7163 N N . GLY A 1 5 ? 5.783 4.575 -7.619 1.00 62.33 5 GLY A N 15
ATOM 7164 C CA . GLY A 1 5 ? 5.985 5.624 -8.604 1.00 15.55 5 GLY A CA 15
ATOM 7165 C C . GLY A 1 5 ? 7.340 6.307 -8.408 1.00 30.21 5 GLY A C 15
ATOM 7166 O O . GLY A 1 5 ? 7.781 7.076 -9.261 1.00 33.31 5 GLY A O 15
ATOM 7170 N N . TYR A 1 6 ? 7.963 6.001 -7.279 1.00 61.15 6 TYR A N 15
ATOM 7171 C CA . TYR A 1 6 ? 9.259 6.575 -6.961 1.00 4.10 6 TYR A CA 15
ATOM 7172 C C . TYR A 1 6 ? 10.390 5.761 -7.593 1.00 21.31 6 TYR A C 15
ATOM 7173 O O . TYR A 1 6 ? 11.504 6.258 -7.753 1.00 54.00 6 TYR A O 15
ATOM 7191 N N . ASN A 1 7 ? 10.065 4.523 -7.935 1.00 31.42 7 ASN A N 15
ATOM 7192 C CA . ASN A 1 7 ? 11.039 3.634 -8.546 1.00 3.54 7 ASN A CA 15
ATOM 7193 C C . ASN A 1 7 ? 11.537 4.253 -9.854 1.00 32.32 7 ASN A C 15
ATOM 7194 O O . ASN A 1 7 ? 11.259 5.416 -10.140 1.00 2.44 7 ASN A O 15
ATOM 7205 N N . PHE A 1 8 ? 12.263 3.446 -10.613 1.00 44.24 8 PHE A N 15
ATOM 7206 C CA . PHE A 1 8 ? 12.802 3.899 -11.885 1.00 2.45 8 PHE A CA 15
ATOM 7207 C C . PHE A 1 8 ? 13.429 2.738 -12.660 1.00 15.52 8 PHE A C 15
ATOM 7208 O O . PHE A 1 8 ? 14.505 2.882 -13.238 1.00 13.33 8 PHE A O 15
ATOM 7225 N N . GLY A 1 9 ? 12.728 1.614 -12.647 1.00 10.00 9 GLY A N 15
ATOM 7226 C CA . GLY A 1 9 ? 13.202 0.429 -13.342 1.00 11.03 9 GLY A CA 15
ATOM 7227 C C . GLY A 1 9 ? 12.047 -0.529 -13.643 1.00 2.50 9 GLY A C 15
ATOM 7228 O O . GLY A 1 9 ? 11.790 -0.852 -14.802 1.00 2.53 9 GLY A O 15
ATOM 7232 N N . LYS A 1 10 ? 11.382 -0.956 -12.580 1.00 1.33 10 LYS A N 15
ATOM 7233 C CA . LYS A 1 10 ? 10.261 -1.870 -12.716 1.00 12.22 10 LYS A CA 15
ATOM 7234 C C . LYS A 1 10 ? 9.128 -1.172 -13.470 1.00 52.55 10 LYS A C 15
ATOM 7235 O O . LYS A 1 10 ? 8.660 -1.668 -14.494 1.00 65.31 10 LYS A O 15
ATOM 7253 N N . SER A 1 11 ? 8.719 -0.030 -12.936 1.00 31.32 11 SER A N 15
ATOM 7254 C CA . SER A 1 11 ? 7.650 0.741 -13.546 1.00 55.31 11 SER A CA 15
ATOM 7255 C C . SER A 1 11 ? 7.972 1.010 -15.017 1.00 43.52 11 SER A C 15
ATOM 7256 O O . SER A 1 11 ? 7.071 1.076 -15.852 1.00 44.02 11 SER A O 15
ATOM 7264 N N . VAL A 1 12 ? 9.260 1.159 -15.290 1.00 3.23 12 VAL A N 15
ATOM 7265 C CA . VAL A 1 12 ? 9.713 1.420 -16.646 1.00 22.25 12 VAL A CA 15
ATOM 7266 C C . VAL A 1 12 ? 9.348 0.232 -17.538 1.00 14.11 12 VAL A C 15
ATOM 7267 O O . VAL A 1 12 ? 9.043 0.407 -18.717 1.00 14.44 12 VAL A O 15
ATOM 7280 N N . ARG A 1 13 ? 9.390 -0.950 -16.942 1.00 21.34 13 ARG A N 15
ATOM 7281 C CA . ARG A 1 13 ? 9.067 -2.167 -17.668 1.00 1.32 13 ARG A CA 15
ATOM 7282 C C . ARG A 1 13 ? 7.579 -2.194 -18.023 1.00 1.41 13 ARG A C 15
ATOM 7283 O O . ARG A 1 13 ? 7.197 -2.707 -19.074 1.00 3.43 13 ARG A O 15
ATOM 7303 N N . HIS A 1 14 ? 6.779 -1.635 -17.127 1.00 3.24 14 HIS A N 15
ATOM 7304 C CA . HIS A 1 14 ? 5.342 -1.588 -17.332 1.00 74.33 14 HIS A CA 15
ATOM 7305 C C . HIS A 1 14 ? 5.004 -0.502 -18.355 1.00 44.42 14 HIS A C 15
ATOM 7306 O O . HIS A 1 14 ? 4.176 -0.712 -19.240 1.00 64.30 14 HIS A O 15
ATOM 7320 N N . VAL A 1 15 ? 5.663 0.637 -18.200 1.00 4.22 15 VAL A N 15
ATOM 7321 C CA . VAL A 1 15 ? 5.444 1.757 -19.099 1.00 1.52 15 VAL A CA 15
ATOM 7322 C C . VAL A 1 15 ? 5.976 1.402 -20.489 1.00 11.13 15 VAL A C 15
ATOM 7323 O O . VAL A 1 15 ? 5.411 1.819 -21.499 1.00 31.23 15 VAL A O 15
ATOM 7336 N N . VAL A 1 16 ? 7.057 0.636 -20.496 1.00 34.34 16 VAL A N 15
ATOM 7337 C CA . VAL A 1 16 ? 7.671 0.219 -21.745 1.00 0.52 16 VAL A CA 15
ATOM 7338 C C . VAL A 1 16 ? 6.619 -0.457 -22.625 1.00 75.41 16 VAL A C 15
ATOM 7339 O O . VAL A 1 16 ? 6.551 -0.202 -23.826 1.00 44.15 16 VAL A O 15
ATOM 7352 N N . ASP A 1 17 ? 5.823 -1.308 -21.993 1.00 52.42 17 ASP A N 15
ATOM 7353 C CA . ASP A 1 17 ? 4.777 -2.023 -22.704 1.00 33.11 17 ASP A CA 15
ATOM 7354 C C . ASP A 1 17 ? 3.656 -1.048 -23.069 1.00 74.22 17 ASP A C 15
ATOM 7355 O O . ASP A 1 17 ? 2.916 -1.277 -24.025 1.00 44.24 17 ASP A O 15
ATOM 7365 N N . ALA A 1 18 ? 3.564 0.018 -22.288 1.00 45.34 18 ALA A N 15
ATOM 7366 C CA . ALA A 1 18 ? 2.546 1.029 -22.518 1.00 31.13 18 ALA A CA 15
ATOM 7367 C C . ALA A 1 18 ? 2.718 1.610 -23.923 1.00 15.15 18 ALA A C 15
ATOM 7368 O O . ALA A 1 18 ? 1.742 2.009 -24.557 1.00 11.14 18 ALA A O 15
ATOM 7375 N N . ILE A 1 19 ? 3.965 1.640 -24.368 1.00 20.52 19 ILE A N 15
ATOM 7376 C CA . ILE A 1 19 ? 4.277 2.165 -25.686 1.00 0.31 19 ILE A CA 15
ATOM 7377 C C . ILE A 1 19 ? 3.470 1.403 -26.739 1.00 22.54 19 ILE A C 15
ATOM 7378 O O . ILE A 1 19 ? 3.149 1.947 -27.794 1.00 31.51 19 ILE A O 15
ATOM 7394 N N . GLY A 1 20 ? 3.166 0.154 -26.415 1.00 1.33 20 GLY A N 15
ATOM 7395 C CA . GLY A 1 20 ? 2.403 -0.689 -27.319 1.00 51.23 20 GLY A CA 15
ATOM 7396 C C . GLY A 1 20 ? 0.923 -0.713 -26.930 1.00 5.42 20 GLY A C 15
ATOM 7397 O O . GLY A 1 20 ? 0.058 -0.930 -27.777 1.00 3.23 20 GLY A O 15
ATOM 7401 N N . SER A 1 21 ? 0.678 -0.486 -25.648 1.00 24.24 21 SER A N 15
ATOM 7402 C CA . SER A 1 21 ? -0.681 -0.479 -25.135 1.00 54.15 21 SER A CA 15
ATOM 7403 C C . SER A 1 21 ? -1.384 0.820 -25.535 1.00 73.05 21 SER A C 15
ATOM 7404 O O . SER A 1 21 ? -2.612 0.875 -25.589 1.00 61.30 21 SER A O 15
ATOM 7412 N N . VAL A 1 22 ? -0.575 1.834 -25.806 1.00 74.21 22 VAL A N 15
ATOM 7413 C CA . VAL A 1 22 ? -1.104 3.129 -26.200 1.00 33.33 22 VAL A CA 15
ATOM 7414 C C . VAL A 1 22 ? -1.949 2.967 -27.465 1.00 35.53 22 VAL A C 15
ATOM 7415 O O . VAL A 1 22 ? -2.984 3.616 -27.612 1.00 21.42 22 VAL A O 15
ATOM 7428 N N . ALA A 1 23 ? -1.478 2.097 -28.346 1.00 25.23 23 ALA A N 15
ATOM 7429 C CA . ALA A 1 23 ? -2.177 1.841 -29.593 1.00 41.04 23 ALA A CA 15
ATOM 7430 C C . ALA A 1 23 ? -3.441 1.028 -29.307 1.00 62.31 23 ALA A C 15
ATOM 7431 O O . ALA A 1 23 ? -4.320 0.919 -30.160 1.00 52.43 23 ALA A O 15
ATOM 7438 N N . GLY A 1 24 ? -3.491 0.477 -28.103 1.00 72.43 24 GLY A N 15
ATOM 7439 C CA . GLY A 1 24 ? -4.633 -0.324 -27.694 1.00 2.22 24 GLY A CA 15
ATOM 7440 C C . GLY A 1 24 ? -5.326 0.292 -26.477 1.00 0.13 24 GLY A C 15
ATOM 7441 O O . GLY A 1 24 ? -6.106 -0.375 -25.799 1.00 1.14 24 GLY A O 15
ATOM 7445 N N . ILE A 1 25 ? -5.016 1.558 -26.237 1.00 34.20 25 ILE A N 15
ATOM 7446 C CA . ILE A 1 25 ? -5.600 2.271 -25.113 1.00 42.15 25 ILE A CA 15
ATOM 7447 C C . ILE A 1 25 ? -5.848 3.727 -25.513 1.00 1.13 25 ILE A C 15
ATOM 7448 O O . ILE A 1 25 ? -6.969 4.222 -25.404 1.00 23.00 25 ILE A O 15
ATOM 7464 N N . ARG A 1 26 ? -4.783 4.372 -25.967 1.00 14.45 26 ARG A N 15
ATOM 7465 C CA . ARG A 1 26 ? -4.872 5.762 -26.383 1.00 24.25 26 ARG A CA 15
ATOM 7466 C C . ARG A 1 26 ? -5.652 5.875 -27.693 1.00 75.13 26 ARG A C 15
ATOM 7467 O O . ARG A 1 26 ? -6.682 6.546 -27.751 1.00 23.01 26 ARG A O 15
ATOM 7487 N N . GLY A 1 27 ? -5.133 5.208 -28.714 1.00 12.42 27 GLY A N 15
ATOM 7488 C CA . GLY A 1 27 ? -5.769 5.226 -30.020 1.00 60.33 27 GLY A CA 15
ATOM 7489 C C . GLY A 1 27 ? -7.233 4.793 -29.923 1.00 54.13 27 GLY A C 15
ATOM 7490 O O . GLY A 1 27 ? -8.084 5.300 -30.654 1.00 23.34 27 GLY A O 15
ATOM 7494 N N . ILE A 1 28 ? -7.483 3.861 -29.015 1.00 61.04 28 ILE A N 15
ATOM 7495 C CA . ILE A 1 28 ? -8.830 3.355 -28.813 1.00 62.54 28 ILE A CA 15
ATOM 7496 C C . ILE A 1 28 ? -9.627 4.357 -27.976 1.00 25.32 28 ILE A C 15
ATOM 7497 O O . ILE A 1 28 ? -10.855 4.307 -27.944 1.00 71.40 28 ILE A O 15
ATOM 7513 N N . LEU A 1 29 ? -8.894 5.244 -27.318 1.00 34.31 29 LEU A N 15
ATOM 7514 C CA . LEU A 1 29 ? -9.517 6.256 -26.482 1.00 55.13 29 LEU A CA 15
ATOM 7515 C C . LEU A 1 29 ? -10.365 7.182 -27.357 1.00 1.31 29 LEU A C 15
ATOM 7516 O O . LEU A 1 29 ? -11.345 7.759 -26.888 1.00 40.24 29 LEU A O 15
ATOM 7532 N N . LYS A 1 30 ? -9.956 7.296 -28.612 1.00 73.31 30 LYS A N 15
ATOM 7533 C CA . LYS A 1 30 ? -10.666 8.142 -29.557 1.00 22.14 30 LYS A CA 15
ATOM 7534 C C . LYS A 1 30 ? -12.045 7.541 -29.837 1.00 44.11 30 LYS A C 15
ATOM 7535 O O . LYS A 1 30 ? -12.900 8.193 -30.435 1.00 64.41 30 LYS A O 15
ATOM 7553 N N . SER A 1 31 ? -12.218 6.305 -29.392 1.00 10.31 31 SER A N 15
ATOM 7554 C CA . SER A 1 31 ? -13.478 5.609 -29.588 1.00 15.34 31 SER A CA 15
ATOM 7555 C C . SER A 1 31 ? -14.325 5.692 -28.315 1.00 64.35 31 SER A C 15
ATOM 7556 O O . SER A 1 31 ? -15.508 5.358 -28.330 1.00 55.14 31 SER A O 15
ATOM 7564 N N . ILE A 1 32 ? -13.684 6.138 -27.245 1.00 31.21 32 ILE A N 15
ATOM 7565 C CA . ILE A 1 32 ? -14.363 6.268 -25.967 1.00 10.21 32 ILE A CA 15
ATOM 7566 C C . ILE A 1 32 ? -14.768 7.729 -25.756 1.00 71.52 32 ILE A C 15
ATOM 7567 O O . ILE A 1 32 ? -15.864 8.009 -25.273 1.00 21.12 32 ILE A O 15
ATOM 7583 N N . ARG A 1 33 ? -13.862 8.620 -26.129 1.00 52.34 33 ARG A N 15
ATOM 7584 C CA . ARG A 1 33 ? -14.111 10.045 -25.987 1.00 74.24 33 ARG A CA 15
ATOM 7585 C C . ARG A 1 33 ? -14.209 10.422 -24.508 1.00 20.33 33 ARG A C 15
ATOM 7586 O O . ARG A 1 33 ? -13.324 11.089 -23.974 1.00 31.32 33 ARG A O 15
ATOM 7606 N N . PHE A 1 1 ? 4.727 0.226 -10.435 1.00 40.20 1 PHE A N 16
ATOM 7607 C CA . PHE A 1 1 ? 3.765 -0.383 -11.338 1.00 44.22 1 PHE A CA 16
ATOM 7608 C C . PHE A 1 1 ? 2.338 -0.218 -10.812 1.00 22.44 1 PHE A C 16
ATOM 7609 O O . PHE A 1 1 ? 1.427 -0.920 -11.248 1.00 21.21 1 PHE A O 16
ATOM 7626 N N . ASN A 1 2 ? 2.188 0.713 -9.881 1.00 65.12 2 ASN A N 16
ATOM 7627 C CA . ASN A 1 2 ? 0.888 0.978 -9.291 1.00 13.44 2 ASN A CA 16
ATOM 7628 C C . ASN A 1 2 ? 0.847 2.422 -8.786 1.00 55.32 2 ASN A C 16
ATOM 7629 O O . ASN A 1 2 ? -0.122 3.141 -9.028 1.00 71.33 2 ASN A O 16
ATOM 7640 N N . ARG A 1 3 ? 1.910 2.804 -8.094 1.00 52.12 3 ARG A N 16
ATOM 7641 C CA . ARG A 1 3 ? 2.007 4.149 -7.554 1.00 4.34 3 ARG A CA 16
ATOM 7642 C C . ARG A 1 3 ? 2.590 5.101 -8.600 1.00 44.01 3 ARG A C 16
ATOM 7643 O O . ARG A 1 3 ? 2.180 6.257 -8.690 1.00 73.14 3 ARG A O 16
ATOM 7663 N N . GLY A 1 4 ? 3.539 4.580 -9.365 1.00 34.44 4 GLY A N 16
ATOM 7664 C CA . GLY A 1 4 ? 4.182 5.369 -10.401 1.00 62.54 4 GLY A CA 16
ATOM 7665 C C . GLY A 1 4 ? 4.364 6.820 -9.953 1.00 22.15 4 GLY A C 16
ATOM 7666 O O . GLY A 1 4 ? 4.182 7.745 -10.742 1.00 43.13 4 GLY A O 16
ATOM 7670 N N . GLY A 1 5 ? 4.721 6.974 -8.686 1.00 22.41 5 GLY A N 16
ATOM 7671 C CA . GLY A 1 5 ? 4.930 8.297 -8.123 1.00 31.45 5 GLY A CA 16
ATOM 7672 C C . GLY A 1 5 ? 6.177 8.325 -7.236 1.00 71.24 5 GLY A C 16
ATOM 7673 O O . GLY A 1 5 ? 6.406 9.292 -6.511 1.00 72.43 5 GLY A O 16
ATOM 7677 N N . TYR A 1 6 ? 6.950 7.253 -7.324 1.00 64.21 6 TYR A N 16
ATOM 7678 C CA . TYR A 1 6 ? 8.168 7.142 -6.539 1.00 44.44 6 TYR A CA 16
ATOM 7679 C C . TYR A 1 6 ? 9.136 6.138 -7.167 1.00 62.54 6 TYR A C 16
ATOM 7680 O O . TYR A 1 6 ? 10.341 6.379 -7.218 1.00 3.02 6 TYR A O 16
ATOM 7698 N N . ASN A 1 7 ? 8.573 5.032 -7.631 1.00 35.45 7 ASN A N 16
ATOM 7699 C CA . ASN A 1 7 ? 9.371 3.989 -8.253 1.00 55.02 7 ASN A CA 16
ATOM 7700 C C . ASN A 1 7 ? 10.087 4.564 -9.477 1.00 25.34 7 ASN A C 16
ATOM 7701 O O . ASN A 1 7 ? 9.909 5.733 -9.813 1.00 14.32 7 ASN A O 16
ATOM 7712 N N . PHE A 1 8 ? 10.884 3.715 -10.109 1.00 30.40 8 PHE A N 16
ATOM 7713 C CA . PHE A 1 8 ? 11.629 4.123 -11.288 1.00 13.32 8 PHE A CA 16
ATOM 7714 C C . PHE A 1 8 ? 12.293 2.921 -11.961 1.00 20.40 8 PHE A C 16
ATOM 7715 O O . PHE A 1 8 ? 13.444 3.001 -12.389 1.00 15.24 8 PHE A O 16
ATOM 7732 N N . GLY A 1 9 ? 11.540 1.833 -12.034 1.00 52.11 9 GLY A N 16
ATOM 7733 C CA . GLY A 1 9 ? 12.041 0.615 -12.648 1.00 41.30 9 GLY A CA 16
ATOM 7734 C C . GLY A 1 9 ? 10.890 -0.297 -13.076 1.00 51.03 9 GLY A C 16
ATOM 7735 O O . GLY A 1 9 ? 10.797 -0.680 -14.242 1.00 1.15 9 GLY A O 16
ATOM 7739 N N . LYS A 1 10 ? 10.042 -0.619 -12.111 1.00 14.22 10 LYS A N 16
ATOM 7740 C CA . LYS A 1 10 ? 8.900 -1.479 -12.373 1.00 42.13 10 LYS A CA 16
ATOM 7741 C C . LYS A 1 10 ? 7.941 -0.768 -13.330 1.00 71.11 10 LYS A C 16
ATOM 7742 O O . LYS A 1 10 ? 7.600 -1.303 -14.384 1.00 35.23 10 LYS A O 16
ATOM 7760 N N . SER A 1 11 ? 7.533 0.427 -12.929 1.00 31.23 11 SER A N 16
ATOM 7761 C CA . SER A 1 11 ? 6.620 1.216 -13.737 1.00 54.42 11 SER A CA 16
ATOM 7762 C C . SER A 1 11 ? 7.175 1.370 -15.155 1.00 10.44 11 SER A C 16
ATOM 7763 O O . SER A 1 11 ? 6.415 1.433 -16.120 1.00 31.44 11 SER A O 16
ATOM 7771 N N . VAL A 1 12 ? 8.496 1.427 -15.235 1.00 42.31 12 VAL A N 16
ATOM 7772 C CA . VAL A 1 12 ? 9.162 1.573 -16.518 1.00 62.23 12 VAL A CA 16
ATOM 7773 C C . VAL A 1 12 ? 8.862 0.349 -17.386 1.00 34.23 12 VAL A C 16
ATOM 7774 O O . VAL A 1 12 ? 8.748 0.461 -18.605 1.00 61.43 12 VAL A O 16
ATOM 7787 N N . ARG A 1 13 ? 8.741 -0.792 -16.722 1.00 43.32 13 ARG A N 16
ATOM 7788 C CA . ARG A 1 13 ? 8.456 -2.035 -17.417 1.00 61.44 13 ARG A CA 16
ATOM 7789 C C . ARG A 1 13 ? 7.039 -2.008 -17.994 1.00 63.23 13 ARG A C 16
ATOM 7790 O O . ARG A 1 13 ? 6.788 -2.570 -19.059 1.00 41.35 13 ARG A O 16
ATOM 7810 N N . HIS A 1 14 ? 6.150 -1.349 -17.265 1.00 64.43 14 HIS A N 16
ATOM 7811 C CA . HIS A 1 14 ? 4.765 -1.242 -17.691 1.00 44.34 14 HIS A CA 16
ATOM 7812 C C . HIS A 1 14 ? 4.653 -0.210 -18.815 1.00 50.33 14 HIS A C 16
ATOM 7813 O O . HIS A 1 14 ? 3.955 -0.436 -19.803 1.00 4.50 14 HIS A O 16
ATOM 7827 N N . VAL A 1 15 ? 5.350 0.901 -18.627 1.00 64.02 15 VAL A N 16
ATOM 7828 C CA . VAL A 1 15 ? 5.338 1.969 -19.613 1.00 32.51 15 VAL A CA 16
ATOM 7829 C C . VAL A 1 15 ? 6.049 1.494 -20.882 1.00 34.42 15 VAL A C 16
ATOM 7830 O O . VAL A 1 15 ? 5.663 1.865 -21.989 1.00 70.44 15 VAL A O 16
ATOM 7843 N N . VAL A 1 16 ? 7.074 0.680 -20.678 1.00 21.10 16 VAL A N 16
ATOM 7844 C CA . VAL A 1 16 ? 7.842 0.150 -21.792 1.00 2.41 16 VAL A CA 16
ATOM 7845 C C . VAL A 1 16 ? 6.898 -0.553 -22.768 1.00 74.44 16 VAL A C 16
ATOM 7846 O O . VAL A 1 16 ? 7.040 -0.417 -23.982 1.00 70.15 16 VAL A O 16
ATOM 7859 N N . ASP A 1 17 ? 5.954 -1.291 -22.201 1.00 40.45 17 ASP A N 16
ATOM 7860 C CA . ASP A 1 17 ? 4.986 -2.016 -23.007 1.00 22.02 17 ASP A CA 16
ATOM 7861 C C . ASP A 1 17 ? 4.007 -1.023 -23.636 1.00 73.42 17 ASP A C 16
ATOM 7862 O O . ASP A 1 17 ? 3.416 -1.304 -24.678 1.00 20.51 17 ASP A O 16
ATOM 7872 N N . ALA A 1 18 ? 3.865 0.117 -22.977 1.00 52.34 18 ALA A N 16
ATOM 7873 C CA . ALA A 1 18 ? 2.967 1.153 -23.459 1.00 41.34 18 ALA A CA 16
ATOM 7874 C C . ALA A 1 18 ? 3.443 1.637 -24.830 1.00 44.44 18 ALA A C 16
ATOM 7875 O O . ALA A 1 18 ? 2.639 2.072 -25.653 1.00 71.02 18 ALA A O 16
ATOM 7882 N N . ILE A 1 19 ? 4.749 1.546 -25.034 1.00 5.23 19 ILE A N 16
ATOM 7883 C CA . ILE A 1 19 ? 5.343 1.970 -26.291 1.00 34.52 19 ILE A CA 16
ATOM 7884 C C . ILE A 1 19 ? 4.677 1.215 -27.443 1.00 62.34 19 ILE A C 16
ATOM 7885 O O . ILE A 1 19 ? 4.643 1.703 -28.572 1.00 32.31 19 ILE A O 16
ATOM 7901 N N . GLY A 1 20 ? 4.165 0.036 -27.119 1.00 41.54 20 GLY A N 16
ATOM 7902 C CA . GLY A 1 20 ? 3.503 -0.791 -28.114 1.00 13.43 20 GLY A CA 16
ATOM 7903 C C . GLY A 1 20 ? 2.004 -0.901 -27.825 1.00 22.13 20 GLY A C 16
ATOM 7904 O O . GLY A 1 20 ? 1.214 -1.179 -28.725 1.00 73.31 20 GLY A O 16
ATOM 7908 N N . SER A 1 21 ? 1.659 -0.678 -26.565 1.00 52.43 21 SER A N 16
ATOM 7909 C CA . SER A 1 21 ? 0.269 -0.749 -26.146 1.00 43.45 21 SER A CA 16
ATOM 7910 C C . SER A 1 21 ? -0.428 0.586 -26.419 1.00 73.41 21 SER A C 16
ATOM 7911 O O . SER A 1 21 ? -1.641 0.703 -26.248 1.00 23.31 21 SER A O 16
ATOM 7919 N N . VAL A 1 22 ? 0.368 1.558 -26.839 1.00 13.02 22 VAL A N 16
ATOM 7920 C CA . VAL A 1 22 ? -0.158 2.879 -27.137 1.00 0.43 22 VAL A CA 16
ATOM 7921 C C . VAL A 1 22 ? -1.244 2.762 -28.208 1.00 33.23 22 VAL A C 16
ATOM 7922 O O . VAL A 1 22 ? -2.238 3.486 -28.171 1.00 32.40 22 VAL A O 16
ATOM 7935 N N . ALA A 1 23 ? -1.018 1.844 -29.136 1.00 51.33 23 ALA A N 16
ATOM 7936 C CA . ALA A 1 23 ? -1.965 1.623 -30.216 1.00 32.53 23 ALA A CA 16
ATOM 7937 C C . ALA A 1 23 ? -3.212 0.931 -29.660 1.00 51.33 23 ALA A C 16
ATOM 7938 O O . ALA A 1 23 ? -4.255 0.908 -30.311 1.00 54.34 23 ALA A O 16
ATOM 7945 N N . GLY A 1 24 ? -3.063 0.385 -28.463 1.00 22.13 24 GLY A N 16
ATOM 7946 C CA . GLY A 1 24 ? -4.164 -0.305 -27.812 1.00 62.13 24 GLY A CA 16
ATOM 7947 C C . GLY A 1 24 ? -4.580 0.415 -26.528 1.00 30.10 24 GLY A C 16
ATOM 7948 O O . GLY A 1 24 ? -5.268 -0.159 -25.685 1.00 71.24 24 GLY A O 16
ATOM 7952 N N . ILE A 1 25 ? -4.145 1.662 -26.419 1.00 31.41 25 ILE A N 16
ATOM 7953 C CA . ILE A 1 25 ? -4.464 2.466 -25.252 1.00 1.04 25 ILE A CA 16
ATOM 7954 C C . ILE A 1 25 ? -4.674 3.919 -25.681 1.00 53.31 25 ILE A C 16
ATOM 7955 O O . ILE A 1 25 ? -5.731 4.497 -25.432 1.00 11.34 25 ILE A O 16
ATOM 7971 N N . ARG A 1 26 ? -3.651 4.468 -26.319 1.00 53.34 26 ARG A N 16
ATOM 7972 C CA . ARG A 1 26 ? -3.711 5.843 -26.786 1.00 1.11 26 ARG A CA 16
ATOM 7973 C C . ARG A 1 26 ? -4.686 5.964 -27.959 1.00 63.20 26 ARG A C 16
ATOM 7974 O O . ARG A 1 26 ? -5.401 6.957 -28.076 1.00 52.45 26 ARG A O 16
ATOM 7994 N N . GLY A 1 27 ? -4.683 4.938 -28.798 1.00 24.05 27 GLY A N 16
ATOM 7995 C CA . GLY A 1 27 ? -5.558 4.917 -29.957 1.00 63.32 27 GLY A CA 16
ATOM 7996 C C . GLY A 1 27 ? -7.019 4.743 -29.538 1.00 51.33 27 GLY A C 16
ATOM 7997 O O . GLY A 1 27 ? -7.907 5.395 -30.086 1.00 71.42 27 GLY A O 16
ATOM 8001 N N . ILE A 1 28 ? -7.223 3.862 -28.570 1.00 73.14 28 ILE A N 16
ATOM 8002 C CA . ILE A 1 28 ? -8.562 3.595 -28.072 1.00 24.43 28 ILE A CA 16
ATOM 8003 C C . ILE A 1 28 ? -8.986 4.725 -27.132 1.00 31.10 28 ILE A C 16
ATOM 8004 O O . ILE A 1 28 ? -10.170 4.881 -26.838 1.00 32.44 28 ILE A O 16
ATOM 8020 N N . LEU A 1 29 ? -7.996 5.485 -26.687 1.00 71.21 29 LEU A N 16
ATOM 8021 C CA . LEU A 1 29 ? -8.252 6.596 -25.787 1.00 11.23 29 LEU A CA 16
ATOM 8022 C C . LEU A 1 29 ? -9.184 7.598 -26.472 1.00 22.20 29 LEU A C 16
ATOM 8023 O O . LEU A 1 29 ? -9.977 8.266 -25.811 1.00 0.13 29 LEU A O 16
ATOM 8039 N N . LYS A 1 30 ? -9.057 7.670 -27.789 1.00 2.42 30 LYS A N 16
ATOM 8040 C CA . LYS A 1 30 ? -9.878 8.579 -28.571 1.00 5.31 30 LYS A CA 16
ATOM 8041 C C . LYS A 1 30 ? -11.341 8.141 -28.485 1.00 23.52 30 LYS A C 16
ATOM 8042 O O . LYS A 1 30 ? -12.238 8.877 -28.890 1.00 53.42 30 LYS A O 16
ATOM 8060 N N . SER A 1 31 ? -11.536 6.942 -27.954 1.00 43.31 31 SER A N 16
ATOM 8061 C CA . SER A 1 31 ? -12.875 6.397 -27.810 1.00 24.44 31 SER A CA 16
ATOM 8062 C C . SER A 1 31 ? -13.370 6.599 -26.376 1.00 71.22 31 SER A C 16
ATOM 8063 O O . SER A 1 31 ? -14.549 6.396 -26.089 1.00 2.24 31 SER A O 16
ATOM 8071 N N . ILE A 1 32 ? -12.445 6.996 -25.515 1.00 30.32 32 ILE A N 16
ATOM 8072 C CA . ILE A 1 32 ? -12.773 7.227 -24.118 1.00 40.53 32 ILE A CA 16
ATOM 8073 C C . ILE A 1 32 ? -12.951 8.729 -23.883 1.00 65.20 32 ILE A C 16
ATOM 8074 O O . ILE A 1 32 ? -13.852 9.145 -23.157 1.00 74.33 32 ILE A O 16
ATOM 8090 N N . ARG A 1 33 ? -12.076 9.501 -24.510 1.00 43.25 33 ARG A N 16
ATOM 8091 C CA . ARG A 1 33 ? -12.125 10.947 -24.379 1.00 5.45 33 ARG A CA 16
ATOM 8092 C C . ARG A 1 33 ? -11.892 11.356 -22.922 1.00 61.35 33 ARG A C 16
ATOM 8093 O O . ARG A 1 33 ? -11.691 10.503 -22.059 1.00 61.34 33 ARG A O 16
ATOM 8113 N N . PHE A 1 1 ? 3.147 -1.794 -8.067 1.00 22.03 1 PHE A N 17
ATOM 8114 C CA . PHE A 1 1 ? 3.653 -0.581 -7.448 1.00 43.52 1 PHE A CA 17
ATOM 8115 C C . PHE A 1 1 ? 2.518 0.405 -7.165 1.00 11.12 1 PHE A C 17
ATOM 8116 O O . PHE A 1 1 ? 1.531 0.448 -7.898 1.00 0.22 1 PHE A O 17
ATOM 8133 N N . ASN A 1 2 ? 2.696 1.173 -6.100 1.00 34.34 2 ASN A N 17
ATOM 8134 C CA . ASN A 1 2 ? 1.698 2.155 -5.710 1.00 42.12 2 ASN A CA 17
ATOM 8135 C C . ASN A 1 2 ? 2.401 3.424 -5.223 1.00 23.52 2 ASN A C 17
ATOM 8136 O O . ASN A 1 2 ? 2.029 4.531 -5.608 1.00 20.12 2 ASN A O 17
ATOM 8147 N N . ARG A 1 3 ? 3.405 3.220 -4.383 1.00 23.43 3 ARG A N 17
ATOM 8148 C CA . ARG A 1 3 ? 4.164 4.333 -3.839 1.00 12.14 3 ARG A CA 17
ATOM 8149 C C . ARG A 1 3 ? 4.813 5.135 -4.968 1.00 4.20 3 ARG A C 17
ATOM 8150 O O . ARG A 1 3 ? 4.997 6.346 -4.849 1.00 33.44 3 ARG A O 17
ATOM 8170 N N . GLY A 1 4 ? 5.144 4.428 -6.039 1.00 12.14 4 GLY A N 17
ATOM 8171 C CA . GLY A 1 4 ? 5.769 5.059 -7.188 1.00 41.25 4 GLY A CA 17
ATOM 8172 C C . GLY A 1 4 ? 6.762 6.138 -6.750 1.00 33.32 4 GLY A C 17
ATOM 8173 O O . GLY A 1 4 ? 6.930 7.146 -7.433 1.00 43.34 4 GLY A O 17
ATOM 8177 N N . GLY A 1 5 ? 7.393 5.888 -5.612 1.00 12.32 5 GLY A N 17
ATOM 8178 C CA . GLY A 1 5 ? 8.364 6.826 -5.074 1.00 22.52 5 GLY A CA 17
ATOM 8179 C C . GLY A 1 5 ? 9.791 6.312 -5.275 1.00 23.34 5 GLY A C 17
ATOM 8180 O O . GLY A 1 5 ? 10.598 6.955 -5.945 1.00 31.24 5 GLY A O 17
ATOM 8184 N N . TYR A 1 6 ? 10.060 5.158 -4.682 1.00 35.43 6 TYR A N 17
ATOM 8185 C CA . TYR A 1 6 ? 11.375 4.550 -4.787 1.00 43.20 6 TYR A CA 17
ATOM 8186 C C . TYR A 1 6 ? 11.493 3.714 -6.063 1.00 53.00 6 TYR A C 17
ATOM 8187 O O . TYR A 1 6 ? 12.597 3.432 -6.525 1.00 41.13 6 TYR A O 17
ATOM 8205 N N . ASN A 1 7 ? 10.339 3.341 -6.596 1.00 54.02 7 ASN A N 17
ATOM 8206 C CA . ASN A 1 7 ? 10.298 2.543 -7.810 1.00 30.23 7 ASN A CA 17
ATOM 8207 C C . ASN A 1 7 ? 10.988 3.307 -8.941 1.00 43.31 7 ASN A C 17
ATOM 8208 O O . ASN A 1 7 ? 11.197 4.515 -8.842 1.00 0.43 7 ASN A O 17
ATOM 8219 N N . PHE A 1 8 ? 11.324 2.572 -9.991 1.00 35.33 8 PHE A N 17
ATOM 8220 C CA . PHE A 1 8 ? 11.986 3.165 -11.140 1.00 10.22 8 PHE A CA 17
ATOM 8221 C C . PHE A 1 8 ? 12.584 2.087 -12.046 1.00 35.32 8 PHE A C 17
ATOM 8222 O O . PHE A 1 8 ? 13.697 2.238 -12.546 1.00 51.32 8 PHE A O 17
ATOM 8239 N N . GLY A 1 9 ? 11.817 1.022 -12.229 1.00 70.22 9 GLY A N 17
ATOM 8240 C CA . GLY A 1 9 ? 12.257 -0.082 -13.066 1.00 53.42 9 GLY A CA 17
ATOM 8241 C C . GLY A 1 9 ? 11.069 -0.931 -13.522 1.00 73.31 9 GLY A C 17
ATOM 8242 O O . GLY A 1 9 ? 10.916 -1.204 -14.712 1.00 11.51 9 GLY A O 17
ATOM 8246 N N . LYS A 1 10 ? 10.258 -1.327 -12.552 1.00 11.43 10 LYS A N 17
ATOM 8247 C CA . LYS A 1 10 ? 9.088 -2.140 -12.838 1.00 43.24 10 LYS A CA 17
ATOM 8248 C C . LYS A 1 10 ? 8.095 -1.323 -13.667 1.00 43.24 10 LYS A C 17
ATOM 8249 O O . LYS A 1 10 ? 7.688 -1.745 -14.748 1.00 71.53 10 LYS A O 17
ATOM 8267 N N . SER A 1 11 ? 7.734 -0.167 -13.129 1.00 62.23 11 SER A N 17
ATOM 8268 C CA . SER A 1 11 ? 6.797 0.713 -13.806 1.00 34.12 11 SER A CA 17
ATOM 8269 C C . SER A 1 11 ? 7.280 0.998 -15.229 1.00 42.01 11 SER A C 17
ATOM 8270 O O . SER A 1 11 ? 6.472 1.165 -16.141 1.00 41.43 11 SER A O 17
ATOM 8278 N N . VAL A 1 12 ? 8.596 1.045 -15.374 1.00 62.44 12 VAL A N 17
ATOM 8279 C CA . VAL A 1 12 ? 9.197 1.307 -16.671 1.00 62.42 12 VAL A CA 17
ATOM 8280 C C . VAL A 1 12 ? 8.824 0.181 -17.638 1.00 52.22 12 VAL A C 17
ATOM 8281 O O . VAL A 1 12 ? 8.649 0.417 -18.833 1.00 20.13 12 VAL A O 17
ATOM 8294 N N . ARG A 1 13 ? 8.713 -1.018 -17.086 1.00 14.13 13 ARG A N 17
ATOM 8295 C CA . ARG A 1 13 ? 8.363 -2.180 -17.884 1.00 62.44 13 ARG A CA 17
ATOM 8296 C C . ARG A 1 13 ? 6.919 -2.071 -18.378 1.00 1.22 13 ARG A C 17
ATOM 8297 O O . ARG A 1 13 ? 6.600 -2.518 -19.478 1.00 52.03 13 ARG A O 17
ATOM 8317 N N . HIS A 1 14 ? 6.085 -1.473 -17.540 1.00 32.43 14 HIS A N 17
ATOM 8318 C CA . HIS A 1 14 ? 4.682 -1.299 -17.877 1.00 22.41 14 HIS A CA 17
ATOM 8319 C C . HIS A 1 14 ? 4.534 -0.158 -18.885 1.00 5.01 14 HIS A C 17
ATOM 8320 O O . HIS A 1 14 ? 3.781 -0.271 -19.851 1.00 21.33 14 HIS A O 17
ATOM 8334 N N . VAL A 1 15 ? 5.266 0.916 -18.626 1.00 33.14 15 VAL A N 17
ATOM 8335 C CA . VAL A 1 15 ? 5.226 2.077 -19.498 1.00 53.21 15 VAL A CA 17
ATOM 8336 C C . VAL A 1 15 ? 5.858 1.720 -20.845 1.00 21.03 15 VAL A C 17
ATOM 8337 O O . VAL A 1 15 ? 5.424 2.207 -21.887 1.00 51.32 15 VAL A O 17
ATOM 8350 N N . VAL A 1 16 ? 6.874 0.872 -20.779 1.00 30.02 16 VAL A N 17
ATOM 8351 C CA . VAL A 1 16 ? 7.571 0.444 -21.980 1.00 35.20 16 VAL A CA 17
ATOM 8352 C C . VAL A 1 16 ? 6.563 -0.159 -22.961 1.00 21.31 16 VAL A C 17
ATOM 8353 O O . VAL A 1 16 ? 6.660 0.058 -24.168 1.00 22.42 16 VAL A O 17
ATOM 8366 N N . ASP A 1 17 ? 5.619 -0.905 -22.406 1.00 54.40 17 ASP A N 17
ATOM 8367 C CA . ASP A 1 17 ? 4.594 -1.541 -23.217 1.00 3.41 17 ASP A CA 17
ATOM 8368 C C . ASP A 1 17 ? 3.602 -0.481 -23.700 1.00 73.20 17 ASP A C 17
ATOM 8369 O O . ASP A 1 17 ? 2.946 -0.661 -24.725 1.00 64.13 17 ASP A O 17
ATOM 8379 N N . ALA A 1 18 ? 3.522 0.600 -22.939 1.00 10.15 18 ALA A N 17
ATOM 8380 C CA . ALA A 1 18 ? 2.620 1.688 -23.276 1.00 44.41 18 ALA A CA 17
ATOM 8381 C C . ALA A 1 18 ? 2.995 2.248 -24.650 1.00 71.42 18 ALA A C 17
ATOM 8382 O O . ALA A 1 18 ? 2.127 2.685 -25.404 1.00 72.41 18 ALA A O 17
ATOM 8389 N N . ILE A 1 19 ? 4.289 2.216 -24.934 1.00 74.51 19 ILE A N 17
ATOM 8390 C CA . ILE A 1 19 ? 4.789 2.714 -26.204 1.00 74.32 19 ILE A CA 17
ATOM 8391 C C . ILE A 1 19 ? 4.065 2.000 -27.348 1.00 31.14 19 ILE A C 17
ATOM 8392 O O . ILE A 1 19 ? 4.009 2.509 -28.466 1.00 2.42 19 ILE A O 17
ATOM 8408 N N . GLY A 1 20 ? 3.529 0.831 -27.028 1.00 15.41 20 GLY A N 17
ATOM 8409 C CA . GLY A 1 20 ? 2.811 0.042 -28.014 1.00 54.35 20 GLY A CA 17
ATOM 8410 C C . GLY A 1 20 ? 1.320 -0.034 -27.677 1.00 2.24 20 GLY A C 17
ATOM 8411 O O . GLY A 1 20 ? 0.487 -0.209 -28.564 1.00 50.34 20 GLY A O 17
ATOM 8415 N N . SER A 1 21 ? 1.030 0.101 -26.391 1.00 51.30 21 SER A N 17
ATOM 8416 C CA . SER A 1 21 ? -0.345 0.050 -25.925 1.00 34.01 21 SER A CA 17
ATOM 8417 C C . SER A 1 21 ? -1.101 1.297 -26.387 1.00 55.23 21 SER A C 17
ATOM 8418 O O . SER A 1 21 ? -2.313 1.252 -26.594 1.00 71.12 21 SER A O 17
ATOM 8426 N N . VAL A 1 22 ? -0.355 2.382 -26.536 1.00 22.51 22 VAL A N 17
ATOM 8427 C CA . VAL A 1 22 ? -0.939 3.639 -26.970 1.00 74.00 22 VAL A CA 17
ATOM 8428 C C . VAL A 1 22 ? -1.610 3.442 -28.331 1.00 63.21 22 VAL A C 17
ATOM 8429 O O . VAL A 1 22 ? -2.623 4.074 -28.625 1.00 72.43 22 VAL A O 17
ATOM 8442 N N . ALA A 1 23 ? -1.017 2.562 -29.125 1.00 43.52 23 ALA A N 17
ATOM 8443 C CA . ALA A 1 23 ? -1.544 2.274 -30.448 1.00 42.12 23 ALA A CA 17
ATOM 8444 C C . ALA A 1 23 ? -2.824 1.447 -30.313 1.00 51.43 23 ALA A C 17
ATOM 8445 O O . ALA A 1 23 ? -3.606 1.349 -31.257 1.00 53.45 23 ALA A O 17
ATOM 8452 N N . GLY A 1 24 ? -2.998 0.874 -29.132 1.00 32.41 24 GLY A N 17
ATOM 8453 C CA . GLY A 1 24 ? -4.170 0.058 -28.861 1.00 52.42 24 GLY A CA 17
ATOM 8454 C C . GLY A 1 24 ? -4.957 0.607 -27.669 1.00 44.52 24 GLY A C 17
ATOM 8455 O O . GLY A 1 24 ? -5.731 -0.116 -27.045 1.00 71.54 24 GLY A O 17
ATOM 8459 N N . ILE A 1 25 ? -4.731 1.882 -27.389 1.00 4.44 25 ILE A N 17
ATOM 8460 C CA . ILE A 1 25 ? -5.408 2.537 -26.282 1.00 74.15 25 ILE A CA 17
ATOM 8461 C C . ILE A 1 25 ? -5.715 3.987 -26.664 1.00 21.43 25 ILE A C 17
ATOM 8462 O O . ILE A 1 25 ? -6.856 4.433 -26.555 1.00 61.21 25 ILE A O 17
ATOM 8478 N N . ARG A 1 26 ? -4.676 4.682 -27.103 1.00 21.24 26 ARG A N 17
ATOM 8479 C CA . ARG A 1 26 ? -4.820 6.072 -27.501 1.00 23.24 26 ARG A CA 17
ATOM 8480 C C . ARG A 1 26 ? -5.613 6.171 -28.805 1.00 13.10 26 ARG A C 17
ATOM 8481 O O . ARG A 1 26 ? -6.438 7.069 -28.967 1.00 34.11 26 ARG A O 17
ATOM 8501 N N . GLY A 1 27 ? -5.336 5.236 -29.702 1.00 3.31 27 GLY A N 17
ATOM 8502 C CA . GLY A 1 27 ? -6.013 5.207 -30.987 1.00 14.31 27 GLY A CA 17
ATOM 8503 C C . GLY A 1 27 ? -7.498 4.878 -30.817 1.00 1.14 27 GLY A C 17
ATOM 8504 O O . GLY A 1 27 ? -8.349 5.478 -31.471 1.00 74.31 27 GLY A O 17
ATOM 8508 N N . ILE A 1 28 ? -7.763 3.926 -29.934 1.00 44.01 28 ILE A N 17
ATOM 8509 C CA . ILE A 1 28 ? -9.129 3.510 -29.669 1.00 74.15 28 ILE A CA 17
ATOM 8510 C C . ILE A 1 28 ? -9.805 4.540 -28.762 1.00 51.34 28 ILE A C 17
ATOM 8511 O O . ILE A 1 28 ? -11.030 4.571 -28.657 1.00 32.12 28 ILE A O 17
ATOM 8527 N N . LEU A 1 29 ? -8.977 5.359 -28.131 1.00 23.11 29 LEU A N 17
ATOM 8528 C CA . LEU A 1 29 ? -9.479 6.388 -27.236 1.00 62.02 29 LEU A CA 17
ATOM 8529 C C . LEU A 1 29 ? -10.386 7.340 -28.019 1.00 20.33 29 LEU A C 17
ATOM 8530 O O . LEU A 1 29 ?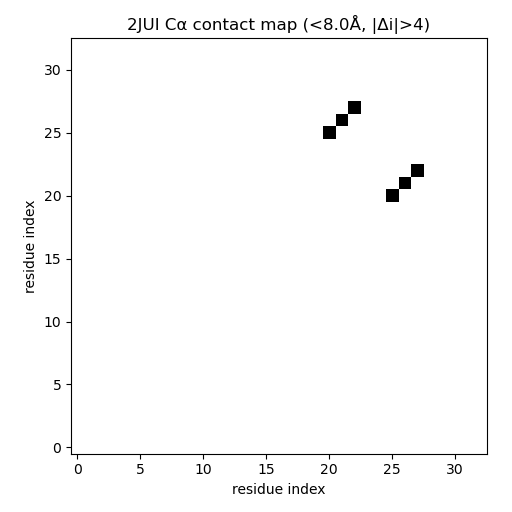 -11.334 7.895 -27.465 1.00 43.12 29 LEU A O 17
ATOM 8546 N N . LYS A 1 30 ? -10.064 7.499 -29.294 1.00 24.41 30 LYS A N 17
ATOM 8547 C CA . LYS A 1 30 ? -10.838 8.374 -30.158 1.00 64.51 30 LYS A CA 17
ATOM 8548 C C . LYS A 1 30 ? -12.249 7.805 -30.320 1.00 10.35 30 LYS A C 17
ATOM 8549 O O . LYS A 1 30 ? -13.141 8.484 -30.825 1.00 53.24 30 LYS A O 17
ATOM 8567 N N . SER A 1 31 ? -12.407 6.565 -29.880 1.00 50.41 31 SER A N 17
ATOM 8568 C CA . SER A 1 31 ? -13.695 5.898 -29.969 1.00 43.15 31 SER A CA 17
ATOM 8569 C C . SER A 1 31 ? -14.417 5.973 -28.623 1.00 33.31 31 SER A C 17
ATOM 8570 O O . SER A 1 31 ? -15.602 5.653 -28.531 1.00 45.02 31 SER A O 17
ATOM 8578 N N . ILE A 1 32 ? -13.674 6.397 -27.611 1.00 60.44 32 ILE A N 17
ATOM 8579 C CA . ILE A 1 32 ? -14.229 6.517 -26.274 1.00 1.21 32 ILE A CA 17
ATOM 8580 C C . ILE A 1 32 ? -14.592 7.979 -26.007 1.00 5.42 32 ILE A C 17
ATOM 8581 O O . ILE A 1 32 ? -15.626 8.266 -25.407 1.00 53.51 32 ILE A O 17
ATOM 8597 N N . ARG A 1 33 ? -13.719 8.865 -26.465 1.00 55.32 33 ARG A N 17
ATOM 8598 C CA . ARG A 1 33 ? -13.935 10.291 -26.283 1.00 61.34 33 ARG A CA 17
ATOM 8599 C C . ARG A 1 33 ? -13.898 10.648 -24.796 1.00 71.40 33 ARG A C 17
ATOM 8600 O O . ARG A 1 33 ? -13.037 10.169 -24.060 1.00 64.33 33 ARG A O 17
ATOM 8620 N N . PHE A 1 1 ? 7.500 -2.194 -5.985 1.00 35.14 1 PHE A N 18
ATOM 8621 C CA . PHE A 1 1 ? 7.514 -3.381 -5.147 1.00 32.14 1 PHE A CA 18
ATOM 8622 C C . PHE A 1 1 ? 7.811 -3.020 -3.690 1.00 21.22 1 PHE A C 18
ATOM 8623 O O . PHE A 1 1 ? 8.201 -3.880 -2.901 1.00 13.42 1 PHE A O 18
ATOM 8640 N N . ASN A 1 2 ? 7.616 -1.748 -3.377 1.00 50.41 2 ASN A N 18
ATOM 8641 C CA . ASN A 1 2 ? 7.858 -1.262 -2.029 1.00 64.51 2 ASN A CA 18
ATOM 8642 C C . ASN A 1 2 ? 6.999 -0.023 -1.776 1.00 14.44 2 ASN A C 18
ATOM 8643 O O . ASN A 1 2 ? 6.361 0.092 -0.730 1.00 74.32 2 ASN A O 18
ATOM 8654 N N . ARG A 1 3 ? 7.009 0.875 -2.750 1.00 63.01 3 ARG A N 18
ATOM 8655 C CA . ARG A 1 3 ? 6.238 2.102 -2.646 1.00 3.22 3 ARG A CA 18
ATOM 8656 C C . ARG A 1 3 ? 4.851 1.911 -3.261 1.00 54.31 3 ARG A C 18
ATOM 8657 O O . ARG A 1 3 ? 3.861 2.422 -2.740 1.00 12.34 3 ARG A O 18
ATOM 8677 N N . GLY A 1 4 ? 4.823 1.174 -4.362 1.00 14.13 4 GLY A N 18
ATOM 8678 C CA . GLY A 1 4 ? 3.573 0.909 -5.054 1.00 14.34 4 GLY A CA 18
ATOM 8679 C C . GLY A 1 4 ? 2.750 2.190 -5.210 1.00 4.22 4 GLY A C 18
ATOM 8680 O O . GLY A 1 4 ? 1.530 2.135 -5.351 1.00 52.23 4 GLY A O 18
ATOM 8684 N N . GLY A 1 5 ? 3.452 3.313 -5.179 1.00 4.42 5 GLY A N 18
ATOM 8685 C CA . GLY A 1 5 ? 2.803 4.606 -5.315 1.00 73.02 5 GLY A CA 18
ATOM 8686 C C . GLY A 1 5 ? 3.300 5.341 -6.562 1.00 74.40 5 GLY A C 18
ATOM 8687 O O . GLY A 1 5 ? 2.554 6.102 -7.177 1.00 21.32 5 GLY A O 18
ATOM 8691 N N . TYR A 1 6 ? 4.556 5.087 -6.898 1.00 73.42 6 TYR A N 18
ATOM 8692 C CA . TYR A 1 6 ? 5.161 5.714 -8.061 1.00 11.34 6 TYR A CA 18
ATOM 8693 C C . TYR A 1 6 ? 6.359 4.904 -8.559 1.00 43.35 6 TYR A C 18
ATOM 8694 O O . TYR A 1 6 ? 6.530 4.719 -9.763 1.00 72.14 6 TYR A O 18
ATOM 8712 N N . ASN A 1 7 ? 7.159 4.443 -7.609 1.00 15.44 7 ASN A N 18
ATOM 8713 C CA . ASN A 1 7 ? 8.336 3.658 -7.936 1.00 70.54 7 ASN A CA 18
ATOM 8714 C C . ASN A 1 7 ? 9.016 4.256 -9.169 1.00 43.12 7 ASN A C 18
ATOM 8715 O O . ASN A 1 7 ? 8.830 5.433 -9.475 1.00 61.24 7 ASN A O 18
ATOM 8726 N N . PHE A 1 8 ? 9.791 3.419 -9.843 1.00 72.33 8 PHE A N 18
ATOM 8727 C CA . PHE A 1 8 ? 10.500 3.850 -11.036 1.00 11.42 8 PHE A CA 18
ATOM 8728 C C . PHE A 1 8 ? 11.106 2.656 -11.776 1.00 1.32 8 PHE A C 18
ATOM 8729 O O . PHE A 1 8 ? 12.173 2.770 -12.377 1.00 3.45 8 PHE A O 18
ATOM 8746 N N . GLY A 1 9 ? 10.399 1.538 -11.708 1.00 20.11 9 GLY A N 18
ATOM 8747 C CA . GLY A 1 9 ? 10.854 0.324 -12.364 1.00 20.21 9 GLY A CA 18
ATOM 8748 C C . GLY A 1 9 ? 9.669 -0.525 -12.830 1.00 42.41 9 GLY A C 18
ATOM 8749 O O . GLY A 1 9 ? 9.598 -0.911 -13.996 1.00 3.03 9 GLY A O 18
ATOM 8753 N N . LYS A 1 10 ? 8.768 -0.790 -11.896 1.00 2.35 10 LYS A N 18
ATOM 8754 C CA . LYS A 1 10 ? 7.590 -1.585 -12.196 1.00 20.30 10 LYS A CA 18
ATOM 8755 C C . LYS A 1 10 ? 6.705 -0.825 -13.186 1.00 2.33 10 LYS A C 18
ATOM 8756 O O . LYS A 1 10 ? 6.364 -1.346 -14.246 1.00 51.03 10 LYS A O 18
ATOM 8774 N N . SER A 1 11 ? 6.359 0.396 -12.804 1.00 20.22 11 SER A N 18
ATOM 8775 C CA . SER A 1 11 ? 5.520 1.233 -13.644 1.00 45.45 11 SER A CA 18
ATOM 8776 C C . SER A 1 11 ? 6.128 1.344 -15.044 1.00 52.24 11 SER A C 18
ATOM 8777 O O . SER A 1 11 ? 5.403 1.442 -16.033 1.00 61.25 11 SER A O 18
ATOM 8785 N N . VAL A 1 12 ? 7.452 1.325 -15.083 1.00 40.52 12 VAL A N 18
ATOM 8786 C CA . VAL A 1 12 ? 8.165 1.423 -16.346 1.00 22.45 12 VAL A CA 18
ATOM 8787 C C . VAL A 1 12 ? 7.819 0.213 -17.216 1.00 63.01 12 VAL A C 18
ATOM 8788 O O . VAL A 1 12 ? 7.750 0.323 -18.439 1.00 45.33 12 VAL A O 18
ATOM 8801 N N . ARG A 1 13 ? 7.611 -0.914 -16.551 1.00 71.04 13 ARG A N 18
ATOM 8802 C CA . ARG A 1 13 ? 7.274 -2.143 -17.249 1.00 71.23 13 ARG A CA 18
ATOM 8803 C C . ARG A 1 13 ? 5.880 -2.036 -17.870 1.00 14.10 13 ARG A C 18
ATOM 8804 O O . ARG A 1 13 ? 5.628 -2.588 -18.940 1.00 24.31 13 ARG A O 18
ATOM 8824 N N . HIS A 1 14 ? 5.009 -1.321 -17.172 1.00 23.42 14 HIS A N 18
ATOM 8825 C CA . HIS A 1 14 ? 3.647 -1.135 -17.641 1.00 52.21 14 HIS A CA 18
ATOM 8826 C C . HIS A 1 14 ? 3.630 -0.105 -18.773 1.00 23.04 14 HIS A C 18
ATOM 8827 O O . HIS A 1 14 ? 2.951 -0.295 -19.780 1.00 61.43 14 HIS A O 18
ATOM 8841 N N . VAL A 1 15 ? 4.386 0.964 -18.568 1.00 22.41 15 VAL A N 18
ATOM 8842 C CA . VAL A 1 15 ? 4.467 2.024 -19.558 1.00 61.12 15 VAL A CA 18
ATOM 8843 C C . VAL A 1 15 ? 5.187 1.500 -20.802 1.00 61.14 15 VAL A C 18
ATOM 8844 O O . VAL A 1 15 ? 4.858 1.886 -21.923 1.00 62.20 15 VAL A O 18
ATOM 8857 N N . VAL A 1 16 ? 6.156 0.629 -20.563 1.00 61.52 16 VAL A N 18
ATOM 8858 C CA . VAL A 1 16 ? 6.925 0.048 -21.650 1.00 64.45 16 VAL A CA 18
ATOM 8859 C C . VAL A 1 16 ? 5.970 -0.582 -22.666 1.00 32.21 16 VAL A C 18
ATOM 8860 O O . VAL A 1 16 ? 6.152 -0.430 -23.873 1.00 3.12 16 VAL A O 18
ATOM 8873 N N . ASP A 1 17 ? 4.972 -1.276 -22.140 1.00 35.34 17 ASP A N 18
ATOM 8874 C CA . ASP A 1 17 ? 3.987 -1.930 -22.985 1.00 51.21 17 ASP A CA 18
ATOM 8875 C C . ASP A 1 17 ? 3.076 -0.872 -23.611 1.00 13.23 17 ASP A C 18
ATOM 8876 O O . ASP A 1 17 ? 2.498 -1.095 -24.673 1.00 73.12 17 ASP A O 18
ATOM 8886 N N . ALA A 1 18 ? 2.976 0.257 -22.925 1.00 12.41 18 ALA A N 18
ATOM 8887 C CA . ALA A 1 18 ? 2.145 1.350 -23.400 1.00 13.50 18 ALA A CA 18
ATOM 8888 C C . ALA A 1 18 ? 2.696 1.863 -24.732 1.00 72.32 18 ALA A C 18
ATOM 8889 O O . ALA A 1 18 ? 1.958 2.429 -25.537 1.00 12.44 18 ALA A O 18
ATOM 8896 N N . ILE A 1 19 ? 3.988 1.645 -24.924 1.00 65.22 19 ILE A N 18
ATOM 8897 C CA . ILE A 1 19 ? 4.647 2.077 -26.145 1.00 41.31 19 ILE A CA 18
ATOM 8898 C C . ILE A 1 19 ? 4.010 1.369 -27.342 1.00 33.41 19 ILE A C 18
ATOM 8899 O O . ILE A 1 19 ? 3.969 1.916 -28.442 1.00 53.25 19 ILE A O 18
ATOM 8915 N N . GLY A 1 20 ? 3.528 0.161 -27.086 1.00 42.01 20 GLY A N 18
ATOM 8916 C CA . GLY A 1 20 ? 2.895 -0.628 -28.129 1.00 32.44 20 GLY A CA 18
ATOM 8917 C C . GLY A 1 20 ? 1.380 -0.691 -27.925 1.00 54.31 20 GLY A C 18
ATOM 8918 O O . GLY A 1 20 ? 0.636 -0.983 -28.860 1.00 34.42 20 GLY A O 18
ATOM 8922 N N . SER A 1 21 ? 0.968 -0.411 -26.697 1.00 54.24 21 SER A N 18
ATOM 8923 C CA . SER A 1 21 ? -0.445 -0.431 -26.359 1.00 74.42 21 SER A CA 18
ATOM 8924 C C . SER A 1 21 ? -1.089 0.909 -26.720 1.00 75.44 21 SER A C 18
ATOM 8925 O O . SER A 1 21 ? -2.312 1.008 -26.815 1.00 2.51 21 SER A O 18
ATOM 8933 N N . VAL A 1 22 ? -0.238 1.905 -26.912 1.00 40.34 22 VAL A N 18
ATOM 8934 C CA . VAL A 1 22 ? -0.709 3.235 -27.261 1.00 43.11 22 VAL A CA 18
ATOM 8935 C C . VAL A 1 22 ? -1.535 3.158 -28.546 1.00 51.14 22 VAL A C 18
ATOM 8936 O O . VAL A 1 22 ? -2.527 3.870 -28.695 1.00 1.35 22 VAL A O 18
ATOM 8949 N N . ALA A 1 23 ? -1.096 2.287 -29.443 1.00 41.21 23 ALA A N 18
ATOM 8950 C CA . ALA A 1 23 ? -1.783 2.108 -30.711 1.00 64.10 23 ALA A CA 18
ATOM 8951 C C . ALA A 1 23 ? -3.109 1.384 -30.470 1.00 3.01 23 ALA A C 18
ATOM 8952 O O . ALA A 1 23 ? -3.988 1.390 -31.330 1.00 34.34 23 ALA A O 18
ATOM 8959 N N . GLY A 1 24 ? -3.211 0.778 -29.296 1.00 45.11 24 GLY A N 18
ATOM 8960 C CA . GLY A 1 24 ? -4.415 0.051 -28.931 1.00 4.20 24 GLY A CA 18
ATOM 8961 C C . GLY A 1 24 ? -5.108 0.704 -27.733 1.00 45.54 24 GLY A C 18
ATOM 8962 O O . GLY A 1 24 ? -5.948 0.084 -27.084 1.00 11.31 24 GLY A O 18
ATOM 8966 N N . ILE A 1 25 ? -4.729 1.948 -27.477 1.00 51.15 25 ILE A N 18
ATOM 8967 C CA . ILE A 1 25 ? -5.304 2.692 -26.369 1.00 44.25 25 ILE A CA 18
ATOM 8968 C C . ILE A 1 25 ? -5.444 4.163 -26.767 1.00 4.03 25 ILE A C 18
ATOM 8969 O O . ILE A 1 25 ? -6.539 4.720 -26.722 1.00 53.22 25 ILE A O 18
ATOM 8985 N N . ARG A 1 26 ? -4.318 4.750 -27.146 1.00 51.12 26 ARG A N 18
ATOM 8986 C CA . ARG A 1 26 ? -4.302 6.146 -27.551 1.00 65.51 26 ARG A CA 18
ATOM 8987 C C . ARG A 1 26 ? -5.006 6.316 -28.898 1.00 70.25 26 ARG A C 18
ATOM 8988 O O . ARG A 1 26 ? -5.707 7.303 -29.116 1.00 62.12 26 ARG A O 18
ATOM 9008 N N . GLY A 1 27 ? -4.796 5.338 -29.768 1.00 4.42 27 GLY A N 18
ATOM 9009 C CA . GLY A 1 27 ? -5.402 5.368 -31.088 1.00 62.41 27 GLY A CA 18
ATOM 9010 C C . GLY A 1 27 ? -6.918 5.181 -31.000 1.00 21.24 27 GLY A C 18
ATOM 9011 O O . GLY A 1 27 ? -7.672 5.853 -31.701 1.00 43.15 27 GLY A O 18
ATOM 9015 N N . ILE A 1 28 ? -7.319 4.264 -30.131 1.00 53.31 28 ILE A N 18
ATOM 9016 C CA . ILE A 1 28 ? -8.732 3.981 -29.942 1.00 22.42 28 ILE A CA 18
ATOM 9017 C C . ILE A 1 28 ? -9.356 5.075 -29.074 1.00 4.31 28 ILE A C 18
ATOM 9018 O O . ILE A 1 28 ? -10.576 5.221 -29.035 1.00 13.23 28 ILE A O 18
ATOM 9034 N N . LEU A 1 29 ? -8.489 5.817 -28.399 1.00 72.24 29 LEU A N 18
ATOM 9035 C CA . LEU A 1 29 ? -8.940 6.894 -27.534 1.00 61.15 29 LEU A CA 18
ATOM 9036 C C . LEU A 1 29 ? -9.708 7.923 -28.367 1.00 5.14 29 LEU A C 18
ATOM 9037 O O . LEU A 1 29 ? -10.626 8.571 -27.866 1.00 60.44 29 LEU A O 18
ATOM 9053 N N . LYS A 1 30 ? -9.303 8.042 -29.623 1.00 22.15 30 LYS A N 18
ATOM 9054 C CA . LYS A 1 30 ? -9.941 8.981 -30.529 1.00 11.31 30 LYS A CA 18
ATOM 9055 C C . LYS A 1 30 ? -11.383 8.538 -30.783 1.00 13.41 30 LYS A C 18
ATOM 9056 O O . LYS A 1 30 ? -12.175 9.288 -31.352 1.00 74.32 30 LYS A O 18
ATOM 9074 N N . SER A 1 31 ? -11.680 7.323 -30.348 1.00 75.43 31 SER A N 18
ATOM 9075 C CA . SER A 1 31 ? -13.014 6.771 -30.522 1.00 25.15 31 SER A CA 18
ATOM 9076 C C . SER A 1 31 ? -13.815 6.922 -29.227 1.00 3.21 31 SER A C 18
ATOM 9077 O O . SER A 1 31 ? -15.030 6.731 -29.219 1.00 23.45 31 SER A O 18
ATOM 9085 N N . ILE A 1 32 ? -13.102 7.265 -28.164 1.00 63.30 32 ILE A N 18
ATOM 9086 C CA . ILE A 1 32 ? -13.731 7.444 -26.867 1.00 11.03 32 ILE A CA 18
ATOM 9087 C C . ILE A 1 32 ? -13.940 8.937 -26.608 1.00 52.52 32 ILE A C 18
ATOM 9088 O O . ILE A 1 32 ? -14.934 9.333 -26.000 1.00 63.30 32 ILE A O 18
ATOM 9104 N N . ARG A 1 33 ? -12.988 9.727 -27.083 1.00 22.40 33 ARG A N 18
ATOM 9105 C CA . ARG A 1 33 ? -13.055 11.168 -26.911 1.00 31.11 33 ARG A CA 18
ATOM 9106 C C . ARG A 1 33 ? -13.529 11.512 -25.497 1.00 52.15 33 ARG A C 18
ATOM 9107 O O . ARG A 1 33 ? -12.894 12.303 -24.801 1.00 73.33 33 ARG A O 18
ATOM 9127 N N . PHE A 1 1 ? 1.987 -1.566 0.611 1.00 35.45 1 PHE A N 19
ATOM 9128 C CA . PHE A 1 1 ? 2.259 -1.094 -0.735 1.00 55.14 1 PHE A CA 19
ATOM 9129 C C . PHE A 1 1 ? 3.060 -2.129 -1.528 1.00 55.43 1 PHE A C 19
ATOM 9130 O O . PHE A 1 1 ? 3.296 -3.236 -1.049 1.00 34.43 1 PHE A O 19
ATOM 9147 N N . ASN A 1 2 ? 3.455 -1.731 -2.728 1.00 44.53 2 ASN A N 19
ATOM 9148 C CA . ASN A 1 2 ? 4.225 -2.610 -3.592 1.00 51.43 2 ASN A CA 19
ATOM 9149 C C . ASN A 1 2 ? 5.291 -1.792 -4.325 1.00 74.22 2 ASN A C 19
ATOM 9150 O O . ASN A 1 2 ? 6.467 -2.153 -4.321 1.00 14.23 2 ASN A O 19
ATOM 9161 N N . ARG A 1 3 ? 4.841 -0.707 -4.937 1.00 51.33 3 ARG A N 19
ATOM 9162 C CA . ARG A 1 3 ? 5.741 0.165 -5.673 1.00 62.21 3 ARG A CA 19
ATOM 9163 C C . ARG A 1 3 ? 6.748 0.814 -4.721 1.00 33.11 3 ARG A C 19
ATOM 9164 O O . ARG A 1 3 ? 7.783 1.316 -5.155 1.00 3.22 3 ARG A O 19
ATOM 9184 N N . GLY A 1 4 ? 6.408 0.782 -3.441 1.00 1.44 4 GLY A N 19
ATOM 9185 C CA . GLY A 1 4 ? 7.269 1.361 -2.423 1.00 42.55 4 GLY A CA 19
ATOM 9186 C C . GLY A 1 4 ? 6.962 2.847 -2.226 1.00 13.24 4 GLY A C 19
ATOM 9187 O O . GLY A 1 4 ? 6.908 3.328 -1.095 1.00 12.41 4 GLY A O 19
ATOM 9191 N N . GLY A 1 5 ? 6.768 3.533 -3.343 1.00 22.51 5 GLY A N 19
ATOM 9192 C CA . GLY A 1 5 ? 6.468 4.954 -3.307 1.00 34.35 5 GLY A CA 19
ATOM 9193 C C . GLY A 1 5 ? 7.598 5.770 -3.938 1.00 34.54 5 GLY A C 19
ATOM 9194 O O . GLY A 1 5 ? 7.663 6.985 -3.762 1.00 42.22 5 GLY A O 19
ATOM 9198 N N . TYR A 1 6 ? 8.459 5.068 -4.659 1.00 63.12 6 TYR A N 19
ATOM 9199 C CA . TYR A 1 6 ? 9.583 5.712 -5.317 1.00 63.13 6 TYR A CA 19
ATOM 9200 C C . TYR A 1 6 ? 10.107 4.855 -6.472 1.00 3.04 6 TYR A C 19
ATOM 9201 O O . TYR A 1 6 ? 11.309 4.825 -6.732 1.00 2.35 6 TYR A O 19
ATOM 9219 N N . ASN A 1 7 ? 9.179 4.179 -7.133 1.00 45.01 7 ASN A N 19
ATOM 9220 C CA . ASN A 1 7 ? 9.533 3.324 -8.253 1.00 73.25 7 ASN A CA 19
ATOM 9221 C C . ASN A 1 7 ? 10.179 4.171 -9.352 1.00 22.53 7 ASN A C 19
ATOM 9222 O O . ASN A 1 7 ? 9.941 5.374 -9.433 1.00 41.54 7 ASN A O 19
ATOM 9233 N N . PHE A 1 8 ? 10.985 3.508 -10.169 1.00 35.44 8 PHE A N 19
ATOM 9234 C CA . PHE A 1 8 ? 11.667 4.184 -11.258 1.00 42.24 8 PHE A CA 19
ATOM 9235 C C . PHE A 1 8 ? 12.308 3.176 -12.214 1.00 71.23 8 PHE A C 19
ATOM 9236 O O . PHE A 1 8 ? 13.326 3.468 -12.840 1.00 11.23 8 PHE A O 19
ATOM 9253 N N . GLY A 1 9 ? 11.685 2.009 -12.297 1.00 42.33 9 GLY A N 19
ATOM 9254 C CA . GLY A 1 9 ? 12.182 0.956 -13.166 1.00 52.04 9 GLY A CA 19
ATOM 9255 C C . GLY A 1 9 ? 11.074 -0.043 -13.505 1.00 71.40 9 GLY A C 19
ATOM 9256 O O . GLY A 1 9 ? 10.872 -0.380 -14.671 1.00 31.23 9 GLY A O 19
ATOM 9260 N N . LYS A 1 10 ? 10.385 -0.490 -12.465 1.00 2.51 10 LYS A N 19
ATOM 9261 C CA . LYS A 1 10 ? 9.303 -1.444 -12.637 1.00 51.35 10 LYS A CA 19
ATOM 9262 C C . LYS A 1 10 ? 8.162 -0.780 -13.411 1.00 11.43 10 LYS A C 19
ATOM 9263 O O . LYS A 1 10 ? 7.740 -1.279 -14.453 1.00 21.24 10 LYS A O 19
ATOM 9281 N N . SER A 1 11 ? 7.695 0.336 -12.871 1.00 13.43 11 SER A N 19
ATOM 9282 C CA . SER A 1 11 ? 6.611 1.074 -13.497 1.00 14.11 11 SER A CA 19
ATOM 9283 C C . SER A 1 11 ? 6.966 1.393 -14.951 1.00 32.44 11 SER A C 19
ATOM 9284 O O . SER A 1 11 ? 6.090 1.429 -15.814 1.00 1.13 11 SER A O 19
ATOM 9292 N N . VAL A 1 12 ? 8.252 1.615 -15.177 1.00 1.32 12 VAL A N 19
ATOM 9293 C CA . VAL A 1 12 ? 8.734 1.930 -16.511 1.00 71.41 12 VAL A CA 19
ATOM 9294 C C . VAL A 1 12 ? 8.427 0.760 -17.448 1.00 64.51 12 VAL A C 19
ATOM 9295 O O . VAL A 1 12 ? 8.151 0.962 -18.629 1.00 74.34 12 VAL A O 19
ATOM 9308 N N . ARG A 1 13 ? 8.487 -0.439 -16.886 1.00 2.43 13 ARG A N 19
ATOM 9309 C CA . ARG A 1 13 ? 8.219 -1.641 -17.656 1.00 65.22 13 ARG A CA 19
ATOM 9310 C C . ARG A 1 13 ? 6.744 -1.697 -18.057 1.00 31.43 13 ARG A C 19
ATOM 9311 O O . ARG A 1 13 ? 6.407 -2.190 -19.132 1.00 63.32 13 ARG A O 19
ATOM 9331 N N . HIS A 1 14 ? 5.903 -1.186 -17.170 1.00 0.51 14 HIS A N 19
ATOM 9332 C CA . HIS A 1 14 ? 4.471 -1.171 -17.418 1.00 23.35 14 HIS A CA 19
ATOM 9333 C C . HIS A 1 14 ? 4.135 -0.066 -18.420 1.00 52.32 14 HIS A C 19
ATOM 9334 O O . HIS A 1 14 ? 3.340 -0.274 -19.335 1.00 52.54 14 HIS A O 19
ATOM 9348 N N . VAL A 1 15 ? 4.757 1.086 -18.214 1.00 21.44 15 VAL A N 19
ATOM 9349 C CA . VAL A 1 15 ? 4.534 2.224 -19.088 1.00 12.40 15 VAL A CA 19
ATOM 9350 C C . VAL A 1 15 ? 5.116 1.923 -20.470 1.00 64.31 15 VAL A C 19
ATOM 9351 O O . VAL A 1 15 ? 4.567 2.348 -21.485 1.00 64.04 15 VAL A O 19
ATOM 9364 N N . VAL A 1 16 ? 6.221 1.191 -20.465 1.00 31.14 16 VAL A N 19
ATOM 9365 C CA . VAL A 1 16 ? 6.884 0.827 -21.705 1.00 51.34 16 VAL A CA 19
ATOM 9366 C C . VAL A 1 16 ? 5.881 0.136 -22.631 1.00 53.52 16 VAL A C 19
ATOM 9367 O O . VAL A 1 16 ? 5.848 0.408 -23.831 1.00 24.15 16 VAL A O 19
ATOM 9380 N N . ASP A 1 17 ? 5.086 -0.743 -22.039 1.00 64.33 17 ASP A N 19
ATOM 9381 C CA . ASP A 1 17 ? 4.085 -1.475 -22.796 1.00 32.20 17 ASP A CA 19
ATOM 9382 C C . ASP A 1 17 ? 3.036 -0.496 -23.326 1.00 13.42 17 ASP A C 19
ATOM 9383 O O . ASP A 1 17 ? 2.393 -0.758 -24.341 1.00 41.13 17 ASP A O 19
ATOM 9393 N N . ALA A 1 18 ? 2.895 0.613 -22.614 1.00 72.00 18 ALA A N 19
ATOM 9394 C CA . ALA A 1 18 ? 1.935 1.633 -23.000 1.00 14.11 18 ALA A CA 19
ATOM 9395 C C . ALA A 1 18 ? 2.381 2.276 -24.314 1.00 41.52 18 ALA A C 19
ATOM 9396 O O . ALA A 1 18 ? 1.561 2.528 -25.196 1.00 44.31 18 ALA A O 19
ATOM 9403 N N . ILE A 1 19 ? 3.680 2.524 -24.404 1.00 15.02 19 ILE A N 19
ATOM 9404 C CA . ILE A 1 19 ? 4.245 3.133 -25.596 1.00 11.33 19 ILE A CA 19
ATOM 9405 C C . ILE A 1 19 ? 4.050 2.192 -26.786 1.00 22.42 19 ILE A C 19
ATOM 9406 O O . ILE A 1 19 ? 4.019 2.634 -27.933 1.00 64.32 19 ILE A O 19
ATOM 9422 N N . GLY A 1 20 ? 3.924 0.911 -26.471 1.00 60.34 20 GLY A N 19
ATOM 9423 C CA . GLY A 1 20 ? 3.733 -0.097 -27.501 1.00 23.24 20 GLY A CA 19
ATOM 9424 C C . GLY A 1 20 ? 2.255 -0.466 -27.639 1.00 71.14 20 GLY A C 19
ATOM 9425 O O . GLY A 1 20 ? 1.844 -1.024 -28.655 1.00 75.43 20 GLY A O 19
ATOM 9429 N N . SER A 1 21 ? 1.497 -0.139 -26.603 1.00 75.24 21 SER A N 19
ATOM 9430 C CA . SER A 1 21 ? 0.073 -0.429 -26.597 1.00 33.20 21 SER A CA 19
ATOM 9431 C C . SER A 1 21 ? -0.712 0.791 -27.084 1.00 20.24 21 SER A C 19
ATOM 9432 O O . SER A 1 21 ? -1.939 0.815 -27.007 1.00 14.14 21 SER A O 19
ATOM 9440 N N . VAL A 1 22 ? 0.029 1.774 -27.574 1.00 33.21 22 VAL A N 19
ATOM 9441 C CA . VAL A 1 22 ? -0.582 2.994 -28.073 1.00 73.00 22 VAL A CA 19
ATOM 9442 C C . VAL A 1 22 ? -1.556 2.647 -29.201 1.00 13.12 22 VAL A C 19
ATOM 9443 O O . VAL A 1 22 ? -2.558 3.334 -29.394 1.00 41.41 22 VAL A O 19
ATOM 9456 N N . ALA A 1 23 ? -1.228 1.581 -29.916 1.00 12.11 23 ALA A N 19
ATOM 9457 C CA . ALA A 1 23 ? -2.062 1.135 -31.019 1.00 65.43 23 ALA A CA 19
ATOM 9458 C C . ALA A 1 23 ? -3.346 0.516 -30.465 1.00 15.53 23 ALA A C 19
ATOM 9459 O O . ALA A 1 23 ? -4.339 0.392 -31.181 1.00 21.34 23 ALA A O 19
ATOM 9466 N N . GLY A 1 24 ? -3.286 0.146 -29.194 1.00 74.21 24 GLY A N 19
ATOM 9467 C CA . GLY A 1 24 ? -4.433 -0.456 -28.535 1.00 60.42 24 GLY A CA 19
ATOM 9468 C C . GLY A 1 24 ? -4.955 0.442 -27.412 1.00 45.52 24 GLY A C 19
ATOM 9469 O O . GLY A 1 24 ? -5.661 -0.021 -26.518 1.00 61.44 24 GLY A O 19
ATOM 9473 N N . ILE A 1 25 ? -4.586 1.712 -27.495 1.00 11.53 25 ILE A N 19
ATOM 9474 C CA . ILE A 1 25 ? -5.008 2.680 -26.497 1.00 0.55 25 ILE A CA 19
ATOM 9475 C C . ILE A 1 25 ? -5.291 4.020 -27.179 1.00 42.21 25 ILE A C 19
ATOM 9476 O O . ILE A 1 25 ? -6.396 4.550 -27.080 1.00 13.41 25 ILE A O 19
ATOM 9492 N N . ARG A 1 26 ? -4.273 4.529 -27.857 1.00 44.20 26 ARG A N 19
ATOM 9493 C CA . ARG A 1 26 ? -4.398 5.797 -28.556 1.00 22.01 26 ARG A CA 19
ATOM 9494 C C . ARG A 1 26 ? -5.307 5.643 -29.776 1.00 74.34 26 ARG A C 19
ATOM 9495 O O . ARG A 1 26 ? -5.943 6.604 -30.207 1.00 23.10 26 ARG A O 19
ATOM 9515 N N . GLY A 1 27 ? -5.341 4.426 -30.299 1.00 71.25 27 GLY A N 19
ATOM 9516 C CA . GLY A 1 27 ? -6.162 4.133 -31.462 1.00 14.31 27 GLY A CA 19
ATOM 9517 C C . GLY A 1 27 ? -7.628 3.947 -31.065 1.00 32.43 27 GLY A C 19
ATOM 9518 O O . GLY A 1 27 ? -8.530 4.285 -31.829 1.00 52.33 27 GLY A O 19
ATOM 9522 N N . ILE A 1 28 ? -7.820 3.408 -29.869 1.00 52.34 28 ILE A N 19
ATOM 9523 C CA . ILE A 1 28 ? -9.161 3.172 -29.361 1.00 41.54 28 ILE A CA 19
ATOM 9524 C C . ILE A 1 28 ? -9.744 4.489 -28.844 1.00 34.20 28 ILE A C 19
ATOM 9525 O O . ILE A 1 28 ? -10.956 4.609 -28.671 1.00 53.42 28 ILE A O 19
ATOM 9541 N N . LEU A 1 29 ? -8.855 5.442 -28.611 1.00 43.41 29 LEU A N 19
ATOM 9542 C CA . LEU A 1 29 ? -9.266 6.745 -28.117 1.00 11.42 29 LEU A CA 19
ATOM 9543 C C . LEU A 1 29 ? -10.201 7.400 -29.135 1.00 51.55 29 LEU A C 19
ATOM 9544 O O . LEU A 1 29 ? -11.066 8.195 -28.769 1.00 21.43 29 LEU A O 19
ATOM 9560 N N . LYS A 1 30 ? -9.996 7.043 -30.395 1.00 2.23 30 LYS A N 19
ATOM 9561 C CA . LYS A 1 30 ? -10.810 7.586 -31.469 1.00 4.31 30 LYS A CA 19
ATOM 9562 C C . LYS A 1 30 ? -12.249 7.092 -31.312 1.00 52.41 30 LYS A C 19
ATOM 9563 O O . LYS A 1 30 ? -13.157 7.597 -31.971 1.00 35.34 30 LYS A O 19
ATOM 9581 N N . SER A 1 31 ? -12.412 6.112 -30.436 1.00 74.22 31 SER A N 19
ATOM 9582 C CA . SER A 1 31 ? -13.726 5.544 -30.185 1.00 10.05 31 SER A CA 19
ATOM 9583 C C . SER A 1 31 ? -14.321 6.146 -28.910 1.00 23.13 31 SER A C 19
ATOM 9584 O O . SER A 1 31 ? -15.506 5.971 -28.631 1.00 1.32 31 SER A O 19
ATOM 9592 N N . ILE A 1 32 ? -13.470 6.842 -28.170 1.00 14.31 32 ILE A N 19
ATOM 9593 C CA . ILE A 1 32 ? -13.897 7.471 -26.931 1.00 41.13 32 ILE A CA 19
ATOM 9594 C C . ILE A 1 32 ? -14.136 8.962 -27.177 1.00 51.13 32 ILE A C 19
ATOM 9595 O O . ILE A 1 32 ? -15.006 9.567 -26.551 1.00 65.54 32 ILE A O 19
ATOM 9611 N N . ARG A 1 33 ? -13.349 9.512 -28.090 1.00 52.23 33 ARG A N 19
ATOM 9612 C CA . ARG A 1 33 ? -13.464 10.921 -28.427 1.00 15.12 33 ARG A CA 19
ATOM 9613 C C . ARG A 1 33 ? -13.882 11.728 -27.196 1.00 4.41 33 ARG A C 19
ATOM 9614 O O . ARG A 1 33 ? -13.070 11.971 -26.304 1.00 41.11 33 ARG A O 19
ATOM 9634 N N . PHE A 1 1 ? 3.987 5.730 -12.504 1.00 74.14 1 PHE A N 20
ATOM 9635 C CA . PHE A 1 1 ? 4.534 6.026 -11.192 1.00 24.35 1 PHE A CA 20
ATOM 9636 C C . PHE A 1 1 ? 3.436 6.483 -10.229 1.00 61.04 1 PHE A C 20
ATOM 9637 O O . PHE A 1 1 ? 2.417 7.023 -10.657 1.00 1.43 1 PHE A O 20
ATOM 9654 N N . ASN A 1 2 ? 3.681 6.249 -8.948 1.00 40.44 2 ASN A N 20
ATOM 9655 C CA . ASN A 1 2 ? 2.726 6.631 -7.922 1.00 75.42 2 ASN A CA 20
ATOM 9656 C C . ASN A 1 2 ? 3.334 6.369 -6.543 1.00 35.22 2 ASN A C 20
ATOM 9657 O O . ASN A 1 2 ? 3.400 7.270 -5.709 1.00 1.24 2 ASN A O 20
ATOM 9668 N N . ARG A 1 3 ? 3.762 5.131 -6.346 1.00 32.44 3 ARG A N 20
ATOM 9669 C CA . ARG A 1 3 ? 4.362 4.739 -5.082 1.00 21.23 3 ARG A CA 20
ATOM 9670 C C . ARG A 1 3 ? 5.682 5.482 -4.868 1.00 1.21 3 ARG A C 20
ATOM 9671 O O . ARG A 1 3 ? 5.933 6.011 -3.786 1.00 54.00 3 ARG A O 20
ATOM 9691 N N . GLY A 1 4 ? 6.492 5.499 -5.917 1.00 34.24 4 GLY A N 20
ATOM 9692 C CA . GLY A 1 4 ? 7.780 6.169 -5.857 1.00 73.43 4 GLY A CA 20
ATOM 9693 C C . GLY A 1 4 ? 8.435 5.976 -4.488 1.00 43.22 4 GLY A C 20
ATOM 9694 O O . GLY A 1 4 ? 9.185 6.836 -4.028 1.00 53.35 4 GLY A O 20
ATOM 9698 N N . GLY A 1 5 ? 8.129 4.842 -3.875 1.00 41.22 5 GLY A N 20
ATOM 9699 C CA . GLY A 1 5 ? 8.679 4.526 -2.568 1.00 61.11 5 GLY A CA 20
ATOM 9700 C C . GLY A 1 5 ? 9.714 3.403 -2.666 1.00 11.13 5 GLY A C 20
ATOM 9701 O O . GLY A 1 5 ? 10.592 3.288 -1.812 1.00 63.34 5 GLY A O 20
ATOM 9705 N N . TYR A 1 6 ? 9.576 2.604 -3.713 1.00 72.23 6 TYR A N 20
ATOM 9706 C CA . TYR A 1 6 ? 10.488 1.494 -3.934 1.00 12.35 6 TYR A CA 20
ATOM 9707 C C . TYR A 1 6 ? 10.491 1.071 -5.404 1.00 21.22 6 TYR A C 20
ATOM 9708 O O . TYR A 1 6 ? 11.547 0.799 -5.973 1.00 3.02 6 TYR A O 20
ATOM 9726 N N . ASN A 1 7 ? 9.297 1.028 -5.977 1.00 24.11 7 ASN A N 20
ATOM 9727 C CA . ASN A 1 7 ? 9.149 0.642 -7.370 1.00 4.21 7 ASN A CA 20
ATOM 9728 C C . ASN A 1 7 ? 9.681 1.764 -8.264 1.00 70.25 7 ASN A C 20
ATOM 9729 O O . ASN A 1 7 ? 9.380 2.936 -8.042 1.00 30.50 7 ASN A O 20
ATOM 9740 N N . PHE A 1 8 ? 10.462 1.365 -9.257 1.00 43.35 8 PHE A N 20
ATOM 9741 C CA . PHE A 1 8 ? 11.039 2.322 -10.187 1.00 13.34 8 PHE A CA 20
ATOM 9742 C C . PHE A 1 8 ? 11.852 1.612 -11.271 1.00 2.53 8 PHE A C 20
ATOM 9743 O O . PHE A 1 8 ? 12.874 2.128 -11.723 1.00 33.55 8 PHE A O 20
ATOM 9760 N N . GLY A 1 9 ? 11.369 0.441 -11.657 1.00 35.13 9 GLY A N 20
ATOM 9761 C CA . GLY A 1 9 ? 12.038 -0.345 -12.679 1.00 40.13 9 GLY A CA 20
ATOM 9762 C C . GLY A 1 9 ? 11.059 -1.300 -13.366 1.00 0.52 9 GLY A C 20
ATOM 9763 O O . GLY A 1 9 ? 10.982 -1.339 -14.593 1.00 0.32 9 GLY A O 20
ATOM 9767 N N . LYS A 1 10 ? 10.335 -2.046 -12.544 1.00 44.33 10 LYS A N 20
ATOM 9768 C CA . LYS A 1 10 ? 9.365 -2.998 -13.057 1.00 14.50 10 LYS A CA 20
ATOM 9769 C C . LYS A 1 10 ? 8.234 -2.240 -13.756 1.00 11.23 10 LYS A C 20
ATOM 9770 O O . LYS A 1 10 ? 7.937 -2.497 -14.921 1.00 43.25 10 LYS A O 20
ATOM 9788 N N . SER A 1 11 ? 7.633 -1.321 -13.014 1.00 24.03 11 SER A N 20
ATOM 9789 C CA . SER A 1 11 ? 6.542 -0.524 -13.547 1.00 72.24 11 SER A CA 20
ATOM 9790 C C . SER A 1 11 ? 6.974 0.147 -14.853 1.00 14.23 11 SER A C 20
ATOM 9791 O O . SER A 1 11 ? 6.160 0.338 -15.755 1.00 42.34 11 SER A O 20
ATOM 9799 N N . VAL A 1 12 ? 8.253 0.487 -14.911 1.00 71.21 12 VAL A N 20
ATOM 9800 C CA . VAL A 1 12 ? 8.803 1.133 -16.091 1.00 33.22 12 VAL A CA 20
ATOM 9801 C C . VAL A 1 12 ? 8.684 0.186 -17.287 1.00 50.42 12 VAL A C 20
ATOM 9802 O O . VAL A 1 12 ? 8.479 0.630 -18.416 1.00 62.11 12 VAL A O 20
ATOM 9815 N N . ARG A 1 13 ? 8.818 -1.100 -16.999 1.00 53.20 13 ARG A N 20
ATOM 9816 C CA . ARG A 1 13 ? 8.728 -2.113 -18.037 1.00 41.41 13 ARG A CA 20
ATOM 9817 C C . ARG A 1 13 ? 7.299 -2.193 -18.578 1.00 21.42 13 ARG A C 20
ATOM 9818 O O . ARG A 1 13 ? 7.094 -2.452 -19.763 1.00 33.13 13 ARG A O 20
ATOM 9838 N N . HIS A 1 14 ? 6.348 -1.967 -17.683 1.00 62.23 14 HIS A N 20
ATOM 9839 C CA . HIS A 1 14 ? 4.944 -2.011 -18.056 1.00 25.11 14 HIS A CA 20
ATOM 9840 C C . HIS A 1 14 ? 4.575 -0.736 -18.816 1.00 0.41 14 HIS A C 20
ATOM 9841 O O . HIS A 1 14 ? 3.874 -0.791 -19.825 1.00 50.11 14 HIS A O 20
ATOM 9855 N N . VAL A 1 15 ? 5.063 0.384 -18.302 1.00 24.52 15 VAL A N 20
ATOM 9856 C CA . VAL A 1 15 ? 4.794 1.671 -18.919 1.00 75.12 15 VAL A CA 20
ATOM 9857 C C . VAL A 1 15 ? 5.503 1.741 -20.273 1.00 3.32 15 VAL A C 20
ATOM 9858 O O . VAL A 1 15 ? 4.990 2.340 -21.216 1.00 51.44 15 VAL A O 20
ATOM 9871 N N . VAL A 1 16 ? 6.673 1.121 -20.325 1.00 33.23 16 VAL A N 20
ATOM 9872 C CA . VAL A 1 16 ? 7.458 1.106 -21.547 1.00 62.51 16 VAL A CA 20
ATOM 9873 C C . VAL A 1 16 ? 6.609 0.540 -22.687 1.00 54.10 16 VAL A C 20
ATOM 9874 O O . VAL A 1 16 ? 6.661 1.037 -23.811 1.00 3.32 16 VAL A O 20
ATOM 9887 N N . ASP A 1 17 ? 5.845 -0.492 -22.358 1.00 3.41 17 ASP A N 20
ATOM 9888 C CA . ASP A 1 17 ? 4.986 -1.130 -23.340 1.00 73.11 17 ASP A CA 20
ATOM 9889 C C . ASP A 1 17 ? 3.798 -0.215 -23.643 1.00 52.25 17 ASP A C 20
ATOM 9890 O O . ASP A 1 17 ? 3.205 -0.296 -24.718 1.00 64.24 17 ASP A O 20
ATOM 9900 N N . ALA A 1 18 ? 3.485 0.636 -22.677 1.00 30.42 18 ALA A N 20
ATOM 9901 C CA . ALA A 1 18 ? 2.378 1.565 -22.827 1.00 4.31 18 ALA A CA 20
ATOM 9902 C C . ALA A 1 18 ? 2.654 2.492 -24.013 1.00 31.02 18 ALA A C 20
ATOM 9903 O O . ALA A 1 18 ? 1.726 2.928 -24.693 1.00 65.32 18 ALA A O 20
ATOM 9910 N N . ILE A 1 19 ? 3.933 2.766 -24.224 1.00 71.10 19 ILE A N 20
ATOM 9911 C CA . ILE A 1 19 ? 4.342 3.633 -25.316 1.00 21.11 19 ILE A CA 20
ATOM 9912 C C . ILE A 1 19 ? 3.961 2.983 -26.648 1.00 4.04 19 ILE A C 20
ATOM 9913 O O . ILE A 1 19 ? 3.779 3.673 -27.649 1.00 53.14 19 ILE A O 20
ATOM 9929 N N . GLY A 1 20 ? 3.853 1.663 -26.616 1.00 20.03 20 GLY A N 20
ATOM 9930 C CA . GLY A 1 20 ? 3.497 0.912 -27.808 1.00 3.21 20 GLY A CA 20
ATOM 9931 C C . GLY A 1 20 ? 2.026 0.495 -27.774 1.00 73.13 20 GLY A C 20
ATOM 9932 O O . GLY A 1 20 ? 1.437 0.199 -28.813 1.00 30.41 20 GLY A O 20
ATOM 9936 N N . SER A 1 21 ? 1.474 0.485 -26.570 1.00 32.01 21 SER A N 20
ATOM 9937 C CA . SER A 1 21 ? 0.082 0.109 -26.387 1.00 62.14 21 SER A CA 20
ATOM 9938 C C . SER A 1 21 ? -0.816 1.339 -26.535 1.00 21.14 21 SER A C 20
ATOM 9939 O O . SER A 1 21 ? -2.026 1.211 -26.717 1.00 24.55 21 SER A O 20
ATOM 9947 N N . VAL A 1 22 ? -0.189 2.503 -26.450 1.00 50.14 22 VAL A N 20
ATOM 9948 C CA . VAL A 1 22 ? -0.916 3.755 -26.572 1.00 13.20 22 VAL A CA 20
ATOM 9949 C C . VAL A 1 22 ? -1.646 3.787 -27.916 1.00 55.41 22 VAL A C 20
ATOM 9950 O O . VAL A 1 22 ? -2.760 4.302 -28.010 1.00 3.14 22 VAL A O 20
ATOM 9963 N N . ALA A 1 23 ? -0.990 3.231 -28.923 1.00 60.24 23 ALA A N 20
ATOM 9964 C CA . ALA A 1 23 ? -1.563 3.189 -30.258 1.00 42.42 23 ALA A CA 20
ATOM 9965 C C . ALA A 1 23 ? -2.712 2.180 -30.284 1.00 13.00 23 ALA A C 20
ATOM 9966 O O . ALA A 1 23 ? -3.532 2.191 -31.201 1.00 14.13 23 ALA A O 20
ATOM 9973 N N . GLY A 1 24 ? -2.735 1.331 -29.267 1.00 13.43 24 GLY A N 20
ATOM 9974 C CA . GLY A 1 24 ? -3.771 0.317 -29.161 1.00 43.52 24 GLY A CA 20
ATOM 9975 C C . GLY A 1 24 ? -4.639 0.547 -27.922 1.00 65.21 24 GLY A C 20
ATOM 9976 O O . GLY A 1 24 ? -5.352 -0.354 -27.484 1.00 71.32 24 GLY A O 20
ATOM 9980 N N . ILE A 1 25 ? -4.549 1.758 -27.392 1.00 62.30 25 ILE A N 20
ATOM 9981 C CA . ILE A 1 25 ? -5.317 2.117 -26.212 1.00 61.10 25 ILE A CA 20
ATOM 9982 C C . ILE A 1 25 ? -5.754 3.579 -26.319 1.00 52.21 25 ILE A C 20
ATOM 9983 O O . ILE A 1 25 ? -6.945 3.881 -26.257 1.00 31.20 25 ILE A O 20
ATOM 9999 N N . ARG A 1 26 ? -4.767 4.449 -26.478 1.00 72.52 26 ARG A N 20
ATOM 10000 C CA . ARG A 1 26 ? -5.035 5.872 -26.595 1.00 31.14 26 ARG A CA 20
ATOM 10001 C C . ARG A 1 26 ? -5.705 6.178 -27.936 1.00 1.24 26 ARG A C 20
ATOM 10002 O O . ARG A 1 26 ? -6.581 7.038 -28.014 1.00 2.20 26 ARG A O 20
ATOM 10022 N N . GLY A 1 27 ? -5.267 5.457 -28.958 1.00 14.44 27 GLY A N 20
ATOM 10023 C CA . GLY A 1 27 ? -5.814 5.641 -30.291 1.00 43.34 27 GLY A CA 20
ATOM 10024 C C . GLY A 1 27 ? -7.254 5.132 -30.369 1.00 15.11 27 GLY A C 20
ATOM 10025 O O . GLY A 1 27 ? -8.108 5.766 -30.987 1.00 72.01 27 GLY A O 20
ATOM 10029 N N . ILE A 1 28 ? -7.480 3.992 -29.732 1.00 54.25 28 ILE A N 20
ATOM 10030 C CA . ILE A 1 28 ? -8.803 3.391 -29.721 1.00 71.35 28 ILE A CA 20
ATOM 10031 C C . ILE A 1 28 ? -9.686 4.129 -28.714 1.00 53.50 28 ILE A C 20
ATOM 10032 O O . ILE A 1 28 ? -10.910 4.010 -28.751 1.00 41.44 28 ILE A O 20
ATOM 10048 N N . LEU A 1 29 ? -9.031 4.876 -27.837 1.00 54.43 29 LEU A N 20
ATOM 10049 C CA . LEU A 1 29 ? -9.742 5.634 -26.821 1.00 42.55 29 LEU A CA 20
ATOM 10050 C C . LEU A 1 29 ? -10.683 6.632 -27.500 1.00 63.34 29 LEU A C 20
ATOM 10051 O O . LEU A 1 29 ? -11.741 6.956 -26.964 1.00 72.13 29 LEU A O 20
ATOM 10067 N N . LYS A 1 30 ? -10.263 7.091 -28.670 1.00 63.53 30 LYS A N 20
ATOM 10068 C CA . LYS A 1 30 ? -11.055 8.044 -29.428 1.00 43.31 30 LYS A CA 20
ATOM 10069 C C . LYS A 1 30 ? -12.361 7.381 -29.867 1.00 74.34 30 LYS A C 20
ATOM 10070 O O . LYS A 1 30 ? -13.280 8.056 -30.330 1.00 63.30 30 LYS A O 20
ATOM 10088 N N . SER A 1 31 ? -12.403 6.066 -29.707 1.00 13.20 31 SER A N 20
ATOM 10089 C CA . SER A 1 31 ? -13.582 5.304 -30.081 1.00 73.32 31 SER A CA 20
ATOM 10090 C C . SER A 1 31 ? -14.434 5.015 -28.843 1.00 43.41 31 SER A C 20
ATOM 10091 O O . SER A 1 31 ? -15.571 4.563 -28.959 1.00 75.34 31 SER A O 20
ATOM 10099 N N . ILE A 1 32 ? -13.850 5.290 -27.686 1.00 22.51 32 ILE A N 20
ATOM 10100 C CA . ILE A 1 32 ? -14.541 5.065 -26.427 1.00 44.33 32 ILE A CA 20
ATOM 10101 C C . ILE A 1 32 ? -15.109 6.392 -25.919 1.00 70.31 32 ILE A C 20
ATOM 10102 O O . ILE A 1 32 ? -16.226 6.437 -25.406 1.00 71.42 32 ILE A O 20
ATOM 10118 N N . ARG A 1 33 ? -14.314 7.440 -26.079 1.00 72.54 33 ARG A N 20
ATOM 10119 C CA . ARG A 1 33 ? -14.724 8.764 -25.643 1.00 72.42 33 ARG A CA 20
ATOM 10120 C C . ARG A 1 33 ? -14.852 8.805 -24.119 1.00 64.51 33 ARG A C 20
ATOM 10121 O O . ARG A 1 33 ? -15.931 8.573 -23.576 1.00 41.24 33 ARG A O 20
#

Foldseek 3Di:
DPCVVPDDPVVCVVVVCVVVCCCVPVVCVVVVD

Solvent-accessible surface area: 3271 Å² total; per-residue (Å²): 212,133,115,46,50,180,21,168,29,102,51,68,164,138,71,76,106,32,130,53,41,72,86,45,97,165,41,84,74,154,92,120,254

B-factor: mean 35.37, std 22.52, range [0.13, 75.43]

Sequence (33 aa):
FNRGGYNFGKSVRHVVDAIGSVAGIRGILKSIRFNRGGYNFGKSVRHVVDAIGSVAGIRGILKSIRFNRGGYNFGKSVRHVVDAIGSVAGIRGILKSIRFNRGGYNFGKSVRHVVDAIGSVAGIRGILKSIRFNRGGYNFGKSVRHVVDAIGSVAGIRGILKSIRFNRGGYNFGKSVRHVVDAIGSVAGIRGILKSIRFNRGGYNFGKSVRHVVDAIGSVAGIRGILKSIRFNRGGYNFGKSVRHVVDAIGSVAGIRGILKSIRFNRGGYNFGKSVRHVVDAIGSVAGIRGILKSIRFNRGGYNFGKSVRHVVDAIGSVAGIRGILKSIRFNRGGYNFGKSVRHVVDAIGSVAGIRGILKSIRFNRGGYNFGKSVRHVVDAIGSVAGIRGILKSIRFNRGGYNFGKSVRHVVDAIGSVAGIRGILKSIRFNRGGYNFGKSVRHVVDAIGSVAGIRGILKSIRFNRGGYNFGKSVRHVVDAIGSVAGIRGILKSIRFNRGGYNFGKSVRHVVDAIGSVAGIRGILKSIRFNRGGYNFGKSVRHVVDAIGSVAGIRGILKSIRFNRGGYNFGKSVRHVVDAIGSVAGIRGILKSIRFNRGGYNFGKSVRHVVDAIGSVAGIRGILKSIRFNRGGYNFGKSVRHVVDAIGSVAGIRGILKSIR

Radius of gyration: 12.76 Å; Cα contacts (8 Å, |Δi|>4): 3; chains: 1; bounding box: 27×13×30 Å